Protein AF-K0TAX6-F1 (afdb_monomer_lite)

InterPro domains:
  IPR016087 Chalcone isomerase [PF16036] (467-626)
  IPR016088 Chalcone isomerase, 3-layer sandwich [G3DSA:3.50.70.10] (166-351)
  IPR016088 Chalcone isomerase, 3-layer sandwich [G3DSA:3.50.70.10] (445-617)
  IPR036298 Chalcone isomerase superfamily [SSF54626] (460-633)

Structure (mmCIF, N/CA/C/O backbone):
data_AF-K0TAX6-F1
#
_entry.id   AF-K0TAX6-F1
#
loop_
_atom_site.group_PDB
_atom_site.id
_atom_site.type_symbol
_atom_site.label_atom_id
_atom_site.label_alt_id
_atom_site.label_comp_id
_atom_site.label_asym_id
_atom_site.label_entity_id
_atom_site.label_seq_id
_atom_site.pdbx_PDB_ins_code
_atom_site.Cartn_x
_atom_site.Cartn_y
_atom_site.Cartn_z
_atom_site.occupancy
_atom_site.B_iso_or_equiv
_atom_site.auth_seq_id
_atom_site.auth_comp_id
_atom_site.auth_asym_id
_atom_site.auth_atom_id
_atom_site.pdbx_PDB_model_num
ATOM 1 N N . MET A 1 1 ? -3.161 -6.690 14.471 1.00 91.19 1 MET A N 1
ATOM 2 C CA . MET A 1 1 ? -1.845 -6.055 14.266 1.00 91.19 1 MET A CA 1
ATOM 3 C C . MET A 1 1 ? -1.848 -5.426 12.885 1.00 91.19 1 MET A C 1
ATOM 5 O O . MET A 1 1 ? -2.337 -6.061 11.959 1.00 91.19 1 MET A O 1
ATOM 9 N N . TYR A 1 2 ? -1.339 -4.208 12.761 1.00 90.88 2 TYR A N 1
ATOM 10 C CA . TYR A 1 2 ? -1.082 -3.542 11.488 1.00 90.88 2 TYR A CA 1
ATOM 11 C C . TYR A 1 2 ? 0.402 -3.194 11.433 1.00 90.88 2 TYR A C 1
ATOM 13 O O . TYR A 1 2 ? 0.975 -2.773 12.434 1.00 90.88 2 TYR A O 1
ATOM 21 N N . CYS A 1 3 ? 1.029 -3.369 10.283 1.00 89.50 3 CYS A N 1
ATOM 22 C CA . CYS A 1 3 ? 2.433 -3.045 10.069 1.00 89.50 3 CYS A CA 1
ATOM 23 C C . CYS A 1 3 ? 2.639 -2.613 8.619 1.00 89.50 3 CYS A C 1
ATOM 25 O O . CYS A 1 3 ? 1.741 -2.751 7.782 1.00 89.50 3 CYS A O 1
ATOM 27 N N . SER A 1 4 ? 3.811 -2.050 8.332 1.00 85.00 4 SER A N 1
ATOM 28 C CA . SER A 1 4 ? 4.171 -1.711 6.959 1.00 85.00 4 SER A CA 1
ATOM 29 C C . SER A 1 4 ? 4.243 -2.972 6.078 1.00 85.00 4 SER A C 1
ATOM 31 O O . SER A 1 4 ? 4.587 -4.050 6.575 1.00 85.00 4 SER A O 1
ATOM 33 N N . PRO A 1 5 ? 3.981 -2.866 4.762 1.00 81.44 5 PRO A N 1
ATOM 34 C CA . PRO A 1 5 ? 4.081 -4.007 3.853 1.00 81.44 5 PRO A CA 1
ATOM 35 C C . PRO A 1 5 ? 5.455 -4.696 3.855 1.00 81.44 5 PRO A C 1
ATOM 37 O O . PRO A 1 5 ? 5.541 -5.897 3.615 1.00 81.44 5 PRO A O 1
ATOM 40 N N . SER A 1 6 ? 6.528 -3.976 4.197 1.00 76.06 6 SER A N 1
ATOM 41 C CA . SER A 1 6 ? 7.880 -4.542 4.288 1.00 76.06 6 SER A CA 1
ATOM 42 C C . SER A 1 6 ? 8.025 -5.587 5.402 1.00 76.06 6 SER A C 1
ATOM 44 O O . SER A 1 6 ? 8.765 -6.559 5.241 1.00 76.06 6 SER A O 1
ATOM 46 N N . VAL A 1 7 ? 7.267 -5.445 6.497 1.00 79.94 7 VAL A N 1
ATOM 47 C CA . VAL A 1 7 ? 7.179 -6.459 7.562 1.00 79.94 7 VAL A CA 1
ATOM 48 C C . VAL A 1 7 ? 6.534 -7.734 7.043 1.00 79.94 7 VAL A C 1
ATOM 50 O O . VAL A 1 7 ? 6.965 -8.832 7.390 1.00 79.94 7 VAL A O 1
ATOM 53 N N . LEU A 1 8 ? 5.523 -7.585 6.189 1.00 79.19 8 LEU A N 1
ATOM 54 C CA . LEU A 1 8 ? 4.702 -8.684 5.688 1.00 79.19 8 LEU A CA 1
ATOM 55 C C . LEU A 1 8 ? 5.506 -9.611 4.776 1.00 79.19 8 LEU A C 1
ATOM 57 O O . LEU A 1 8 ? 5.437 -10.824 4.933 1.00 79.19 8 LEU A O 1
ATOM 61 N N . ILE A 1 9 ? 6.343 -9.045 3.902 1.00 77.62 9 ILE A N 1
ATOM 62 C CA . ILE A 1 9 ? 7.197 -9.813 2.977 1.00 77.62 9 ILE A CA 1
ATOM 63 C C . ILE A 1 9 ? 8.200 -10.697 3.733 1.00 77.62 9 ILE A C 1
ATOM 65 O O . ILE A 1 9 ? 8.580 -11.764 3.262 1.00 77.62 9 ILE A O 1
ATOM 69 N N . ARG A 1 10 ? 8.624 -10.279 4.929 1.00 80.25 10 ARG A N 1
ATOM 70 C CA . ARG A 1 10 ? 9.625 -10.996 5.736 1.00 80.25 10 ARG A CA 1
ATOM 71 C C . ARG A 1 10 ? 9.010 -11.941 6.771 1.00 80.25 10 ARG A C 1
ATOM 73 O O . ARG A 1 10 ? 9.738 -12.662 7.456 1.00 80.25 10 ARG A O 1
ATOM 80 N N . ALA A 1 11 ? 7.684 -11.983 6.884 1.00 83.56 11 ALA A N 1
ATOM 81 C CA . ALA A 1 11 ? 6.952 -12.765 7.878 1.00 83.56 11 ALA A CA 1
ATOM 82 C C . ALA A 1 11 ? 6.793 -14.255 7.500 1.00 83.56 11 ALA A C 1
ATOM 84 O O . ALA A 1 11 ? 5.720 -14.832 7.655 1.00 83.56 11 ALA A O 1
ATOM 85 N N . SER A 1 12 ? 7.857 -14.901 7.012 1.00 84.69 12 SER A N 1
ATOM 86 C CA . SER A 1 12 ? 7.847 -16.325 6.641 1.00 84.69 12 SER A CA 1
ATOM 87 C C . SER A 1 12 ? 7.853 -17.285 7.838 1.00 84.69 12 SER A C 1
ATOM 89 O O . SER A 1 12 ? 7.527 -18.461 7.693 1.00 84.69 12 SER A O 1
ATOM 91 N N . SER A 1 13 ? 8.204 -16.801 9.031 1.00 90.81 13 SER A N 1
ATOM 92 C CA . SER A 1 13 ? 8.231 -17.575 10.273 1.00 90.81 13 SER A CA 1
ATOM 93 C C . SER A 1 13 ? 7.865 -16.696 11.476 1.00 90.81 13 SER A C 1
ATOM 95 O O . SER A 1 13 ? 7.988 -15.472 11.388 1.00 90.81 13 SER A O 1
ATOM 97 N N . PRO A 1 14 ? 7.485 -17.280 12.629 1.00 91.25 14 PRO A N 1
ATOM 98 C CA . PRO A 1 14 ? 7.285 -16.526 13.870 1.00 91.25 14 PRO A CA 1
ATOM 99 C C . PRO A 1 14 ? 8.487 -15.649 14.246 1.00 91.25 14 PRO A C 1
ATOM 101 O O . PRO A 1 14 ? 8.329 -14.476 14.568 1.00 91.25 14 PRO A O 1
ATOM 104 N N . VAL A 1 15 ? 9.704 -16.194 14.131 1.00 88.81 15 VAL A N 1
ATOM 105 C CA . VAL A 1 15 ? 10.945 -15.491 14.492 1.00 88.81 15 VAL A CA 1
ATOM 106 C C . VAL A 1 15 ? 11.214 -14.316 13.551 1.00 88.81 15 VAL A C 1
ATOM 108 O O . VAL A 1 15 ? 11.546 -13.221 14.009 1.00 88.81 15 VAL A O 1
ATOM 111 N N . SER A 1 16 ? 11.051 -14.509 12.238 1.00 87.69 16 SER A N 1
ATOM 112 C CA . SER A 1 16 ? 11.274 -13.440 11.258 1.00 87.69 16 SER A CA 1
ATOM 113 C C . SER A 1 16 ? 10.189 -12.362 11.318 1.00 87.69 16 SER A C 1
ATOM 115 O O . SER A 1 16 ? 10.505 -11.177 11.192 1.00 87.69 16 SER A O 1
ATOM 117 N N . LEU A 1 17 ? 8.936 -12.744 11.591 1.00 91.12 17 LEU A N 1
ATOM 118 C CA . LEU A 1 17 ? 7.846 -11.809 11.865 1.00 91.12 17 LEU A CA 1
ATOM 119 C C . LEU A 1 17 ? 8.169 -10.953 13.093 1.00 91.12 17 LEU A C 1
ATOM 121 O O . LEU A 1 17 ? 8.114 -9.729 12.996 1.00 91.12 17 LEU A O 1
ATOM 125 N N . ALA A 1 18 ? 8.566 -11.570 14.210 1.00 91.38 18 ALA A N 1
ATOM 126 C CA . ALA A 1 18 ? 8.924 -10.857 15.433 1.00 91.38 18 ALA A CA 1
ATOM 127 C C . ALA A 1 18 ? 10.085 -9.884 15.205 1.00 91.38 18 ALA A C 1
ATOM 129 O O . ALA A 1 18 ? 9.974 -8.700 15.519 1.00 91.38 18 ALA A O 1
ATOM 130 N N . SER A 1 19 ? 11.166 -10.363 14.581 1.00 88.75 19 SER A N 1
ATOM 131 C CA . SER A 1 19 ? 12.355 -9.564 14.269 1.00 88.75 19 SER A CA 1
ATOM 132 C C . SER A 1 19 ? 12.053 -8.387 13.338 1.00 88.75 19 SER A C 1
ATOM 134 O O . SER A 1 19 ? 12.579 -7.291 13.534 1.00 88.75 19 SER A O 1
ATOM 136 N N . THR A 1 20 ? 11.170 -8.572 12.356 1.00 86.75 20 THR A N 1
ATOM 137 C CA . THR A 1 20 ? 10.842 -7.493 11.420 1.00 86.75 20 THR A CA 1
ATOM 138 C C . THR A 1 20 ? 9.845 -6.509 12.027 1.00 86.75 20 THR A C 1
ATOM 140 O O . THR A 1 20 ? 10.019 -5.303 11.883 1.00 86.75 20 THR A O 1
ATOM 143 N N . ALA A 1 21 ? 8.851 -6.991 12.778 1.00 91.25 21 ALA A N 1
ATOM 144 C CA . ALA A 1 21 ? 7.864 -6.151 13.454 1.00 91.25 21 ALA A CA 1
ATOM 145 C C . ALA A 1 21 ? 8.485 -5.222 14.511 1.00 91.25 21 ALA A C 1
ATOM 147 O O . ALA A 1 21 ? 7.959 -4.128 14.727 1.00 91.25 21 ALA A O 1
ATOM 148 N N . ARG A 1 22 ? 9.593 -5.641 15.144 1.00 91.50 22 ARG A N 1
ATOM 149 C CA . ARG A 1 22 ? 10.377 -4.823 16.091 1.00 91.50 22 ARG A CA 1
ATOM 150 C C . ARG A 1 22 ? 11.431 -3.935 15.424 1.00 91.50 22 ARG A C 1
ATOM 152 O O . ARG A 1 22 ? 11.990 -3.067 16.081 1.00 91.50 22 ARG A O 1
ATOM 159 N N . SER A 1 23 ? 11.755 -4.167 14.150 1.00 83.94 23 SER A N 1
ATOM 160 C CA . SER A 1 23 ? 12.718 -3.340 13.421 1.00 83.94 23 SER A CA 1
ATOM 161 C C . SER A 1 23 ? 12.013 -2.070 12.960 1.00 83.94 23 SER A C 1
ATOM 163 O O . SER A 1 23 ? 11.334 -2.066 11.933 1.00 83.94 23 SER A O 1
ATOM 165 N N . PHE A 1 24 ? 12.135 -1.004 13.751 1.00 86.75 24 PHE A N 1
ATOM 166 C CA . PHE A 1 24 ? 11.592 0.302 13.400 1.00 86.75 24 PHE A CA 1
ATOM 167 C C . PHE A 1 24 ? 12.607 1.082 12.561 1.00 86.75 24 PHE A C 1
ATOM 169 O O . PHE A 1 24 ? 13.532 1.694 13.089 1.00 86.75 24 PHE A O 1
ATOM 176 N N . ASN A 1 25 ? 12.458 1.038 11.242 1.00 78.19 25 ASN A N 1
ATOM 177 C CA . ASN A 1 25 ? 13.320 1.753 10.297 1.00 78.19 25 ASN A CA 1
ATOM 178 C C . ASN A 1 25 ? 12.472 2.623 9.356 1.00 78.19 25 ASN A C 1
ATOM 180 O O . ASN A 1 25 ? 11.253 2.693 9.495 1.00 78.19 25 ASN A O 1
ATOM 184 N N . THR A 1 26 ? 13.093 3.304 8.395 1.00 61.97 26 THR A N 1
ATOM 185 C CA . THR A 1 26 ? 12.380 4.170 7.437 1.00 61.97 26 THR A CA 1
ATOM 186 C C . THR A 1 26 ? 11.316 3.425 6.622 1.00 61.97 26 THR A C 1
ATOM 188 O O . THR A 1 26 ? 10.298 4.013 6.267 1.00 61.97 26 THR A O 1
ATOM 191 N N . VAL A 1 27 ? 11.514 2.128 6.371 1.00 59.28 27 VAL A N 1
ATOM 192 C CA . VAL A 1 27 ? 10.610 1.261 5.596 1.00 59.28 27 VAL A CA 1
ATOM 193 C C . VAL A 1 27 ? 9.550 0.595 6.484 1.00 59.28 27 VAL A C 1
ATOM 195 O O . VAL A 1 27 ? 8.471 0.234 6.013 1.00 59.28 27 VAL A O 1
ATOM 198 N N . ASN A 1 28 ? 9.831 0.456 7.780 1.00 69.50 28 ASN A N 1
ATOM 199 C CA . ASN A 1 28 ? 8.892 0.003 8.795 1.00 69.50 28 ASN A CA 1
ATOM 200 C C . ASN A 1 28 ? 8.841 0.989 9.967 1.00 69.50 28 ASN A C 1
ATOM 202 O O . ASN A 1 28 ? 9.357 0.696 11.044 1.00 69.50 28 ASN A O 1
ATOM 206 N N . PRO A 1 29 ? 8.228 2.168 9.787 1.00 82.00 29 PRO A N 1
ATOM 207 C CA . PRO A 1 29 ? 8.286 3.205 10.810 1.00 82.00 29 PRO A CA 1
ATOM 208 C C . PRO A 1 29 ? 7.464 2.845 12.050 1.00 82.00 29 PRO A C 1
ATOM 210 O O . PRO A 1 29 ? 7.678 3.429 13.113 1.00 82.00 29 PRO A O 1
ATOM 213 N N . LYS A 1 30 ? 6.489 1.930 11.915 1.00 93.56 30 LYS A N 1
ATOM 214 C CA . LYS A 1 30 ? 5.498 1.675 12.957 1.00 93.56 30 LYS A CA 1
ATOM 215 C C . LYS A 1 30 ? 4.866 0.285 12.879 1.00 93.56 30 LYS A C 1
ATOM 217 O O . LYS A 1 30 ? 4.454 -0.155 11.806 1.00 93.56 30 LYS A O 1
ATOM 222 N N . THR A 1 31 ? 4.666 -0.324 14.044 1.00 95.00 31 THR A N 1
ATOM 223 C CA . THR A 1 31 ? 3.821 -1.508 14.245 1.00 95.00 31 THR A CA 1
ATOM 224 C C . THR A 1 31 ? 2.679 -1.154 15.195 1.00 95.00 31 THR A C 1
ATOM 226 O O . THR A 1 31 ? 2.917 -0.712 16.316 1.00 95.00 31 THR A O 1
ATOM 229 N N . THR A 1 32 ? 1.435 -1.353 14.765 1.00 96.75 32 THR A N 1
ATOM 230 C CA . THR A 1 32 ? 0.231 -1.038 15.542 1.00 96.75 32 THR A CA 1
ATOM 231 C C . THR A 1 32 ? -0.458 -2.295 16.063 1.00 96.75 32 THR A C 1
ATOM 233 O O . THR A 1 32 ? -0.811 -3.202 15.302 1.00 96.75 32 THR A O 1
ATOM 236 N N . PHE A 1 33 ? -0.765 -2.309 17.354 1.00 97.25 33 PHE A N 1
ATOM 237 C CA . PHE A 1 33 ? -1.663 -3.277 17.976 1.00 97.25 33 PHE A CA 1
ATOM 238 C C . PHE A 1 33 ? -2.975 -2.595 18.341 1.00 97.25 33 PHE A C 1
ATOM 240 O O . PHE A 1 33 ? -2.972 -1.478 18.840 1.00 97.25 33 PHE A O 1
ATOM 247 N N . ILE A 1 34 ? -4.094 -3.270 18.085 1.00 96.38 34 ILE A N 1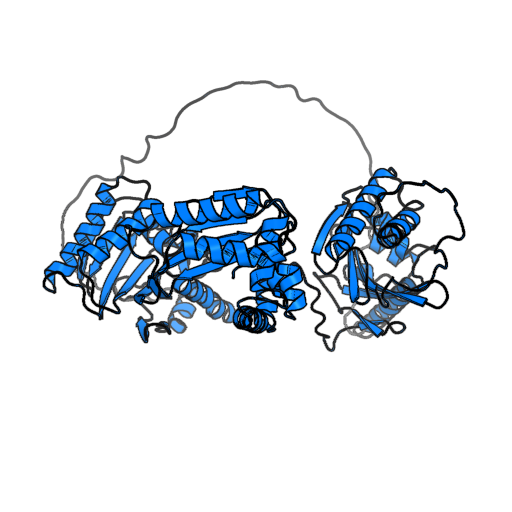
ATOM 248 C CA . ILE A 1 34 ? -5.414 -2.833 18.543 1.00 96.38 34 ILE A CA 1
ATOM 249 C C . ILE A 1 34 ? -5.958 -3.945 19.425 1.00 96.38 34 ILE A C 1
ATOM 251 O O . ILE A 1 34 ? -6.067 -5.087 18.977 1.00 96.38 34 ILE A O 1
ATOM 255 N N . LEU A 1 35 ? -6.249 -3.601 20.672 1.00 96.19 35 LEU A N 1
ATOM 256 C CA . LEU A 1 35 ? -6.854 -4.472 21.665 1.00 96.19 35 LEU A CA 1
ATOM 257 C C . LEU A 1 35 ? -8.295 -4.013 21.858 1.00 96.19 35 LEU A C 1
ATOM 259 O O . LEU A 1 35 ? -8.533 -2.889 22.295 1.00 96.19 35 LEU A O 1
ATOM 263 N N . GLU A 1 36 ? -9.245 -4.886 21.543 1.00 94.44 36 GLU A N 1
ATOM 264 C CA . GLU A 1 36 ? -10.662 -4.654 21.809 1.00 94.44 36 GLU A CA 1
ATOM 265 C C . GLU A 1 36 ? -11.074 -5.447 23.050 1.00 94.44 36 GLU A C 1
ATOM 267 O O . GLU A 1 36 ? -10.906 -6.667 23.124 1.00 94.44 36 GLU A O 1
ATOM 272 N N . MET A 1 37 ? -11.592 -4.741 24.049 1.00 93.81 37 MET A N 1
ATOM 273 C CA . MET A 1 37 ? -11.979 -5.334 25.320 1.00 93.81 37 MET A CA 1
ATOM 274 C C . MET A 1 37 ? -13.301 -6.090 25.170 1.00 93.81 37 MET A C 1
ATOM 276 O O . MET A 1 37 ? -14.369 -5.493 25.053 1.00 93.81 37 MET A O 1
ATOM 280 N N . VAL A 1 38 ? -13.239 -7.420 25.215 1.00 91.81 38 VAL A N 1
ATOM 281 C CA . VAL A 1 38 ? -14.419 -8.307 25.137 1.00 91.81 38 VAL A CA 1
ATOM 282 C C . VAL A 1 38 ? -15.006 -8.672 26.507 1.00 91.81 38 VAL A C 1
ATOM 284 O O . VAL A 1 38 ? -16.071 -9.279 26.582 1.00 91.81 38 VAL A O 1
ATOM 287 N N . TYR A 1 39 ? -14.337 -8.265 27.588 1.00 90.38 39 TYR A N 1
ATOM 288 C CA . TYR A 1 39 ? -14.809 -8.364 28.968 1.00 90.38 39 TYR A CA 1
ATOM 289 C C . TYR A 1 39 ? -14.587 -7.033 29.687 1.00 90.38 39 TYR A C 1
ATOM 291 O O . TYR A 1 39 ? -13.683 -6.273 29.340 1.00 90.38 39 TYR A O 1
ATOM 299 N N . SER A 1 40 ? -15.408 -6.759 30.700 1.00 89.56 40 SER A N 1
ATOM 300 C CA . SER A 1 40 ? -15.247 -5.574 31.542 1.00 89.56 40 SER A CA 1
ATOM 301 C C . SER A 1 40 ? -14.148 -5.811 32.582 1.00 89.56 40 SER A C 1
ATOM 303 O O . SER A 1 40 ? -14.221 -6.768 33.348 1.00 89.56 40 SER A O 1
ATOM 305 N N . ALA A 1 41 ? -13.169 -4.915 32.635 1.00 92.31 41 ALA A N 1
ATOM 306 C CA . ALA A 1 41 ? -12.112 -4.836 33.647 1.00 92.31 41 ALA A CA 1
ATOM 307 C C . ALA A 1 41 ? -11.909 -3.376 34.083 1.00 92.31 41 ALA A C 1
ATOM 309 O O . ALA A 1 41 ? -12.315 -2.455 33.366 1.00 92.31 41 ALA A O 1
ATOM 310 N N . THR A 1 42 ? -11.301 -3.128 35.245 1.00 93.81 42 THR A N 1
ATOM 311 C CA . THR A 1 42 ? -10.993 -1.743 35.628 1.00 93.81 42 THR A CA 1
ATOM 312 C C . THR A 1 42 ? -9.831 -1.203 34.792 1.00 93.81 42 THR A C 1
ATOM 314 O O . THR A 1 42 ? -8.992 -1.963 34.305 1.00 93.81 42 THR A O 1
ATOM 317 N N . ALA A 1 43 ? -9.757 0.120 34.629 1.00 94.25 43 ALA A N 1
ATOM 318 C CA . ALA A 1 43 ? -8.639 0.756 33.933 1.00 94.25 43 ALA A CA 1
ATOM 319 C C . ALA A 1 43 ? -7.284 0.397 34.576 1.00 94.25 43 ALA A C 1
ATOM 321 O O . ALA A 1 43 ? -6.296 0.195 33.874 1.00 94.25 43 ALA A O 1
ATOM 322 N N . HIS A 1 44 ? -7.272 0.261 35.907 1.00 95.56 44 HIS A N 1
ATOM 323 C CA . HIS A 1 44 ? -6.099 -0.128 36.681 1.00 95.56 44 HIS A CA 1
ATOM 324 C C . HIS A 1 44 ? -5.671 -1.572 36.390 1.00 95.56 44 HIS A C 1
ATOM 326 O O . HIS A 1 44 ? -4.489 -1.815 36.168 1.00 95.56 44 HIS A O 1
ATOM 332 N N . ASP A 1 45 ? -6.612 -2.520 36.330 1.00 95.81 45 ASP A N 1
ATOM 333 C CA . ASP A 1 45 ? -6.292 -3.925 36.036 1.00 95.81 45 ASP A CA 1
ATOM 334 C C . ASP A 1 45 ? -5.702 -4.088 34.630 1.00 95.81 45 ASP A C 1
ATOM 336 O O . ASP A 1 45 ? -4.729 -4.816 34.442 1.00 95.81 45 ASP A O 1
ATOM 340 N N . ILE A 1 46 ? -6.262 -3.374 33.645 1.00 95.88 46 ILE A N 1
ATOM 341 C CA . ILE A 1 46 ? -5.776 -3.397 32.258 1.00 95.88 46 ILE A CA 1
ATOM 342 C C . ILE A 1 46 ? -4.356 -2.824 32.185 1.00 95.88 46 ILE A C 1
ATOM 344 O O . ILE A 1 46 ? -3.465 -3.449 31.608 1.00 95.88 46 ILE A O 1
ATOM 348 N N . ALA A 1 47 ? -4.140 -1.649 32.784 1.00 96.94 47 ALA A N 1
ATOM 349 C CA . ALA A 1 47 ? -2.842 -0.988 32.817 1.00 96.94 47 ALA A CA 1
ATOM 350 C C . ALA A 1 47 ? -1.770 -1.854 33.499 1.00 96.94 47 ALA A C 1
ATOM 352 O O . ALA A 1 47 ? -0.712 -2.087 32.913 1.00 96.94 47 ALA A O 1
ATOM 353 N N . ALA A 1 48 ? -2.076 -2.393 34.683 1.00 97.44 48 ALA A N 1
ATOM 354 C CA . ALA A 1 48 ? -1.162 -3.235 35.450 1.00 97.44 48 ALA A CA 1
ATOM 355 C C . ALA A 1 48 ? -0.814 -4.538 34.713 1.00 97.44 48 ALA A C 1
ATOM 357 O O . ALA A 1 48 ? 0.349 -4.935 34.675 1.00 97.44 48 ALA A O 1
ATOM 358 N N . ALA A 1 49 ? -1.790 -5.192 34.070 1.00 97.25 49 ALA A N 1
ATOM 359 C CA . ALA A 1 49 ? -1.542 -6.416 33.306 1.00 97.25 49 ALA A CA 1
ATOM 360 C C . ALA A 1 49 ? -0.597 -6.183 32.112 1.00 97.25 49 ALA A C 1
ATOM 362 O O . ALA A 1 49 ? 0.288 -7.002 31.840 1.00 97.25 49 ALA A O 1
ATOM 363 N N . ILE A 1 50 ? -0.758 -5.055 31.410 1.00 97.25 50 ILE A N 1
ATOM 364 C CA . ILE A 1 50 ? 0.122 -4.670 30.299 1.00 97.25 50 ILE A CA 1
ATOM 365 C C . ILE A 1 50 ? 1.529 -4.342 30.816 1.00 97.25 50 ILE A C 1
ATOM 367 O O . ILE A 1 50 ? 2.514 -4.822 30.251 1.00 97.25 50 ILE A O 1
ATOM 371 N N . ALA A 1 51 ? 1.639 -3.579 31.905 1.00 97.50 51 ALA A N 1
ATOM 372 C CA . ALA A 1 51 ? 2.923 -3.210 32.495 1.00 97.50 51 ALA A CA 1
ATOM 373 C C . ALA A 1 51 ? 3.702 -4.420 33.039 1.00 97.50 51 ALA A C 1
ATOM 375 O O . ALA A 1 51 ? 4.899 -4.549 32.775 1.00 97.50 51 ALA A O 1
ATOM 376 N N . GLU A 1 52 ? 3.038 -5.361 33.716 1.00 97.62 52 GLU A N 1
ATOM 377 C CA . GLU A 1 52 ? 3.678 -6.600 34.179 1.00 97.62 52 GLU A CA 1
ATOM 378 C C . GLU A 1 52 ? 4.112 -7.498 33.006 1.00 97.62 52 GLU A C 1
ATOM 380 O O . GLU A 1 52 ? 5.171 -8.122 33.074 1.00 97.62 52 GLU A O 1
ATOM 385 N N . SER A 1 53 ? 3.380 -7.497 31.884 1.00 97.75 53 SER A N 1
ATOM 386 C CA . SER A 1 53 ? 3.786 -8.218 30.661 1.00 97.75 53 SER A CA 1
ATOM 387 C C . SER A 1 53 ? 5.015 -7.601 29.973 1.00 97.75 53 SER A C 1
ATOM 389 O O . SER A 1 53 ? 5.792 -8.319 29.331 1.00 97.75 53 SER A O 1
ATOM 391 N N . LEU A 1 54 ? 5.203 -6.282 30.111 1.00 96.69 54 LEU A N 1
ATOM 392 C CA . LEU A 1 54 ? 6.361 -5.536 29.601 1.00 96.69 54 LEU A CA 1
ATOM 393 C C . LEU A 1 54 ? 7.610 -5.702 30.460 1.00 96.69 54 LEU A C 1
ATOM 395 O O . LEU A 1 54 ? 8.716 -5.726 29.929 1.00 96.69 54 LEU A O 1
ATOM 399 N N . LYS A 1 55 ? 7.448 -5.812 31.777 1.00 97.06 55 LYS A N 1
ATOM 400 C CA . LYS A 1 55 ? 8.537 -5.853 32.760 1.00 97.06 55 LYS A CA 1
ATOM 401 C C . LYS A 1 55 ? 9.681 -6.831 32.438 1.00 97.06 55 LYS A C 1
ATOM 403 O O . LYS A 1 55 ? 10.825 -6.411 32.575 1.00 97.06 55 LYS A O 1
ATOM 408 N N . PRO A 1 56 ? 9.452 -8.081 31.976 1.00 97.19 56 PRO A N 1
ATOM 409 C CA . PRO A 1 56 ? 10.554 -8.976 31.603 1.00 97.19 56 PRO A CA 1
ATOM 410 C C . PRO A 1 56 ? 11.225 -8.636 30.258 1.00 97.19 56 PRO A C 1
ATOM 412 O O . PRO A 1 56 ? 12.268 -9.205 29.947 1.00 97.19 56 PRO A O 1
ATOM 415 N N . ARG A 1 57 ? 10.630 -7.752 29.446 1.00 96.62 57 ARG A N 1
ATOM 416 C CA . ARG A 1 57 ? 11.069 -7.406 28.078 1.00 96.62 57 ARG A CA 1
ATOM 417 C C . ARG A 1 57 ? 11.670 -6.005 27.975 1.00 96.62 57 ARG A C 1
ATOM 419 O O . ARG A 1 57 ? 12.423 -5.724 27.048 1.00 96.62 57 ARG A O 1
ATOM 426 N N . HIS A 1 58 ? 11.323 -5.123 28.905 1.00 96.19 58 HIS A N 1
ATOM 427 C CA . HIS A 1 58 ? 11.754 -3.735 28.927 1.00 96.19 58 HIS A CA 1
ATOM 428 C C . HIS A 1 58 ? 13.051 -3.572 29.733 1.00 96.19 58 HIS A C 1
ATOM 430 O O . HIS A 1 58 ? 13.101 -3.946 30.902 1.00 96.19 58 HIS A O 1
ATOM 436 N N . GLN A 1 59 ? 14.090 -3.005 29.112 1.00 93.75 59 GLN A N 1
ATOM 437 C CA . GLN A 1 59 ? 15.392 -2.750 29.752 1.00 93.75 59 GLN A CA 1
ATOM 438 C C . GLN A 1 59 ? 15.512 -1.328 30.336 1.00 93.75 59 GLN A C 1
ATOM 440 O O . GLN A 1 59 ? 16.478 -1.034 31.042 1.00 93.75 59 GLN A O 1
ATOM 445 N N . GLY A 1 60 ? 14.514 -0.474 30.090 1.00 92.81 60 GLY A N 1
ATOM 446 C CA . GLY A 1 60 ? 14.481 0.911 30.541 1.00 92.81 60 GLY A CA 1
ATOM 447 C C . GLY A 1 60 ? 14.048 1.078 31.998 1.00 92.81 60 GLY A C 1
ATOM 448 O O . GLY A 1 60 ? 13.932 0.129 32.779 1.00 92.81 60 GLY A O 1
ATOM 449 N N . SER A 1 61 ? 13.828 2.330 32.408 1.00 95.44 61 SER A N 1
ATOM 450 C CA . SER A 1 61 ? 13.505 2.641 33.800 1.00 95.44 61 SER A CA 1
ATOM 451 C C . SER A 1 61 ? 12.074 2.236 34.164 1.00 95.44 61 SER A C 1
ATOM 453 O O . SER A 1 61 ? 11.121 2.449 33.418 1.00 95.44 61 SER A O 1
ATOM 455 N N . SER A 1 62 ? 11.879 1.759 35.396 1.00 95.56 62 SER A N 1
ATOM 456 C CA . SER A 1 62 ? 10.542 1.440 35.923 1.00 95.56 62 SER A CA 1
ATOM 457 C C . SER A 1 62 ? 9.581 2.639 35.941 1.00 95.56 62 SER A C 1
ATOM 459 O O . SER A 1 62 ? 8.366 2.453 35.988 1.00 95.56 62 SER A O 1
ATOM 461 N N . SER A 1 63 ? 10.096 3.872 35.870 1.00 96.31 63 SER A N 1
ATOM 462 C CA . SER A 1 63 ? 9.276 5.076 35.715 1.00 96.31 63 SER A CA 1
ATOM 463 C C . SER A 1 63 ? 8.542 5.125 34.372 1.00 96.31 63 SER A C 1
ATOM 465 O O . SER A 1 63 ? 7.414 5.604 34.347 1.00 96.31 63 SER A O 1
ATOM 467 N N . GLN A 1 64 ? 9.125 4.591 33.290 1.00 96.38 64 GLN A N 1
ATOM 468 C CA . GLN A 1 64 ? 8.475 4.528 31.972 1.00 96.38 64 GLN A CA 1
ATOM 469 C C . GLN A 1 64 ? 7.266 3.582 31.990 1.00 96.38 64 GLN A C 1
ATOM 471 O O . GLN A 1 64 ? 6.239 3.879 31.386 1.00 96.38 64 GLN A O 1
ATOM 476 N N . LEU A 1 65 ? 7.342 2.478 32.744 1.00 97.31 65 LEU A N 1
ATOM 477 C CA . LEU A 1 65 ? 6.203 1.573 32.934 1.00 97.31 65 LEU A CA 1
ATOM 478 C C . LEU A 1 65 ? 5.073 2.240 33.733 1.00 97.31 65 LEU A C 1
ATOM 480 O O . LEU A 1 65 ? 3.915 2.134 33.347 1.00 97.31 65 LEU A O 1
ATOM 484 N N . LYS A 1 66 ? 5.399 2.998 34.789 1.00 97.62 66 LYS A N 1
ATOM 485 C CA . LYS A 1 66 ? 4.399 3.766 35.561 1.00 97.62 66 LYS A CA 1
ATOM 486 C C . LYS A 1 66 ? 3.749 4.884 34.746 1.00 97.62 66 LYS A C 1
ATOM 488 O O . LYS A 1 66 ? 2.566 5.179 34.918 1.00 97.62 66 LYS A O 1
ATOM 493 N N . GLU A 1 67 ? 4.525 5.522 33.873 1.00 97.56 67 GLU A N 1
ATOM 494 C CA . GLU A 1 67 ? 4.008 6.503 32.922 1.00 97.56 67 GLU A CA 1
ATOM 495 C C . GLU A 1 67 ? 3.011 5.838 31.966 1.00 97.56 67 GLU A C 1
ATOM 497 O O . GLU A 1 67 ? 1.892 6.328 31.827 1.00 97.56 67 GLU A O 1
ATOM 502 N N . LEU A 1 68 ? 3.352 4.671 31.406 1.00 97.19 68 LEU A N 1
ATOM 503 C CA . LEU A 1 68 ? 2.445 3.887 30.561 1.00 97.19 68 LEU A CA 1
ATOM 504 C C . LEU A 1 68 ? 1.158 3.493 31.278 1.00 97.19 68 LEU A C 1
ATOM 506 O O . LEU A 1 68 ? 0.076 3.670 30.715 1.00 97.19 68 LEU A O 1
ATOM 510 N N . GLU A 1 69 ? 1.258 3.003 32.512 1.00 97.81 69 GLU A N 1
ATOM 511 C CA . GLU A 1 69 ? 0.086 2.682 33.326 1.00 97.81 69 GLU A CA 1
ATOM 512 C C . GLU A 1 69 ? -0.824 3.902 33.481 1.00 97.81 69 GLU A C 1
ATOM 514 O O . GLU A 1 69 ? -2.026 3.822 33.226 1.00 97.81 69 GLU A O 1
ATOM 519 N N . SER A 1 70 ? -0.241 5.051 33.831 1.00 97.25 70 SER A N 1
ATOM 520 C CA . SER A 1 70 ? -0.975 6.304 34.022 1.00 97.25 70 SER A CA 1
ATOM 521 C C . SER A 1 70 ? -1.663 6.766 32.735 1.00 97.25 70 SER A C 1
ATOM 523 O O . SER A 1 70 ? -2.816 7.195 32.778 1.00 97.25 70 SER A O 1
ATOM 525 N N . LEU A 1 71 ? -0.998 6.641 31.580 1.00 96.25 71 LEU A N 1
ATOM 526 C CA . LEU A 1 71 ? -1.578 6.984 30.277 1.00 96.25 71 LEU A CA 1
ATOM 527 C C . LEU A 1 71 ? -2.777 6.099 29.925 1.00 96.25 71 LEU A C 1
ATOM 529 O O . LEU A 1 71 ? -3.803 6.613 29.478 1.00 96.25 71 LEU A O 1
ATOM 533 N N . ILE A 1 72 ? -2.675 4.788 30.157 1.00 96.12 72 ILE A N 1
ATOM 534 C CA . ILE A 1 72 ? -3.777 3.847 29.914 1.00 96.12 72 ILE A CA 1
ATOM 535 C C . ILE A 1 72 ? -4.947 4.148 30.859 1.00 96.12 72 ILE A C 1
ATOM 537 O O . ILE A 1 72 ? -6.090 4.237 30.406 1.00 96.12 72 ILE A O 1
ATOM 541 N N . ILE A 1 73 ? -4.669 4.349 32.153 1.00 95.69 73 ILE A N 1
ATOM 542 C CA . ILE A 1 73 ? -5.688 4.646 33.169 1.00 95.69 73 ILE A CA 1
ATOM 543 C C . ILE A 1 73 ? -6.450 5.921 32.808 1.00 95.69 73 ILE A C 1
ATOM 545 O O . ILE A 1 73 ? -7.681 5.906 32.756 1.00 95.69 73 ILE A O 1
ATOM 549 N N . ASN A 1 74 ? -5.728 7.005 32.518 1.00 94.88 74 ASN A N 1
ATOM 550 C CA . ASN A 1 74 ? -6.333 8.285 32.162 1.00 94.88 74 ASN A CA 1
ATOM 551 C C . ASN A 1 74 ? -7.123 8.173 30.851 1.00 94.88 74 ASN A C 1
ATOM 553 O O . ASN A 1 74 ? -8.291 8.542 30.817 1.00 94.88 74 ASN A O 1
ATOM 557 N N . GLY A 1 75 ? -6.553 7.554 29.810 1.00 94.38 75 GLY A N 1
ATOM 558 C CA . GLY A 1 75 ? -7.234 7.385 28.523 1.00 94.38 75 GLY A CA 1
ATOM 559 C C . GLY A 1 75 ? -8.543 6.589 28.615 1.00 94.38 75 GLY A C 1
ATOM 560 O O . GLY A 1 75 ? -9.528 6.920 27.951 1.00 94.38 75 GLY A O 1
ATOM 561 N N . ILE A 1 76 ? -8.602 5.556 29.460 1.00 93.06 76 ILE A N 1
ATOM 562 C CA . ILE A 1 76 ? -9.838 4.796 29.701 1.00 93.06 76 ILE A CA 1
ATOM 563 C C . ILE A 1 76 ? -10.850 5.619 30.507 1.00 93.06 76 ILE A C 1
ATOM 565 O O . ILE A 1 76 ? -12.031 5.655 30.144 1.00 93.06 76 ILE A O 1
ATOM 569 N N . ASN A 1 77 ? -10.405 6.278 31.579 1.00 92.31 77 ASN A N 1
ATOM 570 C CA . ASN A 1 77 ? -11.274 7.072 32.451 1.00 92.31 77 ASN A CA 1
ATOM 571 C C . ASN A 1 77 ? -11.876 8.286 31.731 1.00 92.31 77 ASN A C 1
ATOM 573 O O . ASN A 1 77 ? -13.028 8.632 31.991 1.00 92.31 77 ASN A O 1
ATOM 577 N N . ASP A 1 78 ? -11.126 8.891 30.809 1.00 90.31 78 ASP A N 1
ATOM 578 C CA . ASP A 1 78 ? -11.571 10.041 30.020 1.00 90.31 78 ASP A CA 1
ATOM 579 C C . ASP A 1 78 ? -12.529 9.637 28.888 1.00 90.31 78 ASP A C 1
ATOM 581 O O . ASP A 1 78 ? -13.406 10.413 28.506 1.00 90.31 78 ASP A O 1
ATOM 585 N N . SER A 1 79 ? -12.382 8.425 28.338 1.00 83.31 79 SER A N 1
ATOM 586 C CA . SER A 1 79 ? -13.143 7.983 27.158 1.00 83.31 79 SER A CA 1
ATOM 587 C C . SER A 1 79 ? -14.413 7.190 27.469 1.00 83.31 79 SER A C 1
ATOM 589 O O . SER A 1 79 ? -15.312 7.130 26.628 1.00 83.31 79 SER A O 1
ATOM 591 N N . THR A 1 80 ? -14.516 6.566 28.643 1.00 73.12 80 THR A N 1
ATOM 592 C CA . THR A 1 80 ? -15.671 5.734 29.008 1.00 73.12 80 THR A CA 1
ATOM 593 C C . THR A 1 80 ? -16.533 6.425 30.058 1.00 73.12 80 THR A C 1
ATOM 595 O O . THR A 1 80 ? -16.040 7.053 30.991 1.00 73.12 80 THR A O 1
ATOM 598 N N . SER A 1 81 ? -17.859 6.309 29.942 1.00 63.16 81 SER A N 1
ATOM 599 C CA . SER A 1 81 ? -18.784 6.794 30.969 1.00 63.16 81 SER A CA 1
ATOM 600 C C . SER A 1 81 ? -18.687 5.909 32.225 1.00 63.16 81 SER A C 1
ATOM 602 O O . SER A 1 81 ? -19.489 4.999 32.411 1.00 63.16 81 SER A O 1
ATOM 604 N N . LYS A 1 82 ? -17.658 6.151 33.045 1.00 58.91 82 LYS A N 1
ATOM 605 C CA . LYS A 1 82 ? -17.373 5.703 34.425 1.00 58.91 82 LYS A CA 1
ATOM 606 C C . LYS A 1 82 ? -17.516 4.224 34.837 1.00 58.91 82 LYS A C 1
ATOM 608 O O . LYS A 1 82 ? -17.051 3.923 35.930 1.00 58.91 82 LYS A O 1
ATOM 613 N N . PHE A 1 83 ? -18.090 3.296 34.060 1.00 56.28 83 PHE A N 1
ATOM 614 C CA . PHE A 1 83 ? -18.428 1.967 34.614 1.00 56.28 83 PHE A CA 1
ATOM 615 C C . PHE A 1 83 ? -18.207 0.733 33.732 1.00 56.28 83 PHE A C 1
ATOM 617 O O . PHE A 1 83 ? -18.313 -0.374 34.256 1.00 56.28 83 PHE A O 1
ATOM 624 N N . SER A 1 84 ? -17.875 0.848 32.443 1.00 70.94 84 SER A N 1
ATOM 625 C CA . SER A 1 84 ? -17.539 -0.355 31.671 1.00 70.94 84 SER A CA 1
ATOM 626 C C . SER A 1 84 ? -16.506 -0.097 30.587 1.00 70.94 84 SER A C 1
ATOM 628 O O . SER A 1 84 ? -16.679 0.776 29.741 1.00 70.94 84 SER A O 1
ATOM 630 N N . THR A 1 85 ? -15.447 -0.901 30.616 1.00 84.56 85 THR A N 1
ATOM 631 C CA . THR A 1 85 ? -14.445 -1.001 29.550 1.00 84.56 85 THR A CA 1
ATOM 632 C C . THR A 1 85 ? -14.863 -1.984 28.464 1.00 84.56 85 THR A C 1
ATOM 634 O O . THR A 1 85 ? -14.131 -2.155 27.499 1.00 84.56 85 THR A O 1
ATOM 637 N N . LEU A 1 86 ? -16.032 -2.625 28.580 1.00 89.19 86 LEU A N 1
ATOM 638 C CA . LEU A 1 86 ? -16.536 -3.524 27.548 1.00 89.19 86 LEU A CA 1
ATOM 639 C C . LEU A 1 86 ? -16.721 -2.761 26.228 1.00 89.19 86 LEU A C 1
ATOM 641 O O . LEU A 1 86 ? -17.447 -1.769 26.168 1.00 89.19 86 LEU A O 1
ATOM 645 N N . GLY A 1 87 ? -16.062 -3.236 25.173 1.00 87.12 87 GLY A N 1
ATOM 646 C CA . GLY A 1 87 ? -16.024 -2.588 23.863 1.00 87.12 87 GLY A CA 1
ATOM 647 C C . GLY A 1 87 ? -15.041 -1.418 23.757 1.00 87.12 87 GLY A C 1
ATOM 648 O O . GLY A 1 87 ? -14.990 -0.779 22.709 1.00 87.12 87 GLY A O 1
ATOM 649 N N . ALA A 1 88 ? -14.258 -1.124 24.802 1.00 91.56 88 ALA A N 1
ATOM 650 C CA . ALA A 1 88 ? -13.166 -0.165 24.695 1.00 91.56 88 ALA A CA 1
ATOM 651 C C . ALA A 1 88 ? -12.082 -0.700 23.747 1.00 91.56 88 ALA A C 1
ATOM 653 O O . ALA A 1 88 ? -11.722 -1.878 23.797 1.00 91.56 88 ALA A O 1
ATOM 654 N N . SER A 1 89 ? -11.547 0.180 22.904 1.00 95.00 89 SER A N 1
ATOM 655 C CA . SER A 1 89 ? -10.462 -0.124 21.972 1.00 95.00 89 SER A CA 1
ATOM 656 C C . SER A 1 89 ? -9.203 0.622 22.389 1.00 95.00 89 SER A C 1
ATOM 658 O O . SER A 1 89 ? -9.186 1.854 22.365 1.00 95.00 89 SER A O 1
ATOM 660 N N . LEU A 1 90 ? -8.142 -0.108 22.726 1.00 97.06 90 LEU A N 1
ATOM 661 C CA . LEU A 1 90 ? -6.822 0.445 23.005 1.00 97.06 90 LEU A CA 1
ATOM 662 C C . LEU A 1 90 ? -5.921 0.209 21.794 1.00 97.06 90 LEU A C 1
ATOM 664 O O . LEU A 1 90 ? -5.688 -0.933 21.399 1.00 97.06 90 LEU A O 1
ATOM 668 N N . GLN A 1 91 ? -5.407 1.282 21.208 1.00 97.38 91 GLN A N 1
ATOM 669 C CA . GLN A 1 91 ? -4.454 1.216 20.110 1.00 97.38 91 GLN A CA 1
ATOM 670 C C . GLN A 1 91 ? -3.059 1.607 20.604 1.00 97.38 91 GLN A C 1
ATOM 672 O O . GLN A 1 91 ? -2.881 2.662 21.210 1.00 97.38 91 GLN A O 1
ATOM 677 N N . PHE A 1 92 ? -2.081 0.759 20.291 1.00 97.88 92 PHE A N 1
ATOM 678 C CA . PHE A 1 92 ? -0.673 0.897 20.639 1.00 97.88 92 PHE A CA 1
ATOM 679 C C . PHE A 1 92 ? 0.161 0.991 19.371 1.00 97.88 92 PHE A C 1
ATOM 681 O O . PHE A 1 92 ? 0.258 0.031 18.608 1.00 97.88 92 PHE A O 1
ATOM 688 N N . ASP A 1 93 ? 0.770 2.143 19.162 1.00 96.88 93 ASP A N 1
ATOM 689 C CA . ASP A 1 93 ? 1.607 2.466 18.021 1.00 96.88 93 ASP A CA 1
ATOM 690 C C . ASP A 1 93 ? 3.078 2.414 18.446 1.00 96.88 93 ASP A C 1
ATOM 692 O O . ASP A 1 93 ? 3.577 3.320 19.113 1.00 96.88 93 ASP A O 1
ATOM 696 N N . CYS A 1 94 ? 3.764 1.335 18.074 1.00 96.81 94 CYS A N 1
ATOM 697 C CA . CYS A 1 94 ? 5.165 1.085 18.408 1.00 96.81 94 CYS A CA 1
ATOM 698 C C . CYS A 1 94 ? 6.064 1.606 17.282 1.00 96.81 94 CYS A C 1
ATOM 700 O O . CYS A 1 94 ? 5.814 1.288 16.121 1.00 96.81 94 CYS A O 1
ATOM 702 N N . SER A 1 95 ? 7.099 2.379 17.605 1.00 95.31 95 SER A N 1
ATOM 703 C CA . SER A 1 95 ? 8.050 2.967 16.649 1.00 95.31 95 SER A CA 1
ATOM 704 C C . SER A 1 95 ? 9.441 3.123 17.273 1.00 95.31 95 SER A C 1
ATOM 706 O O . SER A 1 95 ? 9.599 2.936 18.480 1.00 95.31 95 SER A O 1
ATOM 708 N N . SER A 1 96 ? 10.437 3.547 16.485 1.00 91.25 96 SER A N 1
ATOM 709 C CA . SER A 1 96 ? 11.783 3.873 16.991 1.00 91.25 96 SER A CA 1
ATOM 710 C C . SER A 1 96 ? 11.771 5.043 17.977 1.00 91.25 96 SER A C 1
ATOM 712 O O . SER A 1 96 ? 12.642 5.152 18.831 1.00 91.25 96 SER A O 1
ATOM 714 N N . TRP A 1 97 ? 10.752 5.902 17.908 1.00 93.06 97 TRP A N 1
ATOM 715 C CA . TRP A 1 97 ? 10.566 7.018 18.836 1.00 93.06 97 TRP A CA 1
ATOM 716 C C . TRP A 1 97 ? 9.919 6.595 20.158 1.00 93.06 97 TRP A C 1
ATOM 718 O O . TRP A 1 97 ? 9.965 7.350 21.126 1.00 93.06 97 TRP A O 1
ATOM 728 N N . GLY A 1 98 ? 9.320 5.404 20.203 1.00 95.44 98 GLY A N 1
ATOM 729 C CA . GLY A 1 98 ? 8.704 4.812 21.383 1.00 95.44 98 GLY A CA 1
ATOM 730 C C . GLY A 1 98 ? 7.282 4.326 21.155 1.00 95.44 98 GLY A C 1
ATOM 731 O O . GLY A 1 98 ? 6.960 3.811 20.082 1.00 95.44 98 GLY A O 1
ATOM 732 N N . LEU A 1 99 ? 6.444 4.441 22.186 1.00 97.19 99 LEU A N 1
ATOM 733 C CA . LEU A 1 99 ? 5.106 3.848 22.227 1.00 97.19 99 LEU A CA 1
ATOM 734 C C . LEU A 1 99 ? 4.048 4.930 22.398 1.00 97.19 99 LEU A C 1
ATOM 736 O O . LEU A 1 99 ? 4.046 5.642 23.403 1.00 97.19 99 LEU A O 1
ATOM 740 N N . ALA A 1 100 ? 3.134 5.030 21.438 1.00 97.38 100 ALA A N 1
ATOM 741 C CA . ALA A 1 100 ? 1.970 5.895 21.545 1.00 97.38 100 ALA A CA 1
ATOM 742 C C . ALA A 1 100 ? 0.700 5.084 21.815 1.00 97.38 100 ALA A C 1
ATOM 744 O O . ALA A 1 100 ? 0.471 4.050 21.193 1.00 97.38 100 ALA A O 1
ATOM 745 N N . VAL A 1 101 ? -0.119 5.555 22.753 1.00 97.38 101 VAL A N 1
ATOM 746 C CA . VAL A 1 101 ? -1.345 4.889 23.202 1.00 97.38 101 VAL A CA 1
ATOM 747 C C . VAL A 1 101 ? -2.538 5.791 22.924 1.00 97.38 101 VAL A C 1
ATOM 749 O O . VAL A 1 101 ? -2.519 6.971 23.263 1.00 97.38 101 VAL A O 1
ATOM 752 N N . SER A 1 102 ? -3.588 5.237 22.326 1.00 95.81 102 SER A N 1
ATOM 753 C CA . SER A 1 102 ? -4.884 5.903 22.155 1.00 95.81 102 SER A CA 1
ATOM 754 C C . SER A 1 102 ? -6.014 4.991 22.620 1.00 95.81 102 SER A C 1
ATOM 756 O O . SER A 1 102 ? -5.924 3.767 22.505 1.00 95.81 102 SER A O 1
ATOM 758 N N . VAL A 1 103 ? -7.082 5.584 23.156 1.00 95.19 103 VAL A N 1
ATOM 759 C CA . VAL A 1 103 ? -8.245 4.851 23.671 1.00 95.19 103 VAL A CA 1
ATOM 760 C C . VAL A 1 103 ? -9.498 5.380 22.985 1.00 95.19 103 VAL A C 1
ATOM 762 O O . VAL A 1 103 ? -9.764 6.578 23.009 1.00 95.19 103 VAL A O 1
ATOM 765 N N . ASN A 1 104 ? -10.271 4.499 22.347 1.00 91.75 104 ASN A N 1
ATOM 766 C CA . ASN A 1 104 ? -11.502 4.849 21.625 1.00 91.75 104 ASN A CA 1
ATOM 767 C C . ASN A 1 104 ? -11.311 5.980 20.595 1.00 91.75 104 ASN A C 1
ATOM 769 O O . ASN A 1 104 ? -12.144 6.877 20.479 1.00 91.75 104 ASN A O 1
ATOM 773 N N . SER A 1 105 ? -10.197 5.933 19.856 1.00 88.44 105 SER A N 1
ATOM 774 C CA . SER A 1 105 ? -9.814 6.946 18.860 1.00 88.44 105 SER A CA 1
ATOM 775 C C . SER A 1 105 ? -9.523 8.342 19.433 1.00 88.44 105 SER A C 1
ATOM 777 O O . SER A 1 105 ? -9.535 9.319 18.684 1.00 88.44 105 SER A O 1
ATOM 779 N N . SER A 1 106 ? -9.233 8.455 20.736 1.00 90.69 106 SER A N 1
ATOM 780 C CA . SER A 1 106 ? -8.660 9.678 21.303 1.00 90.69 106 SER A CA 1
ATOM 781 C C . SER A 1 106 ? -7.294 9.999 20.671 1.00 90.69 106 SER A C 1
ATOM 783 O O . SER A 1 106 ? -6.617 9.090 20.176 1.00 90.69 106 SER A O 1
ATOM 785 N N . PRO A 1 107 ? -6.858 11.275 20.672 1.00 90.12 107 PRO A N 1
ATOM 786 C CA . PRO A 1 107 ? -5.511 11.626 20.240 1.00 90.12 107 PRO A CA 1
ATOM 787 C C . PRO A 1 107 ? -4.462 10.801 21.003 1.00 90.12 107 PRO A C 1
ATOM 789 O O . PRO A 1 107 ? -4.562 10.688 22.229 1.00 90.12 107 PRO A O 1
ATOM 792 N N . PRO A 1 108 ? -3.476 10.207 20.310 1.00 90.00 108 PRO A N 1
ATOM 793 C CA . PRO A 1 108 ? -2.507 9.337 20.952 1.00 90.00 108 PRO A CA 1
ATOM 794 C C . PRO A 1 108 ? -1.575 10.129 21.873 1.00 90.00 108 PRO A C 1
ATOM 796 O O . PRO A 1 108 ? -1.107 11.211 21.518 1.00 90.00 108 PRO A O 1
ATOM 799 N N . VAL A 1 109 ? -1.260 9.555 23.033 1.00 94.12 109 VAL A N 1
ATOM 800 C CA . VAL A 1 109 ? -0.252 10.078 23.964 1.00 94.12 109 VAL A CA 1
ATOM 801 C C . VAL A 1 109 ? 0.963 9.158 23.940 1.00 94.12 109 VAL A C 1
ATOM 803 O O . VAL A 1 109 ? 0.817 7.938 23.984 1.00 94.12 109 VAL A O 1
ATOM 806 N N . SER A 1 110 ? 2.162 9.728 23.818 1.00 93.94 110 SER A N 1
ATOM 807 C CA . SER A 1 110 ? 3.388 8.977 23.527 1.00 93.94 110 SER A CA 1
ATOM 808 C C . SER A 1 110 ? 4.407 8.995 24.658 1.00 93.94 110 SER A C 1
ATOM 810 O O . SER A 1 110 ? 4.741 10.068 25.158 1.00 93.94 110 SER A O 1
ATOM 812 N N . ILE A 1 111 ? 5.002 7.836 24.928 1.00 95.94 111 ILE A N 1
ATOM 813 C CA . ILE A 1 111 ? 6.211 7.680 25.739 1.00 95.94 111 ILE A CA 1
ATOM 814 C C . ILE A 1 111 ? 7.402 7.607 24.796 1.00 95.94 111 ILE A C 1
ATOM 816 O O . ILE A 1 111 ? 7.470 6.727 23.934 1.00 95.94 111 ILE A O 1
ATOM 820 N N . LYS A 1 112 ? 8.351 8.529 24.968 1.00 95.00 112 LYS A N 1
ATOM 821 C CA . LYS A 1 112 ? 9.560 8.594 24.144 1.00 95.00 112 LYS A CA 1
ATOM 822 C C . LYS A 1 112 ? 10.626 7.645 24.689 1.00 95.00 112 LYS A C 1
ATOM 824 O O . LYS A 1 112 ? 11.386 8.015 25.579 1.00 95.00 112 LYS A O 1
ATOM 829 N N . SER A 1 113 ? 10.646 6.413 24.190 1.00 92.44 113 SER A N 1
ATOM 830 C CA . SER A 1 113 ? 11.611 5.378 24.582 1.00 92.44 113 SER A CA 1
ATOM 831 C C . SER A 1 113 ? 11.687 4.298 23.505 1.00 92.44 113 SER A C 1
ATOM 833 O O . SER A 1 113 ? 10.749 3.524 23.352 1.00 92.44 113 SER A O 1
ATOM 835 N N . GLU A 1 114 ? 12.784 4.226 22.752 1.00 84.94 114 GLU A N 1
ATOM 836 C CA . GLU A 1 114 ? 12.963 3.233 21.674 1.00 84.94 114 GLU A CA 1
ATOM 837 C C . GLU A 1 114 ? 12.756 1.787 22.172 1.00 84.94 114 GLU A C 1
ATOM 839 O O . GLU A 1 114 ? 12.131 0.949 21.512 1.00 84.94 114 GLU A O 1
ATOM 844 N N . GLU A 1 115 ? 13.205 1.513 23.397 1.00 93.94 115 GLU A N 1
ATOM 845 C CA . GLU A 1 115 ? 13.116 0.194 24.016 1.00 93.94 115 GLU A CA 1
ATOM 846 C C . GLU A 1 115 ? 11.678 -0.218 24.342 1.00 93.94 115 GLU A C 1
ATOM 848 O O . GLU A 1 115 ? 11.344 -1.397 24.223 1.00 93.94 115 GLU A O 1
ATOM 853 N N . ILE A 1 116 ? 10.806 0.719 24.742 1.00 96.25 116 ILE A N 1
ATOM 854 C CA . ILE A 1 116 ? 9.435 0.372 25.151 1.00 96.25 116 ILE A CA 1
ATOM 855 C C . ILE A 1 116 ? 8.576 -0.047 23.952 1.00 96.25 116 ILE A C 1
ATOM 857 O O . ILE A 1 116 ? 7.754 -0.951 24.078 1.00 96.25 116 ILE A O 1
ATOM 861 N N . GLY A 1 117 ? 8.809 0.546 22.773 1.00 95.75 117 GLY A N 1
ATOM 862 C CA . GLY A 1 117 ? 8.138 0.147 21.535 1.00 95.75 117 GLY A CA 1
ATOM 863 C C . GLY A 1 117 ? 8.504 -1.282 21.132 1.00 95.75 117 GLY A C 1
ATOM 864 O O . GLY A 1 117 ? 7.623 -2.089 20.836 1.00 95.75 117 GLY A O 1
ATOM 865 N N . SER A 1 118 ? 9.796 -1.622 21.184 1.00 95.12 118 SER A N 1
ATOM 866 C CA . SER A 1 118 ? 10.279 -2.970 20.850 1.00 95.12 118 SER A CA 1
ATOM 867 C C . SER A 1 118 ? 9.810 -4.005 21.875 1.00 95.12 118 SER A C 1
ATOM 869 O O . SER A 1 118 ? 9.309 -5.062 21.498 1.00 95.12 118 SER A O 1
ATOM 871 N N . ALA A 1 119 ? 9.894 -3.675 23.169 1.00 97.38 119 ALA A N 1
ATOM 872 C CA . ALA A 1 119 ? 9.420 -4.539 24.248 1.00 97.38 119 ALA A CA 1
ATOM 873 C C . ALA A 1 119 ? 7.913 -4.820 24.143 1.00 97.38 119 ALA A C 1
ATOM 875 O O . ALA A 1 119 ? 7.479 -5.936 24.426 1.00 97.38 119 ALA A O 1
ATOM 876 N N . PHE A 1 120 ? 7.114 -3.837 23.706 1.00 97.75 120 PHE A N 1
ATOM 877 C CA . PHE A 1 120 ? 5.680 -4.027 23.495 1.00 97.75 120 PHE A CA 1
ATOM 878 C C . PHE A 1 120 ? 5.382 -4.966 22.322 1.00 97.75 120 PHE A C 1
ATOM 880 O O . PHE A 1 120 ? 4.510 -5.826 22.439 1.00 97.75 120 PHE A O 1
ATOM 887 N N . VAL A 1 121 ? 6.122 -4.850 21.210 1.00 96.81 121 VAL A N 1
ATOM 888 C CA . VAL A 1 121 ? 6.027 -5.812 20.096 1.00 96.81 121 VAL A CA 1
ATOM 889 C C . VAL A 1 121 ? 6.317 -7.231 20.591 1.00 96.81 121 VAL A C 1
ATOM 891 O O . VAL A 1 121 ? 5.564 -8.152 20.269 1.00 96.81 121 VAL A O 1
ATOM 894 N N . ASP A 1 122 ? 7.352 -7.399 21.417 1.00 96.88 122 ASP A N 1
ATOM 895 C CA . ASP A 1 122 ? 7.771 -8.705 21.932 1.00 96.88 122 ASP A CA 1
ATOM 896 C C . ASP A 1 122 ? 6.676 -9.381 22.789 1.00 96.88 122 ASP A C 1
ATOM 898 O O . ASP A 1 122 ? 6.532 -10.599 22.706 1.00 96.88 122 ASP A O 1
ATOM 902 N N . ILE A 1 123 ? 5.809 -8.638 23.502 1.00 97.69 123 ILE A N 1
ATOM 903 C CA . ILE A 1 123 ? 4.647 -9.214 24.230 1.00 97.69 123 ILE A CA 1
ATOM 904 C C . ILE A 1 123 ? 3.781 -10.093 23.312 1.00 97.69 123 ILE A C 1
ATOM 906 O O . ILE A 1 123 ? 3.260 -11.132 23.728 1.00 97.69 123 ILE A O 1
ATOM 910 N N . TYR A 1 124 ? 3.613 -9.681 22.056 1.00 96.88 124 TYR A N 1
ATOM 911 C CA . TYR A 1 124 ? 2.693 -10.301 21.102 1.00 96.88 124 TYR A CA 1
ATOM 912 C C . TYR A 1 124 ? 3.376 -11.126 20.013 1.00 96.88 124 TYR A C 1
ATOM 914 O O . TYR A 1 124 ? 2.670 -11.760 19.234 1.00 96.88 124 TYR A O 1
ATOM 922 N N . MET A 1 125 ? 4.706 -11.091 19.924 1.00 95.31 125 MET A N 1
ATOM 923 C CA . MET A 1 125 ? 5.435 -11.681 18.798 1.00 95.31 125 MET A CA 1
ATOM 924 C C . MET A 1 125 ? 6.583 -12.605 19.207 1.00 95.31 125 MET A C 1
ATOM 926 O O . MET A 1 125 ? 7.000 -13.417 18.384 1.00 95.31 125 MET A O 1
ATOM 930 N N . ASP A 1 126 ? 7.110 -12.512 20.432 1.00 94.50 126 ASP A N 1
ATOM 931 C CA . ASP A 1 126 ? 8.222 -13.367 20.855 1.00 94.50 126 ASP A CA 1
ATOM 932 C C . ASP A 1 126 ? 7.787 -14.812 21.172 1.00 94.50 126 ASP A C 1
ATOM 934 O O . ASP A 1 126 ? 6.611 -15.177 21.118 1.00 94.50 126 ASP A O 1
ATOM 938 N N . SER A 1 127 ? 8.753 -15.670 21.511 1.00 94.31 127 SER A N 1
ATOM 939 C CA . SER A 1 127 ? 8.487 -17.074 21.852 1.00 94.31 127 SER A CA 1
ATOM 940 C C . SER A 1 127 ? 7.668 -17.263 23.135 1.00 94.31 127 SER A C 1
ATOM 942 O O . SER A 1 127 ? 7.130 -18.343 23.355 1.00 94.31 127 SER A O 1
ATOM 944 N N . ASN A 1 128 ? 7.582 -16.233 23.980 1.00 94.81 128 ASN A N 1
ATOM 945 C CA . ASN A 1 128 ? 6.830 -16.204 25.235 1.00 94.81 128 ASN A CA 1
ATOM 946 C C . ASN A 1 128 ? 5.575 -15.324 25.102 1.00 94.81 128 ASN A C 1
ATOM 948 O O . ASN A 1 128 ? 5.128 -14.716 26.084 1.00 94.81 128 ASN A O 1
ATOM 952 N N . THR A 1 129 ? 5.048 -15.190 23.882 1.00 95.75 129 THR A N 1
ATOM 953 C CA . THR A 1 129 ? 3.950 -14.278 23.590 1.00 95.75 129 THR A CA 1
ATOM 954 C C . THR A 1 129 ? 2.683 -14.621 24.377 1.00 95.75 129 THR A C 1
ATOM 956 O O . THR A 1 129 ? 2.321 -15.785 24.547 1.00 95.75 129 THR A O 1
ATOM 959 N N . VAL A 1 130 ? 1.949 -13.588 24.795 1.00 96.31 130 VAL A N 1
ATOM 960 C CA . VAL A 1 130 ? 0.632 -13.736 25.437 1.00 96.31 130 VAL A CA 1
ATOM 961 C C . VAL A 1 130 ? -0.472 -14.156 24.455 1.00 96.31 130 VAL A C 1
ATOM 963 O O . VAL A 1 130 ? -1.582 -14.469 24.881 1.00 96.31 130 VAL A O 1
ATOM 966 N N . SER A 1 131 ? -0.202 -14.160 23.141 1.00 95.50 131 SER A N 1
ATOM 967 C CA . SER A 1 131 ? -1.162 -14.579 22.114 1.00 95.50 131 SER A CA 1
ATOM 968 C C . SER A 1 131 ? -0.497 -15.371 20.975 1.00 95.50 131 SER A C 1
ATOM 970 O O . SER A 1 131 ? -0.338 -14.855 19.866 1.00 95.50 131 SER A O 1
ATOM 972 N N . PRO A 1 132 ? -0.159 -16.657 21.192 1.00 95.44 132 PRO A N 1
ATOM 973 C CA . PRO A 1 132 ? 0.425 -17.506 20.147 1.00 95.44 132 PRO A CA 1
ATOM 974 C C . PRO A 1 132 ? -0.443 -17.584 18.883 1.00 95.44 132 PRO A C 1
ATOM 976 O O . PRO A 1 132 ? 0.059 -17.536 17.763 1.00 95.44 132 PRO A O 1
ATOM 979 N N . THR A 1 133 ? -1.768 -17.593 19.052 1.00 96.19 133 THR A N 1
ATOM 980 C CA . THR A 1 133 ? -2.731 -17.613 17.943 1.00 96.19 133 THR A CA 1
ATOM 981 C C . THR A 1 133 ? -2.672 -16.359 17.071 1.00 96.19 133 THR A C 1
ATOM 983 O O . THR A 1 133 ? -2.962 -16.436 15.879 1.00 96.19 133 THR A O 1
ATOM 986 N N . LEU A 1 134 ? -2.300 -15.196 17.628 1.00 94.31 134 LEU A N 1
ATOM 987 C CA . LEU A 1 134 ? -2.078 -13.985 16.834 1.00 94.31 134 LEU A CA 1
ATOM 988 C C . LEU A 1 134 ? -0.857 -14.159 15.929 1.00 94.31 134 LEU A C 1
ATOM 990 O O . LEU A 1 134 ? -0.939 -13.832 14.748 1.00 94.31 134 LEU A O 1
ATOM 994 N N . VAL A 1 135 ? 0.242 -14.702 16.460 1.00 94.56 135 VAL A N 1
ATOM 995 C CA . VAL A 1 135 ? 1.466 -14.968 15.690 1.00 94.56 135 VAL A CA 1
ATOM 996 C C . VAL A 1 135 ? 1.183 -15.955 14.564 1.00 94.56 135 VAL A C 1
ATOM 998 O O . VAL A 1 135 ? 1.479 -15.660 13.407 1.00 94.56 135 VAL A O 1
ATOM 1001 N N . GLU A 1 136 ? 0.535 -17.079 14.869 1.00 93.75 136 GLU A N 1
ATOM 1002 C CA . GLU A 1 136 ? 0.129 -18.070 13.867 1.00 93.75 136 GLU A CA 1
ATOM 1003 C C . GLU A 1 136 ? -0.789 -17.465 12.804 1.00 93.75 136 GLU A C 1
ATOM 1005 O O . GLU A 1 136 ? -0.585 -17.687 11.610 1.00 93.75 136 GLU A O 1
ATOM 1010 N N . SER A 1 137 ? -1.776 -16.662 13.216 1.00 94.00 137 SER A N 1
ATOM 1011 C CA . SER A 1 137 ? -2.681 -15.984 12.290 1.00 94.00 137 SER A CA 1
ATOM 1012 C C . SER A 1 137 ? -1.935 -14.994 11.399 1.00 94.00 137 SER A C 1
ATOM 1014 O O . SER A 1 137 ? -2.214 -14.942 10.203 1.00 94.00 137 SER A O 1
ATOM 1016 N N . CYS A 1 138 ? -1.000 -14.213 11.945 1.00 91.69 138 CYS A N 1
ATOM 1017 C CA . CYS A 1 138 ? -0.180 -13.284 11.173 1.00 91.69 138 CYS A CA 1
ATOM 1018 C C . CYS A 1 138 ? 0.693 -14.038 10.169 1.00 91.69 138 CYS A C 1
ATOM 1020 O O . CYS A 1 138 ? 0.625 -13.734 8.983 1.00 91.69 138 CYS A O 1
ATOM 1022 N N . VAL A 1 139 ? 1.442 -15.055 10.607 1.00 91.44 139 VAL A N 1
ATOM 1023 C CA . VAL A 1 139 ? 2.269 -15.873 9.709 1.00 91.44 139 VAL A CA 1
ATOM 1024 C C . VAL A 1 139 ? 1.394 -16.488 8.622 1.00 91.44 139 VAL A C 1
ATOM 1026 O O . VAL A 1 139 ? 1.645 -16.249 7.454 1.00 91.44 139 VAL A O 1
ATOM 1029 N N . LYS A 1 140 ? 0.295 -17.165 8.967 1.00 90.88 140 LYS A N 1
ATOM 1030 C CA . LYS A 1 140 ? -0.614 -17.777 7.984 1.00 90.88 140 LYS A CA 1
ATOM 1031 C C . LYS A 1 140 ? -1.206 -16.773 6.990 1.00 90.88 140 LYS A C 1
ATOM 1033 O O . LYS A 1 140 ? -1.408 -17.113 5.828 1.00 90.88 140 LYS A O 1
ATOM 1038 N N . THR A 1 141 ? -1.536 -15.566 7.448 1.00 87.88 141 THR A N 1
ATOM 1039 C CA . THR A 1 141 ? -2.128 -14.525 6.594 1.00 87.88 141 THR A CA 1
ATOM 1040 C C . THR A 1 141 ? -1.097 -13.945 5.633 1.00 87.88 141 THR A C 1
ATOM 1042 O O . THR A 1 141 ? -1.436 -13.659 4.488 1.00 87.88 141 THR A O 1
ATOM 1045 N N . TRP A 1 142 ? 0.146 -13.776 6.085 1.00 84.94 142 TRP A N 1
ATOM 1046 C CA . TRP A 1 142 ? 1.149 -12.977 5.382 1.00 84.94 142 TRP A CA 1
ATOM 1047 C C . TRP A 1 142 ? 2.252 -13.789 4.701 1.00 84.94 142 TRP A C 1
ATOM 1049 O O . TRP A 1 142 ? 2.864 -13.282 3.769 1.00 84.94 142 TRP A O 1
ATOM 1059 N N . SER A 1 143 ? 2.465 -15.048 5.086 1.00 84.25 143 SER A N 1
ATOM 1060 C CA . SER A 1 143 ? 3.448 -15.934 4.449 1.00 84.25 143 SER A CA 1
ATOM 1061 C C . SER A 1 143 ? 2.949 -16.575 3.150 1.00 84.25 143 SER A C 1
ATOM 1063 O O . SER A 1 143 ? 3.721 -17.231 2.457 1.00 84.25 143 SER A O 1
ATOM 1065 N N . GLY A 1 144 ? 1.668 -16.407 2.807 1.00 83.69 144 GLY A N 1
ATOM 1066 C CA . GLY A 1 144 ? 1.107 -16.925 1.562 1.00 83.69 144 GLY A CA 1
ATOM 1067 C C . GLY A 1 144 ? 1.542 -16.109 0.344 1.00 83.69 144 GLY A C 1
ATOM 1068 O O . GLY A 1 144 ? 1.562 -14.881 0.390 1.00 83.69 144 GLY A O 1
ATOM 1069 N N . GLU A 1 145 ? 1.786 -16.783 -0.781 1.00 83.25 145 GLU A N 1
ATOM 1070 C CA . GLU A 1 145 ? 2.250 -16.182 -2.047 1.00 83.25 145 GLU A CA 1
ATOM 1071 C C . GLU A 1 145 ? 1.436 -14.952 -2.473 1.00 83.25 145 GLU A C 1
ATOM 1073 O O . GLU A 1 145 ? 1.992 -13.922 -2.842 1.00 83.25 145 GLU A O 1
ATOM 1078 N N . LYS A 1 146 ? 0.103 -15.007 -2.351 1.00 85.12 146 LYS A N 1
ATOM 1079 C CA . LYS A 1 146 ? -0.779 -13.878 -2.700 1.00 85.12 146 LYS A CA 1
ATOM 1080 C C . LYS A 1 146 ? -0.545 -12.645 -1.827 1.00 85.12 146 LYS A C 1
ATOM 1082 O O . LYS A 1 146 ? -0.653 -11.522 -2.312 1.00 85.12 146 LYS A O 1
ATOM 1087 N N . ALA A 1 147 ? -0.283 -12.854 -0.540 1.00 81.00 147 ALA A N 1
ATOM 1088 C CA . ALA A 1 147 ? -0.049 -11.775 0.408 1.00 81.00 147 ALA A CA 1
ATOM 1089 C C . ALA A 1 147 ? 1.331 -11.147 0.187 1.00 81.00 147 ALA A C 1
ATOM 1091 O O . ALA A 1 147 ? 1.443 -9.922 0.184 1.00 81.00 147 ALA A O 1
ATOM 1092 N N . VAL A 1 148 ? 2.340 -11.979 -0.095 1.00 78.69 148 VAL A N 1
ATOM 1093 C CA . VAL A 1 148 ? 3.677 -11.537 -0.509 1.00 78.69 148 VAL A CA 1
ATOM 1094 C C . VAL A 1 148 ? 3.595 -10.726 -1.804 1.00 78.69 148 VAL A C 1
ATOM 1096 O O . VAL A 1 148 ? 4.064 -9.593 -1.834 1.00 78.69 148 VAL A O 1
ATOM 1099 N N . ALA A 1 149 ? 2.910 -11.232 -2.833 1.00 77.69 149 ALA A N 1
ATOM 1100 C CA . ALA A 1 149 ? 2.733 -10.530 -4.104 1.00 77.69 149 ALA A CA 1
ATOM 1101 C C . ALA A 1 149 ? 2.017 -9.177 -3.937 1.00 77.69 149 ALA A C 1
ATOM 1103 O O . ALA A 1 149 ? 2.435 -8.172 -4.515 1.00 77.69 149 ALA A O 1
ATOM 1104 N N . LEU A 1 150 ? 0.964 -9.121 -3.111 1.00 81.19 150 LEU A N 1
ATOM 1105 C CA . LEU A 1 150 ? 0.263 -7.873 -2.802 1.00 81.19 150 LEU A CA 1
ATOM 1106 C C . LEU A 1 150 ? 1.166 -6.881 -2.060 1.00 81.19 150 LEU A C 1
ATOM 1108 O O . LEU A 1 150 ? 1.180 -5.701 -2.403 1.00 81.19 150 LEU A O 1
ATOM 1112 N N . ALA A 1 151 ? 1.916 -7.340 -1.057 1.00 78.31 151 ALA A N 1
ATOM 1113 C CA . ALA A 1 151 ? 2.830 -6.489 -0.305 1.00 78.31 151 ALA A CA 1
ATOM 1114 C C . ALA A 1 151 ? 3.949 -5.935 -1.203 1.00 78.31 151 ALA A C 1
ATOM 1116 O O . ALA A 1 151 ? 4.224 -4.737 -1.149 1.00 78.31 151 ALA A O 1
ATOM 1117 N N . SER A 1 152 ? 4.516 -6.765 -2.084 1.00 72.81 152 SER A N 1
ATOM 1118 C CA . SER A 1 152 ? 5.492 -6.346 -3.098 1.00 72.81 152 SER A CA 1
ATOM 1119 C C . SER A 1 152 ? 4.906 -5.315 -4.066 1.00 72.81 152 SER A C 1
ATOM 1121 O O . SER A 1 152 ? 5.544 -4.307 -4.357 1.00 72.81 152 SER A O 1
ATOM 1123 N N . SER A 1 153 ? 3.659 -5.509 -4.510 1.00 77.00 153 SER A N 1
ATOM 1124 C CA . SER A 1 153 ? 2.955 -4.540 -5.358 1.00 77.00 153 SER A CA 1
ATOM 1125 C C . SER A 1 153 ? 2.712 -3.202 -4.644 1.00 77.00 153 SER A C 1
ATOM 1127 O O . SER A 1 153 ? 2.902 -2.150 -5.254 1.00 77.00 153 SER A O 1
ATOM 1129 N N . LEU A 1 154 ? 2.333 -3.223 -3.360 1.00 73.00 154 LEU A N 1
ATOM 1130 C CA . LEU A 1 154 ? 2.068 -2.019 -2.559 1.00 73.00 154 LEU A CA 1
ATOM 1131 C C . LEU A 1 154 ? 3.327 -1.205 -2.245 1.00 73.00 154 LEU A C 1
ATOM 1133 O O . LEU A 1 154 ? 3.230 0.009 -2.084 1.00 73.00 154 LEU A O 1
ATOM 1137 N N . LEU A 1 155 ? 4.498 -1.841 -2.177 1.00 73.81 155 LEU A N 1
ATOM 1138 C CA . LEU A 1 155 ? 5.778 -1.142 -2.014 1.00 73.81 155 LEU A CA 1
ATOM 1139 C C . LEU A 1 155 ? 6.264 -0.457 -3.299 1.00 73.81 155 LEU A C 1
ATOM 1141 O O . LEU A 1 155 ? 7.368 0.076 -3.298 1.00 73.81 155 LEU A O 1
ATOM 1145 N N . GLY A 1 156 ? 5.456 -0.450 -4.368 1.00 51.06 156 GLY A N 1
ATOM 1146 C CA . GLY A 1 156 ? 5.702 0.332 -5.576 1.00 51.06 156 GLY A CA 1
ATOM 1147 C C . GLY A 1 156 ? 7.038 -0.011 -6.220 1.00 51.06 156 GLY A C 1
ATOM 1148 O O . GLY A 1 156 ? 7.997 0.733 -6.070 1.00 51.06 156 GLY A O 1
ATOM 1149 N N . GLN A 1 157 ? 7.107 -1.148 -6.919 1.00 45.44 157 GLN A N 1
ATOM 1150 C CA . GLN A 1 157 ? 8.303 -1.563 -7.669 1.00 45.44 157 GLN A CA 1
ATOM 1151 C C . GLN A 1 157 ? 9.614 -1.489 -6.872 1.00 45.44 157 GLN A C 1
ATOM 1153 O O . GLN A 1 157 ? 10.686 -1.228 -7.412 1.00 45.44 157 GLN A O 1
ATOM 1158 N N . THR A 1 158 ? 9.565 -1.830 -5.589 1.00 45.03 158 THR A N 1
ATOM 1159 C CA . THR A 1 158 ? 10.717 -2.527 -5.037 1.00 45.03 158 THR A CA 1
ATOM 1160 C C . THR A 1 158 ? 10.606 -3.931 -5.620 1.00 45.03 158 THR A C 1
ATOM 1162 O O . THR A 1 158 ? 9.832 -4.735 -5.102 1.00 45.03 158 THR A O 1
ATOM 1165 N N . GLU A 1 159 ? 11.250 -4.201 -6.764 1.00 49.53 159 GLU A N 1
ATOM 1166 C CA . GLU A 1 159 ? 11.486 -5.577 -7.218 1.00 49.53 159 GLU A CA 1
ATOM 1167 C C . GLU A 1 159 ? 12.263 -6.261 -6.085 1.00 49.53 159 GLU A C 1
ATOM 1169 O O . GLU A 1 159 ? 13.493 -6.312 -6.064 1.00 49.53 159 GLU A O 1
ATOM 1174 N N . VAL A 1 160 ? 11.537 -6.772 -5.086 1.00 47.28 160 VAL A N 1
ATOM 1175 C CA . VAL A 1 160 ? 11.990 -7.932 -4.344 1.00 47.28 160 VAL A CA 1
ATOM 1176 C C . VAL A 1 160 ? 12.238 -8.922 -5.455 1.00 47.28 160 VAL A C 1
ATOM 1178 O O . VAL A 1 160 ? 11.305 -9.279 -6.175 1.00 47.28 160 VAL A O 1
ATOM 1181 N N . ILE A 1 161 ? 13.512 -9.215 -5.697 1.00 52.84 161 ILE A N 1
ATOM 1182 C CA . ILE A 1 161 ? 13.921 -10.204 -6.678 1.00 52.84 161 ILE A CA 1
ATOM 1183 C C . ILE A 1 161 ? 13.272 -11.488 -6.189 1.00 52.84 161 ILE A C 1
ATOM 1185 O O . ILE A 1 161 ? 13.786 -12.136 -5.284 1.00 52.84 161 ILE A O 1
ATOM 1189 N N . ASP A 1 162 ? 12.078 -11.761 -6.706 1.00 47.62 162 ASP A N 1
ATOM 1190 C CA . ASP A 1 162 ? 11.357 -12.976 -6.413 1.00 47.62 162 ASP A CA 1
ATOM 1191 C C . ASP A 1 162 ? 12.249 -14.091 -6.940 1.00 47.62 162 ASP A C 1
ATOM 1193 O O . ASP A 1 162 ? 12.561 -14.123 -8.137 1.00 47.62 162 ASP A O 1
ATOM 1197 N N . GLU A 1 163 ? 12.771 -14.895 -6.014 1.00 57.25 163 GLU A N 1
ATOM 1198 C CA . GLU A 1 163 ? 13.624 -16.047 -6.302 1.00 57.25 163 GLU A CA 1
ATOM 1199 C C . GLU A 1 163 ? 12.788 -17.261 -6.723 1.00 57.25 163 GLU A C 1
ATOM 1201 O O . GLU A 1 163 ? 13.296 -18.383 -6.733 1.00 57.25 163 GLU A O 1
ATOM 1206 N N . THR A 1 164 ? 11.512 -17.071 -7.079 1.00 55.66 164 THR A N 1
ATOM 1207 C CA . THR A 1 164 ? 10.781 -18.064 -7.862 1.00 55.66 164 THR A CA 1
ATOM 1208 C C . THR A 1 164 ? 11.552 -18.296 -9.154 1.00 55.66 164 THR A C 1
ATOM 1210 O O . THR A 1 164 ? 11.554 -17.440 -10.040 1.00 55.66 164 THR A O 1
ATOM 1213 N N . LEU A 1 165 ? 12.248 -19.431 -9.206 1.00 64.81 165 LEU A N 1
ATOM 1214 C CA . LEU A 1 165 ? 12.997 -19.865 -10.373 1.00 64.81 165 LEU A CA 1
ATOM 1215 C C . LEU A 1 165 ? 12.026 -19.975 -11.548 1.00 64.81 165 LEU A C 1
ATOM 1217 O O . LEU A 1 165 ? 11.082 -20.766 -11.500 1.00 64.81 165 LEU A O 1
ATOM 1221 N N . ASP A 1 166 ? 12.252 -19.166 -12.573 1.00 75.56 166 ASP A N 1
ATOM 1222 C CA . ASP A 1 166 ? 11.602 -19.331 -13.868 1.00 75.56 166 ASP A CA 1
ATOM 1223 C C . ASP A 1 166 ? 12.399 -20.387 -14.654 1.00 75.56 166 ASP A C 1
ATOM 1225 O O . ASP A 1 166 ? 13.626 -20.454 -14.545 1.00 75.56 166 ASP A O 1
ATOM 1229 N N . GLU A 1 167 ? 11.736 -21.221 -15.460 1.00 75.38 167 GLU A N 1
ATOM 1230 C CA . GLU A 1 167 ? 12.427 -22.164 -16.357 1.00 75.38 167 GLU A CA 1
ATOM 1231 C C . GLU A 1 167 ? 13.396 -21.452 -17.321 1.00 75.38 167 GLU A C 1
ATOM 1233 O O . GLU A 1 167 ? 14.315 -22.071 -17.857 1.00 75.38 167 GLU A O 1
ATOM 1238 N N . SER A 1 168 ? 13.215 -20.145 -17.529 1.00 85.44 168 SER A N 1
ATOM 1239 C CA . SER A 1 168 ? 14.078 -19.291 -18.345 1.00 85.44 168 SER A CA 1
ATOM 1240 C C . SER A 1 168 ? 15.271 -18.663 -17.610 1.00 85.44 168 SER A C 1
ATOM 1242 O O . SER A 1 168 ? 16.055 -17.944 -18.244 1.00 85.44 168 SER A O 1
ATOM 1244 N N . ASP A 1 169 ? 15.443 -18.921 -16.309 1.00 90.69 169 ASP A N 1
ATOM 1245 C CA . ASP A 1 169 ? 16.574 -18.398 -15.544 1.00 90.69 169 ASP A CA 1
ATOM 1246 C C . ASP A 1 169 ? 17.913 -18.977 -16.025 1.00 90.69 169 ASP A C 1
ATOM 1248 O O . ASP A 1 169 ? 18.062 -20.154 -16.360 1.00 90.69 169 ASP A O 1
ATOM 1252 N N . VAL A 1 170 ? 18.932 -18.122 -16.030 1.00 94.06 170 VAL A N 1
ATOM 1253 C CA . VAL A 1 170 ? 20.289 -18.459 -16.448 1.00 94.06 170 VAL A CA 1
ATOM 1254 C C . VAL A 1 170 ? 21.140 -18.724 -15.215 1.00 94.06 170 VAL A C 1
ATOM 1256 O O . VAL A 1 170 ? 21.328 -17.853 -14.365 1.00 94.06 170 VAL A O 1
ATOM 1259 N N . PHE A 1 171 ? 21.687 -19.930 -15.128 1.00 94.69 171 PHE A N 1
ATOM 1260 C CA . PHE A 1 171 ? 22.558 -20.337 -14.033 1.00 94.69 171 PHE A CA 1
ATOM 1261 C C . PHE A 1 171 ? 24.012 -19.983 -14.342 1.00 94.69 171 PHE A C 1
ATOM 1263 O O . PHE A 1 171 ? 24.502 -20.253 -15.435 1.00 94.69 171 PHE A O 1
ATOM 1270 N N . GLU A 1 172 ? 24.720 -19.405 -13.372 1.00 95.75 172 GLU A N 1
ATOM 1271 C CA . GLU A 1 172 ? 26.175 -19.284 -13.462 1.00 95.75 172 GLU A CA 1
ATOM 1272 C C . GLU A 1 172 ? 26.818 -20.634 -13.125 1.00 95.75 172 GLU A C 1
ATOM 1274 O O . GLU A 1 172 ? 26.698 -21.129 -11.999 1.00 95.75 172 GLU A O 1
ATOM 1279 N N . ASP A 1 173 ? 27.518 -21.210 -14.102 1.00 91.62 173 ASP A N 1
ATOM 1280 C CA . ASP A 1 173 ? 28.011 -22.592 -14.083 1.00 91.62 173 ASP A CA 1
ATOM 1281 C C . ASP A 1 173 ? 28.836 -22.948 -12.838 1.00 91.62 173 ASP A C 1
ATOM 1283 O O . ASP A 1 173 ? 28.764 -24.066 -12.321 1.00 91.62 173 ASP A O 1
ATOM 1287 N N . SER A 1 174 ? 29.642 -22.014 -12.321 1.00 90.56 174 SER A N 1
ATOM 1288 C CA . SER A 1 174 ? 30.501 -22.302 -11.174 1.00 90.56 174 SER A CA 1
ATOM 1289 C C . SER A 1 174 ? 29.727 -22.344 -9.862 1.00 90.56 174 SER A C 1
ATOM 1291 O O . SER A 1 174 ? 30.038 -23.168 -9.003 1.00 90.56 174 SER A O 1
ATOM 1293 N N . THR A 1 175 ? 28.811 -21.416 -9.619 1.00 91.31 175 THR A N 1
ATOM 1294 C CA . THR A 1 175 ? 28.138 -21.242 -8.324 1.00 91.31 175 THR A CA 1
ATOM 1295 C C . THR A 1 175 ? 26.773 -21.912 -8.266 1.00 91.31 175 THR A C 1
ATOM 1297 O O . THR A 1 175 ? 26.300 -22.169 -7.160 1.00 91.31 175 THR A O 1
ATOM 1300 N N . GLY A 1 176 ? 26.162 -22.205 -9.418 1.00 92.12 176 GLY A N 1
ATOM 1301 C CA . GLY A 1 176 ? 24.773 -22.657 -9.513 1.00 92.12 176 GLY A CA 1
ATOM 1302 C C . GLY A 1 176 ? 23.769 -21.568 -9.126 1.00 92.12 176 GLY A C 1
ATOM 1303 O O . GLY A 1 176 ? 22.624 -21.872 -8.810 1.00 92.12 176 GLY A O 1
ATOM 1304 N N . ILE A 1 177 ? 24.199 -20.305 -9.085 1.00 92.88 177 ILE A N 1
ATOM 1305 C CA . ILE A 1 177 ? 23.324 -19.175 -8.786 1.00 92.88 177 ILE A CA 1
ATOM 1306 C C . ILE A 1 177 ? 22.515 -18.837 -10.036 1.00 92.88 177 ILE A C 1
ATOM 1308 O O . ILE A 1 177 ? 23.090 -18.600 -11.096 1.00 92.88 177 ILE A O 1
ATOM 1312 N N . ALA A 1 178 ? 21.194 -18.765 -9.881 1.00 93.12 178 ALA A N 1
ATOM 1313 C CA . ALA A 1 178 ? 20.274 -18.347 -10.930 1.00 93.12 178 ALA A CA 1
ATOM 1314 C C . ALA A 1 178 ? 20.188 -16.817 -11.046 1.00 93.12 178 ALA A C 1
ATOM 1316 O O . ALA A 1 178 ? 20.077 -16.093 -10.042 1.00 93.12 178 ALA A O 1
ATOM 1317 N N . PHE A 1 179 ? 20.189 -16.336 -12.284 1.00 95.12 179 PHE A N 1
ATOM 1318 C CA . PHE A 1 179 ? 19.968 -14.952 -12.678 1.00 95.12 179 PHE A CA 1
ATOM 1319 C C . PHE A 1 179 ? 18.838 -14.885 -13.703 1.00 95.12 179 PHE A C 1
ATOM 1321 O O . PHE A 1 179 ? 18.757 -15.726 -14.594 1.00 95.12 179 PHE A O 1
ATOM 1328 N N . LYS A 1 180 ? 17.985 -13.863 -13.595 1.00 94.25 180 LYS A N 1
ATOM 1329 C CA . LYS A 1 180 ? 16.876 -13.673 -14.532 1.00 94.25 180 LYS A CA 1
ATOM 1330 C C . LYS A 1 180 ? 17.411 -13.375 -15.931 1.00 94.25 180 LYS A C 1
ATOM 1332 O O . LYS A 1 180 ? 18.447 -12.732 -16.079 1.00 94.25 180 LYS A O 1
ATOM 1337 N N . LYS A 1 181 ? 16.685 -13.789 -16.971 1.00 94.62 181 LYS A N 1
ATOM 1338 C CA . LYS A 1 181 ? 17.047 -13.473 -18.366 1.00 94.62 181 LYS A CA 1
ATOM 1339 C C . LYS A 1 181 ? 16.953 -11.972 -18.679 1.00 94.62 181 LYS A C 1
ATOM 1341 O O . LYS A 1 181 ? 17.681 -11.467 -19.531 1.00 94.62 181 LYS A O 1
ATOM 1346 N N . SER A 1 182 ? 16.080 -11.257 -17.976 1.00 92.06 182 SER A N 1
ATOM 1347 C CA . SER A 1 182 ? 15.899 -9.808 -18.074 1.00 92.06 182 SER A CA 1
ATOM 1348 C C . SER A 1 182 ? 15.343 -9.249 -16.767 1.00 92.06 182 SER A C 1
ATOM 1350 O O . SER A 1 182 ? 14.621 -9.955 -16.061 1.00 92.06 182 SER A O 1
ATOM 1352 N N . PHE A 1 183 ? 15.613 -7.981 -16.462 1.00 86.50 183 PHE A N 1
ATOM 1353 C CA . PHE A 1 183 ? 14.894 -7.244 -15.416 1.00 86.50 183 PHE A CA 1
ATOM 1354 C C . PHE A 1 183 ? 14.824 -5.755 -15.759 1.00 86.50 183 PHE A C 1
ATOM 1356 O O . PHE A 1 183 ? 15.752 -5.217 -16.359 1.00 86.50 183 PHE A O 1
ATOM 1363 N N . SER A 1 184 ? 13.734 -5.080 -15.375 1.00 84.25 184 SER A N 1
ATOM 1364 C CA . SER A 1 184 ? 13.548 -3.631 -15.590 1.00 84.25 184 SER A CA 1
ATOM 1365 C C . SER A 1 184 ? 13.838 -3.153 -17.032 1.00 84.25 184 SER A C 1
ATOM 1367 O O . SER A 1 184 ? 14.405 -2.085 -17.238 1.00 84.25 184 SER A O 1
ATOM 1369 N N . GLY A 1 185 ? 13.487 -3.959 -18.044 1.00 86.50 185 GLY A N 1
ATOM 1370 C CA . GLY A 1 185 ? 13.742 -3.648 -19.461 1.00 86.50 185 GLY A CA 1
ATOM 1371 C C . GLY A 1 185 ? 15.193 -3.839 -19.931 1.00 86.50 185 GLY A C 1
ATOM 1372 O O . GLY A 1 185 ? 15.479 -3.615 -21.105 1.00 86.50 185 GLY A O 1
ATOM 1373 N N . LEU A 1 186 ? 16.098 -4.275 -19.050 1.00 92.06 186 LEU A N 1
ATOM 1374 C CA . LEU A 1 186 ? 17.468 -4.661 -19.385 1.00 92.06 186 LEU A CA 1
ATOM 1375 C C . LEU A 1 186 ? 17.555 -6.170 -19.624 1.00 92.06 186 LEU A C 1
ATOM 1377 O O . LEU A 1 186 ? 16.903 -6.966 -18.943 1.00 92.06 186 LEU A O 1
ATOM 1381 N N . GLU A 1 187 ? 18.410 -6.572 -20.557 1.00 95.00 187 GLU A N 1
ATOM 1382 C CA . GLU A 1 187 ? 18.669 -7.976 -20.863 1.00 95.00 187 GLU A CA 1
ATOM 1383 C C . GLU A 1 187 ? 19.940 -8.463 -20.178 1.00 95.00 187 GLU A C 1
ATOM 1385 O O . GLU A 1 187 ? 20.915 -7.720 -20.055 1.00 95.00 187 GLU A O 1
ATOM 1390 N N . LEU A 1 188 ? 19.955 -9.736 -19.781 1.00 96.56 188 LEU A N 1
ATOM 1391 C CA . LEU A 1 188 ? 21.152 -10.391 -19.274 1.00 96.56 188 LEU A CA 1
ATOM 1392 C C . LEU A 1 188 ? 22.198 -10.511 -20.390 1.00 96.56 188 LEU A C 1
ATOM 1394 O O . LEU A 1 188 ? 22.025 -11.260 -21.357 1.00 96.56 188 LEU A O 1
ATOM 1398 N N . ILE A 1 189 ? 23.304 -9.792 -20.224 1.00 97.19 189 ILE A N 1
ATOM 1399 C CA . ILE A 1 189 ? 24.431 -9.786 -21.160 1.00 97.19 189 ILE A CA 1
ATOM 1400 C C . ILE A 1 189 ? 25.373 -10.948 -20.862 1.00 97.19 189 ILE A C 1
ATOM 1402 O O . ILE A 1 189 ? 25.795 -11.640 -21.782 1.00 97.19 189 ILE A O 1
ATOM 1406 N N . GLY A 1 190 ? 25.655 -11.202 -19.582 1.00 97.38 190 GLY A N 1
ATOM 1407 C CA . GLY A 1 190 ? 26.517 -12.298 -19.153 1.00 97.38 190 GLY A CA 1
ATOM 1408 C C . GLY A 1 190 ? 26.568 -12.476 -17.642 1.00 97.38 190 GLY A C 1
ATOM 1409 O O . GLY A 1 190 ? 26.062 -11.657 -16.870 1.00 97.38 190 GLY A O 1
ATOM 1410 N N . THR A 1 191 ? 27.176 -13.582 -17.234 1.00 98.00 191 THR A N 1
ATOM 1411 C CA . THR A 1 191 ? 27.307 -14.044 -15.852 1.00 98.00 191 THR A CA 1
ATOM 1412 C C . THR A 1 191 ? 28.756 -14.404 -15.533 1.00 98.00 191 THR A C 1
ATOM 1414 O O . THR A 1 191 ? 29.545 -14.744 -16.407 1.00 98.00 191 THR A O 1
ATOM 1417 N N . GLY A 1 192 ? 29.143 -14.331 -14.265 1.00 97.44 192 GLY A N 1
ATOM 1418 C CA . GLY A 1 192 ? 30.482 -14.698 -13.831 1.00 97.44 192 GLY A CA 1
ATOM 1419 C C . GLY A 1 192 ? 30.567 -14.951 -12.335 1.00 97.44 192 GLY A C 1
ATOM 1420 O O . GLY A 1 192 ? 29.611 -14.764 -11.588 1.00 97.44 192 GLY A O 1
ATOM 1421 N N . VAL A 1 193 ? 31.746 -15.356 -11.871 1.00 96.50 193 VAL A N 1
ATOM 1422 C CA . VAL A 1 193 ? 32.008 -15.621 -10.457 1.00 96.50 193 VAL A CA 1
ATOM 1423 C C . VAL A 1 193 ? 33.259 -14.886 -9.996 1.00 96.50 193 VAL A C 1
ATOM 1425 O O . VAL A 1 193 ? 34.331 -14.973 -10.603 1.00 96.50 193 VAL A O 1
ATOM 1428 N N . ARG A 1 194 ? 33.170 -14.193 -8.858 1.00 94.12 194 ARG A N 1
ATOM 1429 C CA . ARG A 1 194 ? 34.365 -13.710 -8.158 1.00 94.12 194 ARG A CA 1
ATOM 1430 C C . ARG A 1 194 ? 34.897 -14.823 -7.271 1.00 94.12 194 ARG A C 1
ATOM 1432 O O . ARG A 1 194 ? 34.240 -15.262 -6.324 1.00 94.12 194 ARG A O 1
ATOM 1439 N N . LYS A 1 195 ? 36.131 -15.240 -7.543 1.00 91.56 195 LYS A N 1
ATOM 1440 C CA . LYS A 1 195 ? 36.883 -16.165 -6.692 1.00 91.56 195 LYS A CA 1
ATOM 1441 C C . LYS A 1 195 ? 37.943 -15.394 -5.911 1.00 91.56 195 LYS A C 1
ATOM 1443 O O . LYS A 1 195 ? 38.579 -14.487 -6.445 1.00 91.56 195 LYS A O 1
ATOM 1448 N N . ARG A 1 196 ? 38.150 -15.768 -4.650 1.00 85.12 196 ARG A N 1
ATOM 1449 C CA . ARG A 1 196 ? 39.324 -15.366 -3.865 1.00 85.12 196 ARG A CA 1
ATOM 1450 C C . ARG A 1 196 ? 39.991 -16.641 -3.370 1.00 85.12 196 ARG A C 1
ATOM 1452 O O . ARG A 1 196 ? 39.400 -17.379 -2.584 1.00 85.12 196 ARG A O 1
ATOM 1459 N N . ALA A 1 197 ? 41.200 -16.911 -3.861 1.00 88.69 197 ALA A N 1
ATOM 1460 C CA . ALA A 1 197 ? 41.815 -18.234 -3.759 1.00 88.69 197 ALA A CA 1
ATOM 1461 C C . ALA A 1 197 ? 40.855 -19.322 -4.291 1.00 88.69 197 ALA A C 1
ATOM 1463 O O . ALA A 1 197 ? 40.349 -19.196 -5.404 1.00 88.69 197 ALA A O 1
ATOM 1464 N N . LEU A 1 198 ? 40.573 -20.363 -3.505 1.00 85.44 198 LEU A N 1
ATOM 1465 C CA . LEU A 1 198 ? 39.679 -21.463 -3.890 1.00 85.44 198 LEU A CA 1
ATOM 1466 C C . LEU A 1 198 ? 38.201 -21.221 -3.522 1.00 85.44 198 LEU A C 1
ATOM 1468 O O . LEU A 1 198 ? 37.362 -22.084 -3.766 1.00 85.44 198 LEU A O 1
ATOM 1472 N N . ILE A 1 199 ? 37.862 -20.063 -2.942 1.00 86.19 199 ILE A N 1
ATOM 1473 C CA . ILE A 1 199 ? 36.511 -19.773 -2.444 1.00 86.19 199 ILE A CA 1
ATOM 1474 C C . ILE A 1 199 ? 35.736 -18.944 -3.472 1.00 86.19 199 ILE A C 1
ATOM 1476 O O . ILE A 1 199 ? 36.189 -17.880 -3.904 1.00 86.19 199 ILE A O 1
ATOM 1480 N N . LYS A 1 200 ? 34.537 -19.420 -3.833 1.00 90.19 200 LYS A N 1
ATOM 1481 C CA . LYS A 1 200 ? 33.550 -18.684 -4.638 1.00 90.19 200 LYS A CA 1
ATOM 1482 C C . LYS A 1 200 ? 32.846 -17.676 -3.729 1.00 90.19 200 LYS A C 1
ATOM 1484 O O . LYS A 1 200 ? 32.092 -18.078 -2.843 1.00 90.19 200 LYS A O 1
ATOM 1489 N N . VAL A 1 201 ? 33.126 -16.388 -3.908 1.00 89.81 201 VAL A N 1
ATOM 1490 C CA . VAL A 1 201 ? 32.618 -15.331 -3.021 1.00 89.81 201 VAL A CA 1
ATOM 1491 C C . VAL A 1 201 ? 31.176 -14.987 -3.397 1.00 89.81 201 VAL A C 1
ATOM 1493 O O . VAL A 1 201 ? 30.267 -15.129 -2.581 1.00 89.81 201 VAL A O 1
ATOM 1496 N N . TYR A 1 202 ? 30.958 -14.608 -4.654 1.00 95.19 202 TYR A N 1
ATOM 1497 C CA . TYR A 1 202 ? 29.645 -14.283 -5.206 1.00 95.19 202 TYR A CA 1
ATOM 1498 C C . TYR A 1 202 ? 29.587 -14.624 -6.698 1.00 95.19 202 TYR A C 1
ATOM 1500 O O . TYR A 1 202 ? 30.614 -14.600 -7.385 1.00 95.19 202 TYR A O 1
ATOM 1508 N N . GLY A 1 203 ? 28.383 -14.926 -7.179 1.00 96.62 203 GLY A N 1
ATOM 1509 C CA . GLY A 1 203 ? 28.047 -14.848 -8.599 1.00 96.62 203 GLY A CA 1
ATOM 1510 C C . GLY A 1 203 ? 27.701 -13.403 -8.957 1.00 96.62 203 GLY A C 1
ATOM 1511 O O . GLY A 1 203 ? 27.192 -12.666 -8.112 1.00 96.62 203 GLY A O 1
ATOM 1512 N N . ILE A 1 204 ? 27.982 -12.992 -10.186 1.00 97.62 204 ILE A N 1
ATOM 1513 C CA . ILE A 1 204 ? 27.652 -11.674 -10.725 1.00 97.62 204 ILE A CA 1
ATOM 1514 C C . ILE A 1 204 ? 26.985 -11.825 -12.089 1.00 97.62 204 ILE A C 1
ATOM 1516 O O . ILE A 1 204 ? 27.373 -12.685 -12.873 1.00 97.62 204 ILE A O 1
ATOM 1520 N N . ALA A 1 205 ? 26.014 -10.969 -12.375 1.00 97.75 205 ALA A N 1
ATOM 1521 C CA . ALA A 1 205 ? 25.384 -10.836 -13.677 1.00 97.75 205 ALA A CA 1
ATOM 1522 C C . ALA A 1 205 ? 25.393 -9.373 -14.127 1.00 97.75 205 ALA A C 1
ATOM 1524 O O . ALA A 1 205 ? 25.200 -8.471 -13.307 1.00 97.75 205 ALA A O 1
ATOM 1525 N N . MET A 1 206 ? 25.613 -9.156 -15.422 1.00 97.62 206 MET A N 1
ATOM 1526 C CA . MET A 1 206 ? 25.547 -7.849 -16.072 1.00 97.62 206 MET A CA 1
ATOM 1527 C C . MET A 1 206 ? 24.276 -7.763 -16.911 1.00 97.62 206 MET A C 1
ATOM 1529 O O . MET A 1 206 ? 24.015 -8.639 -17.736 1.00 97.62 206 MET A O 1
ATOM 1533 N N . TYR A 1 207 ? 23.529 -6.681 -16.729 1.00 96.88 207 TYR A N 1
ATOM 1534 C CA . TYR A 1 207 ? 22.322 -6.375 -17.478 1.00 96.88 207 TYR A CA 1
ATOM 1535 C C . TYR A 1 207 ? 22.474 -5.016 -18.144 1.00 96.88 207 TYR A C 1
ATOM 1537 O O . TYR A 1 207 ? 22.945 -4.066 -17.519 1.00 96.88 207 TYR A O 1
ATOM 1545 N N . ALA A 1 208 ? 22.101 -4.923 -19.412 1.00 96.06 208 ALA A N 1
ATOM 1546 C CA . ALA A 1 208 ? 22.201 -3.686 -20.176 1.00 96.06 208 ALA A CA 1
ATOM 1547 C C . ALA A 1 208 ? 21.154 -3.658 -21.295 1.00 96.06 208 ALA A C 1
ATOM 1549 O O . ALA A 1 208 ? 20.394 -4.613 -21.479 1.00 96.06 208 ALA A O 1
ATOM 1550 N N . SER A 1 209 ? 21.101 -2.553 -22.040 1.00 93.12 209 SER A N 1
ATOM 1551 C CA . SER A 1 209 ? 20.225 -2.464 -23.205 1.00 93.12 209 SER A CA 1
ATOM 1552 C C . SER A 1 209 ? 20.661 -3.448 -24.306 1.00 93.12 209 SER A C 1
ATOM 1554 O O . SER A 1 209 ? 21.847 -3.795 -24.396 1.00 93.12 209 SER A O 1
ATOM 1556 N N . PRO A 1 210 ? 19.743 -3.868 -25.197 1.00 89.25 210 PRO A N 1
ATOM 1557 C CA . PRO A 1 210 ? 20.062 -4.782 -26.296 1.00 89.25 210 PRO A CA 1
ATOM 1558 C C . PRO A 1 210 ? 21.210 -4.313 -27.205 1.00 89.25 210 PRO A C 1
ATOM 1560 O O . PRO A 1 210 ? 21.884 -5.137 -27.814 1.00 89.25 210 PRO A O 1
ATOM 1563 N N . LEU A 1 211 ? 21.476 -3.003 -27.281 1.00 88.31 211 LEU A N 1
ATOM 1564 C CA . LEU A 1 211 ? 22.598 -2.452 -28.050 1.00 88.31 211 LEU A CA 1
ATOM 1565 C C . LEU A 1 211 ? 23.958 -2.869 -27.476 1.00 88.31 211 LEU A C 1
ATOM 1567 O O . LEU A 1 211 ? 24.870 -3.199 -28.230 1.00 88.31 211 LEU A O 1
ATOM 1571 N N . VAL A 1 212 ? 24.090 -2.912 -26.148 1.00 92.25 212 VAL A N 1
ATOM 1572 C CA . VAL A 1 212 ? 25.323 -3.362 -25.483 1.00 92.25 212 VAL A CA 1
ATOM 1573 C C . VAL A 1 212 ? 25.566 -4.853 -25.754 1.00 92.25 212 VAL A C 1
ATOM 1575 O O . VAL A 1 212 ? 26.711 -5.271 -25.918 1.00 92.25 212 VAL A O 1
ATOM 1578 N N . ALA A 1 213 ? 24.496 -5.644 -25.900 1.00 89.25 213 ALA A N 1
ATOM 1579 C CA . ALA A 1 213 ? 24.568 -7.073 -26.216 1.00 89.25 213 ALA A CA 1
ATOM 1580 C C . ALA A 1 213 ? 25.104 -7.386 -27.626 1.00 89.25 213 ALA A C 1
ATOM 1582 O O . ALA A 1 213 ? 25.410 -8.539 -27.922 1.00 89.25 213 ALA A O 1
ATOM 1583 N N . GLN A 1 214 ? 25.206 -6.390 -28.511 1.00 91.31 214 GLN A N 1
ATOM 1584 C CA . GLN A 1 214 ? 25.754 -6.563 -29.862 1.00 91.31 214 GLN A CA 1
ATOM 1585 C C . GLN A 1 214 ? 27.282 -6.421 -29.900 1.00 91.31 214 GLN A C 1
ATOM 1587 O O . GLN A 1 214 ? 27.909 -6.652 -30.934 1.00 91.31 214 GLN A O 1
ATOM 1592 N N . ALA A 1 215 ? 27.909 -6.038 -28.786 1.00 92.94 215 ALA A N 1
ATOM 1593 C CA . ALA A 1 215 ? 29.346 -5.856 -28.731 1.00 92.94 215 ALA A CA 1
ATOM 1594 C C . ALA A 1 215 ? 30.087 -7.203 -28.708 1.00 92.94 215 ALA A C 1
ATOM 1596 O O . ALA A 1 215 ? 30.078 -7.928 -27.714 1.00 92.94 215 ALA A O 1
ATOM 1597 N N . THR A 1 216 ? 30.779 -7.514 -29.804 1.00 94.94 216 THR A N 1
ATOM 1598 C CA . THR A 1 216 ? 31.498 -8.786 -30.017 1.00 94.94 216 THR A CA 1
ATOM 1599 C C . THR A 1 216 ? 32.967 -8.759 -29.596 1.00 94.94 216 THR A C 1
ATOM 1601 O O . THR A 1 216 ? 33.664 -9.764 -29.700 1.00 94.94 216 THR A O 1
ATOM 1604 N N . THR A 1 217 ? 33.468 -7.616 -29.121 1.00 96.00 217 THR A N 1
ATOM 1605 C CA . THR A 1 217 ? 34.847 -7.479 -28.632 1.00 96.00 217 THR A CA 1
ATOM 1606 C C . THR A 1 217 ? 34.865 -6.866 -27.241 1.00 96.00 217 THR A C 1
ATOM 1608 O O . THR A 1 217 ? 34.007 -6.049 -26.909 1.00 96.00 217 THR A O 1
ATOM 1611 N N . ARG A 1 218 ? 35.882 -7.210 -26.439 1.00 96.06 218 ARG A N 1
ATOM 1612 C CA . ARG A 1 218 ? 36.057 -6.679 -25.076 1.00 96.06 218 ARG A CA 1
ATOM 1613 C C . ARG A 1 218 ? 36.014 -5.154 -25.030 1.00 96.06 218 ARG A C 1
ATOM 1615 O O . ARG A 1 218 ? 35.345 -4.586 -24.176 1.00 96.06 218 ARG A O 1
ATOM 1622 N N . ARG A 1 219 ? 36.707 -4.503 -25.969 1.00 95.69 219 ARG A N 1
ATOM 1623 C CA . ARG A 1 219 ? 36.745 -3.040 -26.067 1.00 95.69 219 ARG A CA 1
ATOM 1624 C C . ARG A 1 219 ? 35.374 -2.464 -26.416 1.00 95.69 219 ARG A C 1
ATOM 1626 O O . ARG A 1 219 ? 34.922 -1.564 -25.726 1.00 95.69 219 ARG A O 1
ATOM 1633 N N . ALA A 1 220 ? 34.696 -3.015 -27.425 1.00 95.31 220 ALA A N 1
ATOM 1634 C CA . ALA A 1 220 ? 33.366 -2.543 -27.806 1.00 95.31 220 ALA A CA 1
ATOM 1635 C C . ALA A 1 220 ? 32.343 -2.713 -26.672 1.00 95.31 220 ALA A C 1
ATOM 1637 O O . ALA A 1 220 ? 31.528 -1.824 -26.457 1.00 95.31 220 ALA A O 1
ATOM 1638 N N . LEU A 1 221 ? 32.405 -3.823 -25.928 1.00 96.06 221 LEU A N 1
ATOM 1639 C CA . LEU A 1 221 ? 31.487 -4.087 -24.819 1.00 96.06 221 LEU A CA 1
ATOM 1640 C C . LEU A 1 221 ? 31.712 -3.097 -23.679 1.00 96.06 221 LEU A C 1
ATOM 1642 O O . LEU A 1 221 ? 30.762 -2.519 -23.158 1.00 96.06 221 LEU A O 1
ATOM 1646 N N . HIS A 1 222 ? 32.977 -2.886 -23.324 1.00 95.62 222 HIS A N 1
ATOM 1647 C CA . HIS A 1 222 ? 33.383 -1.912 -22.324 1.00 95.62 222 HIS A CA 1
ATOM 1648 C C . HIS A 1 222 ? 32.948 -0.487 -22.704 1.00 95.62 222 HIS A C 1
ATOM 1650 O O . HIS A 1 222 ? 32.300 0.187 -21.907 1.00 95.62 222 HIS A O 1
ATOM 1656 N N . ASP A 1 223 ? 33.231 -0.049 -23.933 1.00 95.00 223 ASP A N 1
ATOM 1657 C CA . ASP A 1 223 ? 32.898 1.301 -24.399 1.00 95.00 223 ASP A CA 1
ATOM 1658 C C . ASP A 1 223 ? 31.372 1.508 -24.478 1.00 95.00 223 ASP A C 1
ATOM 1660 O O . ASP A 1 223 ? 30.862 2.544 -24.047 1.00 95.00 223 ASP A O 1
ATOM 1664 N N . ALA A 1 224 ? 30.620 0.500 -24.939 1.00 93.75 224 ALA A N 1
ATOM 1665 C CA . ALA A 1 224 ? 29.159 0.545 -24.978 1.00 93.75 224 ALA A CA 1
ATOM 1666 C C . ALA A 1 224 ? 28.548 0.630 -23.569 1.00 93.75 224 ALA A C 1
ATOM 1668 O O . ALA A 1 224 ? 27.699 1.489 -23.323 1.00 93.75 224 ALA A O 1
ATOM 1669 N N . ALA A 1 225 ? 29.020 -0.197 -22.630 1.00 94.81 225 ALA A N 1
ATOM 1670 C CA . ALA A 1 225 ? 28.536 -0.224 -21.248 1.00 94.81 225 ALA A CA 1
ATOM 1671 C C . ALA A 1 225 ? 28.823 1.073 -20.467 1.00 94.81 225 ALA A C 1
ATOM 1673 O O . ALA A 1 225 ? 28.101 1.376 -19.516 1.00 94.81 225 ALA A O 1
ATOM 1674 N N . ARG A 1 226 ? 29.857 1.830 -20.868 1.00 94.69 226 ARG A N 1
ATOM 1675 C CA . ARG A 1 226 ? 30.235 3.137 -20.297 1.00 94.69 226 ARG A CA 1
ATOM 1676 C C . ARG A 1 226 ? 29.515 4.330 -20.923 1.00 94.69 226 ARG A C 1
ATOM 1678 O O . ARG A 1 226 ? 29.575 5.419 -20.362 1.00 94.69 226 ARG A O 1
ATOM 1685 N N . SER A 1 227 ? 28.911 4.161 -22.098 1.00 91.62 227 SER A N 1
ATOM 1686 C CA . SER A 1 227 ? 28.470 5.296 -22.916 1.00 91.62 227 SER A CA 1
ATOM 1687 C C . SER A 1 227 ? 27.319 6.108 -22.310 1.00 91.62 227 SER A C 1
ATOM 1689 O O . SER A 1 227 ? 27.238 7.301 -22.590 1.00 91.62 227 SER A O 1
ATOM 1691 N N . PHE A 1 228 ? 26.460 5.483 -21.489 1.00 89.12 228 PHE A N 1
ATOM 1692 C CA . PHE A 1 228 ? 25.312 6.096 -20.797 1.00 89.12 228 PHE A CA 1
ATOM 1693 C C . PHE A 1 228 ? 24.555 7.146 -21.630 1.00 89.12 228 PHE A C 1
ATOM 1695 O O . PHE A 1 228 ? 24.281 8.253 -21.163 1.00 89.12 228 PHE A O 1
ATOM 1702 N N . ASN A 1 229 ? 24.273 6.821 -22.891 1.00 83.75 229 ASN A N 1
ATOM 1703 C CA . ASN A 1 229 ? 23.527 7.691 -23.797 1.00 83.75 229 ASN A CA 1
ATOM 1704 C C . ASN A 1 229 ? 22.017 7.422 -23.693 1.00 83.75 229 ASN A C 1
ATOM 1706 O O . ASN A 1 229 ? 21.595 6.466 -23.047 1.00 83.75 229 ASN A O 1
ATOM 1710 N N . ASP A 1 230 ? 21.201 8.225 -24.378 1.00 72.38 230 ASP A N 1
ATOM 1711 C CA . ASP A 1 230 ? 19.733 8.101 -24.346 1.00 72.38 230 ASP A CA 1
ATOM 1712 C C . ASP A 1 230 ? 19.215 6.708 -24.771 1.00 72.38 230 ASP A C 1
ATOM 1714 O O . ASP A 1 230 ? 18.109 6.317 -24.409 1.00 72.38 230 ASP A O 1
ATOM 1718 N N . LEU A 1 231 ? 20.014 5.936 -25.520 1.00 58.38 231 LEU A N 1
ATOM 1719 C CA . LEU A 1 231 ? 19.677 4.587 -25.998 1.00 58.38 231 LEU A CA 1
ATOM 1720 C C . LEU A 1 231 ? 20.170 3.464 -25.064 1.00 58.38 231 LEU A C 1
ATOM 1722 O O . LEU A 1 231 ? 19.737 2.313 -25.169 1.00 58.38 231 LEU A O 1
ATOM 1726 N N . ALA A 1 232 ? 21.095 3.774 -24.162 1.00 68.19 232 ALA A N 1
ATOM 1727 C CA . ALA A 1 232 ? 21.655 2.871 -23.168 1.00 68.19 232 ALA A CA 1
ATOM 1728 C C . ALA A 1 232 ? 21.852 3.647 -21.858 1.00 68.19 232 ALA A C 1
ATOM 1730 O O . ALA A 1 232 ? 22.990 3.832 -21.421 1.00 68.19 232 ALA A O 1
ATOM 1731 N N . PRO A 1 233 ? 20.761 4.126 -21.230 1.00 78.31 233 PRO A N 1
ATOM 1732 C CA . PRO A 1 233 ? 20.859 5.068 -20.116 1.00 78.31 233 PRO A CA 1
ATOM 1733 C C . PRO A 1 233 ? 21.512 4.444 -18.877 1.00 78.31 233 PRO A C 1
ATOM 1735 O O . PRO A 1 233 ? 21.958 5.160 -17.980 1.00 78.31 233 PRO A O 1
ATOM 1738 N N . GLN A 1 234 ? 21.568 3.109 -18.821 1.00 90.12 234 GLN A N 1
ATOM 1739 C CA . GLN A 1 234 ? 21.951 2.375 -17.631 1.00 90.12 234 GLN A CA 1
ATOM 1740 C C . GLN A 1 234 ? 22.592 1.018 -17.952 1.00 90.12 234 GLN A C 1
ATOM 1742 O O . GLN A 1 234 ? 22.146 0.290 -18.842 1.00 90.12 234 GLN A O 1
ATOM 1747 N N . THR A 1 235 ? 23.599 0.666 -17.155 1.00 95.50 235 THR A N 1
ATOM 1748 C CA . THR A 1 235 ? 24.165 -0.685 -17.046 1.00 95.50 235 THR A CA 1
ATOM 1749 C C . THR A 1 235 ? 24.014 -1.131 -15.599 1.00 95.50 235 THR A C 1
ATOM 1751 O O . THR A 1 235 ? 24.410 -0.400 -14.693 1.00 95.50 235 THR A O 1
ATOM 1754 N N . SER A 1 236 ? 23.485 -2.327 -15.360 1.00 96.56 236 SER A N 1
ATOM 1755 C CA . SER A 1 236 ? 23.278 -2.837 -14.006 1.00 96.56 236 SER A CA 1
ATOM 1756 C C . SER A 1 236 ? 24.087 -4.094 -13.718 1.00 96.56 236 SER A C 1
ATOM 1758 O O . SER A 1 236 ? 24.135 -5.027 -14.520 1.00 96.56 236 SER A O 1
ATOM 1760 N N . PHE A 1 237 ? 24.670 -4.152 -12.524 1.00 97.44 237 PHE A N 1
ATOM 1761 C CA . PHE A 1 237 ? 25.378 -5.322 -12.011 1.00 97.44 237 PHE A CA 1
ATOM 1762 C C . PHE A 1 237 ? 24.637 -5.900 -10.811 1.00 97.44 237 PHE A C 1
ATOM 1764 O O . PHE A 1 237 ? 24.388 -5.196 -9.833 1.00 97.44 237 PHE A O 1
ATOM 1771 N N . VAL A 1 238 ? 24.316 -7.194 -10.861 1.00 96.69 238 VAL A N 1
ATOM 1772 C CA . VAL A 1 238 ? 23.657 -7.920 -9.768 1.00 96.69 238 VAL A CA 1
ATOM 1773 C C . VAL A 1 238 ? 24.610 -8.965 -9.213 1.00 96.69 238 VAL A C 1
ATOM 1775 O O . VAL A 1 238 ? 25.008 -9.883 -9.924 1.00 96.69 238 VAL A O 1
ATOM 1778 N N . LEU A 1 239 ? 24.964 -8.845 -7.938 1.00 96.69 239 LEU A N 1
ATOM 1779 C CA . LEU A 1 239 ? 25.840 -9.767 -7.228 1.00 96.69 239 LEU A CA 1
ATOM 1780 C C . LEU A 1 239 ? 25.027 -10.571 -6.220 1.00 96.69 239 LEU A C 1
ATOM 1782 O O . LEU A 1 239 ? 24.317 -9.990 -5.406 1.00 96.69 239 LEU A O 1
ATOM 1786 N N . LYS A 1 240 ? 25.190 -11.893 -6.217 1.00 95.00 240 LYS A N 1
ATOM 1787 C CA . LYS A 1 240 ? 24.551 -12.808 -5.262 1.00 95.00 240 LYS A CA 1
ATOM 1788 C C . LYS A 1 240 ? 25.617 -13.596 -4.504 1.00 95.00 240 LYS A C 1
ATOM 1790 O O . LYS A 1 240 ? 26.452 -14.272 -5.109 1.00 95.00 240 LYS A O 1
ATOM 1795 N N . PHE A 1 241 ? 25.612 -13.516 -3.176 1.00 91.81 241 PHE A N 1
ATOM 1796 C CA . PHE A 1 241 ? 26.636 -14.157 -2.346 1.00 91.81 241 PHE A CA 1
ATOM 1797 C C . PHE A 1 241 ? 26.417 -15.672 -2.254 1.00 91.81 241 PHE A C 1
ATOM 1799 O O . PHE A 1 241 ? 25.359 -16.142 -1.837 1.00 91.81 241 PHE A O 1
ATOM 1806 N N . ALA A 1 242 ? 27.442 -16.446 -2.625 1.00 83.88 242 ALA A N 1
ATOM 1807 C CA . ALA A 1 242 ? 27.377 -17.910 -2.675 1.00 83.88 242 ALA A CA 1
ATOM 1808 C C . ALA A 1 242 ? 27.608 -18.566 -1.300 1.00 83.88 242 ALA A C 1
ATOM 1810 O O . ALA A 1 242 ? 27.149 -19.682 -1.050 1.00 83.88 242 ALA A O 1
ATOM 1811 N N . HIS A 1 243 ? 28.309 -17.867 -0.405 1.00 77.81 243 HIS A N 1
ATOM 1812 C CA . HIS A 1 243 ? 28.654 -18.322 0.939 1.00 77.81 243 HIS A CA 1
ATOM 1813 C C . HIS A 1 243 ? 28.424 -17.198 1.950 1.00 77.81 243 HIS A C 1
ATOM 1815 O O . HIS A 1 243 ? 28.539 -16.021 1.612 1.00 77.81 243 HIS A O 1
ATOM 1821 N N . SER A 1 244 ? 28.130 -17.566 3.199 1.00 59.22 244 SER A N 1
ATOM 1822 C CA . SER A 1 244 ? 28.099 -16.594 4.291 1.00 59.22 244 SER A CA 1
ATOM 1823 C C . SER A 1 244 ? 29.508 -16.080 4.565 1.00 59.22 244 SER A C 1
ATOM 1825 O O . SER A 1 244 ? 30.433 -16.873 4.763 1.00 59.22 244 SER A O 1
ATOM 1827 N N . ILE A 1 245 ? 29.684 -14.761 4.592 1.00 57.53 245 ILE A N 1
ATOM 1828 C CA . ILE A 1 245 ? 30.950 -14.143 4.982 1.00 57.53 245 ILE A CA 1
ATOM 1829 C C . ILE A 1 245 ? 30.924 -13.998 6.508 1.00 57.53 245 ILE A C 1
ATOM 1831 O O . ILE A 1 245 ? 30.629 -12.934 7.038 1.00 57.53 245 ILE A O 1
ATOM 1835 N N . GLY A 1 246 ? 31.178 -15.090 7.240 1.00 45.94 246 GLY A N 1
ATOM 1836 C CA . GLY A 1 246 ? 31.250 -15.034 8.704 1.00 45.94 246 GLY A CA 1
ATOM 1837 C C . GLY A 1 246 ? 31.502 -16.366 9.423 1.00 45.94 246 GLY A C 1
ATOM 1838 O O . GLY A 1 246 ? 30.741 -17.314 9.263 1.00 45.94 246 GLY A O 1
ATOM 1839 N N . SER A 1 247 ? 32.530 -16.361 10.287 1.00 37.03 247 SER A N 1
ATOM 1840 C CA . SER A 1 247 ? 32.855 -17.280 11.410 1.00 37.03 247 SER A CA 1
ATOM 1841 C C . SER A 1 247 ? 34.028 -18.270 11.285 1.00 37.03 247 SER A C 1
ATOM 1843 O O . SER A 1 247 ? 34.364 -18.909 12.277 1.00 37.03 247 SER A O 1
ATOM 1845 N N . GLY A 1 248 ? 34.746 -18.339 10.160 1.00 38.12 248 GLY A N 1
ATOM 1846 C CA . GLY A 1 248 ? 36.008 -19.096 10.102 1.00 38.12 248 GLY A CA 1
ATOM 1847 C C . GLY A 1 248 ? 37.156 -18.364 10.810 1.00 38.12 248 GLY A C 1
ATOM 1848 O O . GLY A 1 248 ? 37.445 -17.217 10.473 1.00 38.12 248 GLY A O 1
ATOM 1849 N N . GLU A 1 249 ? 37.792 -19.020 11.784 1.00 40.38 249 GLU A N 1
ATOM 1850 C CA . GLU A 1 249 ? 38.899 -18.525 12.616 1.00 40.38 249 GLU A CA 1
ATOM 1851 C C . GLU A 1 249 ? 39.926 -17.649 11.872 1.00 40.38 249 GLU A C 1
ATOM 1853 O O . GLU A 1 249 ? 40.543 -18.070 10.897 1.00 40.38 249 GLU A O 1
ATOM 1858 N N . ASN A 1 250 ? 40.115 -16.426 12.383 1.00 40.25 250 ASN A N 1
ATOM 1859 C CA . ASN A 1 250 ? 41.318 -15.578 12.352 1.00 40.25 250 ASN A CA 1
ATOM 1860 C C . ASN A 1 250 ? 42.426 -15.896 11.318 1.00 40.25 250 ASN A C 1
ATOM 1862 O O . ASN A 1 250 ? 43.602 -15.974 11.672 1.00 40.25 250 ASN A O 1
ATOM 1866 N N . LYS A 1 251 ? 42.110 -15.943 10.021 1.00 37.22 251 LYS A N 1
ATOM 1867 C CA . LYS A 1 251 ? 43.087 -15.574 8.988 1.00 37.22 251 LYS A CA 1
ATOM 1868 C C . LYS A 1 251 ? 42.698 -14.218 8.404 1.00 37.22 251 LYS A C 1
ATOM 1870 O O . LYS A 1 251 ? 41.638 -14.104 7.785 1.00 37.22 251 LYS A O 1
ATOM 1875 N N . PRO A 1 252 ? 43.496 -13.163 8.651 1.00 39.53 252 PRO A N 1
ATOM 1876 C CA . PRO A 1 252 ? 43.151 -11.819 8.228 1.00 39.53 252 PRO A CA 1
ATOM 1877 C C . PRO A 1 252 ? 43.045 -11.754 6.704 1.00 39.53 252 PRO A C 1
ATOM 1879 O O . PRO A 1 252 ? 43.909 -12.231 5.976 1.00 39.53 252 PRO A O 1
ATOM 1882 N N . TRP A 1 253 ? 42.000 -11.080 6.225 1.00 44.31 253 TRP A N 1
ATOM 1883 C CA . TRP A 1 253 ? 41.806 -10.710 4.819 1.00 44.31 253 TRP A CA 1
ATOM 1884 C C . TRP A 1 253 ? 42.817 -9.642 4.340 1.00 44.31 253 TRP A C 1
ATOM 1886 O O . TRP A 1 253 ? 42.701 -9.161 3.214 1.00 44.31 253 TRP A O 1
ATOM 1896 N N . SER A 1 254 ? 43.813 -9.312 5.171 1.00 39.91 254 SER A N 1
ATOM 1897 C CA . SER A 1 254 ? 44.886 -8.347 4.951 1.00 39.91 254 SER A CA 1
ATOM 1898 C C . SER A 1 254 ? 46.203 -9.084 4.711 1.00 39.91 254 SER A C 1
ATOM 1900 O O . SER A 1 254 ? 46.842 -9.603 5.625 1.00 39.91 254 SER A O 1
ATOM 1902 N N . THR A 1 255 ? 46.632 -9.129 3.459 1.00 33.78 255 THR A N 1
ATOM 1903 C CA . THR A 1 255 ? 48.062 -9.202 3.156 1.00 33.78 255 THR A CA 1
ATOM 1904 C C . THR A 1 255 ? 48.292 -8.238 2.012 1.00 33.78 255 THR A C 1
ATOM 1906 O O . THR A 1 255 ? 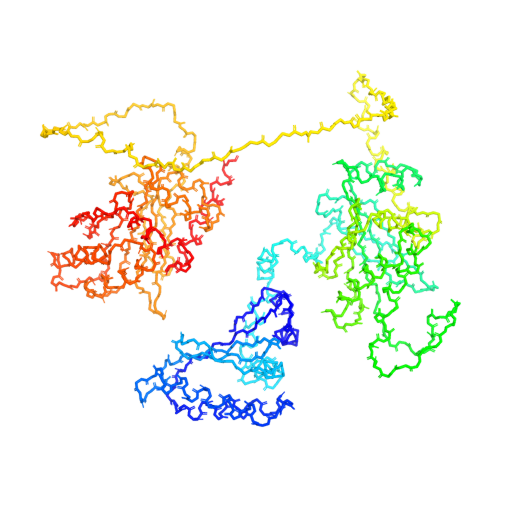48.198 -8.611 0.847 1.00 33.78 255 THR A O 1
ATOM 1909 N N . THR A 1 256 ? 48.432 -6.970 2.403 1.00 33.69 256 THR A N 1
ATOM 1910 C CA . THR A 1 256 ? 49.175 -5.854 1.787 1.00 33.69 256 THR A CA 1
ATOM 1911 C C . THR A 1 256 ? 48.438 -4.560 2.140 1.00 33.69 256 THR A C 1
ATOM 1913 O O . THR A 1 256 ? 47.480 -4.205 1.469 1.00 33.69 256 THR A O 1
ATOM 1916 N N . LEU A 1 257 ? 48.898 -3.922 3.225 1.00 26.72 257 LEU A N 1
ATOM 1917 C CA . LEU A 1 257 ? 48.642 -2.563 3.743 1.00 26.72 257 LEU A CA 1
ATOM 1918 C C . LEU A 1 257 ? 48.214 -2.585 5.214 1.00 26.72 257 LEU A C 1
ATOM 1920 O O . LEU A 1 257 ? 47.084 -2.888 5.591 1.00 26.72 257 LEU A O 1
ATOM 1924 N N . SER A 1 258 ? 49.203 -2.295 6.052 1.00 26.72 258 SER A N 1
ATOM 1925 C CA . SER A 1 258 ? 49.112 -2.063 7.486 1.00 26.72 258 SER A CA 1
ATOM 1926 C C . SER A 1 258 ? 48.830 -0.588 7.767 1.00 26.72 258 SER A C 1
ATOM 1928 O O . SER A 1 258 ? 49.603 0.244 7.309 1.00 26.72 258 SER A O 1
ATOM 1930 N N . TYR A 1 259 ? 47.825 -0.282 8.590 1.00 25.86 259 TYR A N 1
ATOM 1931 C CA . TYR A 1 259 ? 47.917 0.729 9.655 1.00 25.86 259 TYR A CA 1
ATOM 1932 C C . TYR A 1 259 ? 46.810 0.461 10.689 1.00 25.86 259 TYR A C 1
ATOM 1934 O O . TYR A 1 259 ? 45.628 0.404 10.357 1.00 25.86 259 TYR A O 1
ATOM 1942 N N . PHE A 1 260 ? 47.208 0.216 11.938 1.00 30.97 260 PHE A N 1
ATOM 1943 C CA . PHE A 1 260 ? 46.302 0.015 13.070 1.00 30.97 260 PHE A CA 1
ATOM 1944 C C . PHE A 1 260 ? 45.777 1.368 13.568 1.00 30.97 260 PHE A C 1
ATOM 1946 O O . PHE A 1 260 ? 46.564 2.289 13.770 1.00 30.97 260 PHE A O 1
ATOM 1953 N N . SER A 1 261 ? 44.478 1.448 13.859 1.00 29.41 261 SER A N 1
ATOM 1954 C CA . SER A 1 261 ? 43.930 2.399 14.830 1.00 29.41 261 SER A CA 1
ATOM 1955 C C . SER A 1 261 ? 43.138 1.616 15.875 1.00 29.41 261 SER A C 1
ATOM 1957 O O . SER A 1 261 ? 42.305 0.769 15.543 1.00 29.41 261 SER A O 1
ATOM 1959 N N . SER A 1 262 ? 43.480 1.837 17.139 1.00 32.12 262 SER A N 1
ATOM 1960 C CA . SER A 1 262 ? 42.900 1.202 18.315 1.00 32.12 262 SER A CA 1
ATOM 1961 C C . SER A 1 262 ? 41.798 2.094 18.880 1.00 32.12 262 SER A C 1
ATOM 1963 O O . SER A 1 262 ? 42.090 2.979 19.679 1.00 32.12 262 SER A O 1
ATOM 1965 N N . ASP A 1 263 ? 40.546 1.854 18.494 1.00 33.28 263 ASP A N 1
ATOM 1966 C CA . ASP A 1 263 ? 39.398 2.412 19.210 1.00 33.28 263 ASP A CA 1
ATOM 1967 C C . ASP A 1 263 ? 38.271 1.376 19.367 1.00 33.28 263 ASP A C 1
ATOM 1969 O O . ASP A 1 263 ? 38.108 0.453 18.564 1.00 33.28 263 ASP A O 1
ATOM 1973 N N . SER A 1 264 ? 37.568 1.473 20.491 1.00 32.00 264 SER A N 1
ATOM 1974 C CA . SER A 1 264 ? 36.838 0.404 21.183 1.00 32.00 264 SER A CA 1
ATOM 1975 C C . SER A 1 264 ? 35.332 0.344 20.894 1.00 32.00 264 SER A C 1
ATOM 1977 O O . SER A 1 264 ? 34.618 -0.452 21.505 1.00 32.00 264 SER A O 1
ATOM 1979 N N . THR A 1 265 ? 34.832 1.086 19.909 1.00 37.19 265 THR A N 1
ATOM 1980 C CA . THR A 1 265 ? 33.431 1.035 19.461 1.00 37.19 265 THR A CA 1
ATOM 1981 C C . THR A 1 265 ? 33.266 -0.013 18.353 1.00 37.19 265 THR A C 1
ATOM 1983 O O . THR A 1 265 ? 33.351 0.256 17.156 1.00 37.19 265 THR A O 1
ATOM 1986 N N . ARG A 1 266 ? 33.099 -1.282 18.749 1.00 43.53 266 ARG A N 1
ATOM 1987 C CA . ARG A 1 266 ? 33.076 -2.429 17.821 1.00 43.53 266 ARG A CA 1
ATOM 1988 C C . ARG A 1 266 ? 31.821 -2.449 16.941 1.00 43.53 266 ARG A C 1
ATOM 1990 O O . ARG A 1 266 ? 30.843 -3.113 17.271 1.00 43.53 266 ARG A O 1
ATOM 1997 N N . GLN A 1 267 ? 31.895 -1.827 15.766 1.00 43.50 267 GLN A N 1
ATOM 1998 C CA . GLN A 1 267 ? 31.114 -2.294 14.620 1.00 43.50 267 GLN A CA 1
ATOM 1999 C C . GLN A 1 267 ? 31.563 -3.715 14.224 1.00 43.50 267 GLN A C 1
ATOM 2001 O O . GLN A 1 267 ? 32.745 -4.055 14.382 1.00 43.50 267 GLN A O 1
ATOM 2006 N N . PRO A 1 268 ? 30.660 -4.578 13.724 1.00 48.72 268 PRO A N 1
ATOM 2007 C CA . PRO A 1 268 ? 31.031 -5.910 13.266 1.00 48.72 268 PRO A CA 1
ATOM 2008 C C . PRO A 1 268 ? 32.105 -5.815 12.169 1.00 48.72 268 PRO A C 1
ATOM 2010 O O . PRO A 1 268 ? 31.872 -5.267 11.095 1.00 48.72 268 PRO A O 1
ATOM 2013 N N . LYS A 1 269 ? 33.294 -6.386 12.430 1.00 56.59 269 LYS A N 1
ATOM 2014 C CA . LYS A 1 269 ? 34.504 -6.335 11.569 1.00 56.59 269 LYS A CA 1
ATOM 2015 C C . LYS A 1 269 ? 34.296 -6.767 10.107 1.00 56.59 269 LYS A C 1
ATOM 2017 O O . LYS A 1 269 ? 35.172 -6.539 9.283 1.00 56.59 269 LYS A O 1
ATOM 2022 N N . ILE A 1 270 ? 33.179 -7.414 9.796 1.00 55.31 270 ILE A N 1
ATOM 2023 C CA . ILE A 1 270 ? 32.842 -7.936 8.468 1.00 55.31 270 ILE A CA 1
ATOM 2024 C C . ILE A 1 270 ? 32.209 -6.852 7.579 1.00 55.31 270 ILE A C 1
ATOM 2026 O O . ILE A 1 270 ? 32.475 -6.833 6.379 1.00 55.31 270 ILE A O 1
ATOM 2030 N N . LEU A 1 271 ? 31.452 -5.906 8.151 1.00 53.03 271 LEU A N 1
ATOM 2031 C CA . LEU A 1 271 ? 30.827 -4.803 7.409 1.00 53.03 271 LEU A CA 1
ATOM 2032 C C . LEU A 1 271 ? 31.872 -3.950 6.673 1.00 53.03 271 LEU A C 1
ATOM 2034 O O . LEU A 1 271 ? 31.714 -3.617 5.501 1.00 53.03 271 LEU A O 1
ATOM 2038 N N . VAL A 1 272 ? 32.980 -3.670 7.364 1.00 61.78 272 VAL A N 1
ATOM 2039 C CA . VAL A 1 272 ? 34.103 -2.855 6.878 1.00 61.78 272 VAL A CA 1
ATOM 2040 C C . VAL A 1 272 ? 34.799 -3.494 5.665 1.00 61.78 272 VAL A C 1
ATOM 2042 O O . VAL A 1 272 ? 35.450 -2.799 4.891 1.00 61.78 272 VAL A O 1
ATOM 2045 N N . GLN A 1 273 ? 34.657 -4.808 5.457 1.00 80.38 273 GLN A N 1
ATOM 2046 C CA . GLN A 1 273 ? 35.425 -5.528 4.439 1.00 80.38 273 GLN A CA 1
ATOM 2047 C C . GLN A 1 273 ? 34.808 -5.468 3.040 1.00 80.38 273 GLN A C 1
ATOM 2049 O O . GLN A 1 273 ? 35.556 -5.386 2.070 1.00 80.38 273 GLN A O 1
ATOM 2054 N N . ILE A 1 274 ? 33.477 -5.511 2.906 1.00 85.88 274 ILE A N 1
ATOM 2055 C CA . ILE A 1 274 ? 32.834 -5.543 1.579 1.00 85.88 274 ILE A CA 1
ATOM 2056 C C . ILE A 1 274 ? 32.832 -4.150 0.956 1.00 85.88 274 ILE A C 1
ATOM 2058 O O . ILE A 1 274 ? 33.333 -3.979 -0.152 1.00 85.88 274 ILE A O 1
ATOM 2062 N N . SER A 1 275 ? 32.317 -3.152 1.676 1.00 88.75 275 SER A N 1
ATOM 2063 C CA . SER A 1 275 ? 32.301 -1.768 1.195 1.00 88.75 275 SER A CA 1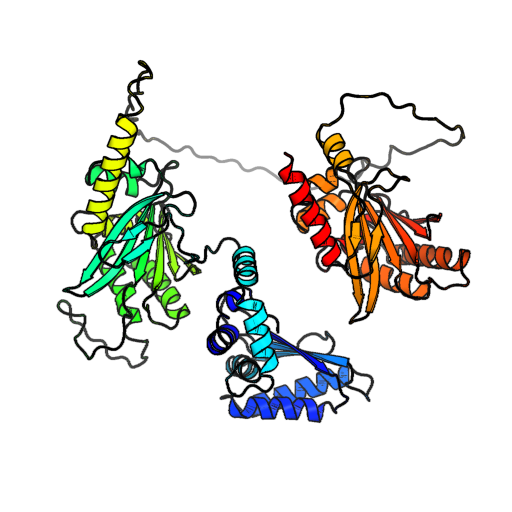
ATOM 2064 C C . SER A 1 275 ? 33.722 -1.227 1.001 1.00 88.75 275 SER A C 1
ATOM 2066 O O . SER A 1 275 ? 33.984 -0.556 0.007 1.00 88.75 275 SER A O 1
ATOM 2068 N N . GLY A 1 276 ? 34.662 -1.606 1.879 1.00 90.06 276 GLY A N 1
ATOM 2069 C CA . GLY A 1 276 ? 36.090 -1.324 1.717 1.00 90.06 276 GLY A CA 1
ATOM 2070 C C . GLY A 1 276 ? 36.679 -1.932 0.442 1.00 90.06 276 GLY A C 1
ATOM 2071 O O . GLY A 1 276 ? 37.298 -1.220 -0.336 1.00 90.06 276 GLY A O 1
ATOM 2072 N N . ALA A 1 277 ? 36.411 -3.211 0.153 1.00 90.25 277 ALA A N 1
ATOM 2073 C CA . ALA A 1 277 ? 36.919 -3.853 -1.063 1.00 90.25 277 ALA A CA 1
ATOM 2074 C C . ALA A 1 277 ? 36.389 -3.211 -2.361 1.00 90.25 277 ALA A C 1
ATOM 2076 O O . ALA A 1 277 ? 37.113 -3.153 -3.359 1.00 90.25 277 ALA A O 1
ATOM 2077 N N . PHE A 1 278 ? 35.141 -2.728 -2.359 1.00 92.38 278 PHE A N 1
ATOM 2078 C CA . PHE A 1 278 ? 34.598 -1.944 -3.472 1.00 92.38 278 PHE A CA 1
ATOM 2079 C C . PHE A 1 278 ? 35.298 -0.595 -3.607 1.00 92.38 278 PHE A C 1
ATOM 2081 O O . PHE A 1 278 ? 35.728 -0.254 -4.707 1.00 92.38 278 PHE A O 1
ATOM 2088 N N . ALA A 1 279 ? 35.463 0.130 -2.499 1.00 93.00 279 ALA A N 1
ATOM 2089 C CA . ALA A 1 279 ? 36.172 1.404 -2.480 1.00 93.00 279 ALA A CA 1
ATOM 2090 C C . ALA A 1 279 ? 37.609 1.265 -3.010 1.00 93.00 279 ALA A C 1
ATOM 2092 O O . ALA A 1 279 ? 38.012 2.015 -3.896 1.00 93.00 279 ALA A O 1
ATOM 2093 N N . ASP A 1 280 ? 38.340 0.242 -2.561 1.00 94.56 280 ASP A N 1
ATOM 2094 C CA . ASP A 1 280 ? 39.707 -0.044 -3.009 1.00 94.56 280 ASP A CA 1
ATOM 2095 C C . ASP A 1 280 ? 39.771 -0.374 -4.509 1.00 94.56 280 ASP A C 1
ATOM 2097 O O . ASP A 1 280 ? 40.730 -0.014 -5.191 1.00 94.56 280 ASP A O 1
ATOM 2101 N N . SER A 1 281 ? 38.742 -1.043 -5.041 1.00 95.31 281 SER A N 1
ATOM 2102 C CA . SER A 1 281 ? 38.659 -1.377 -6.469 1.00 95.31 281 SER A CA 1
ATOM 2103 C C . SER A 1 281 ? 38.296 -0.165 -7.333 1.00 95.31 281 SER A C 1
ATOM 2105 O O . SER A 1 281 ? 38.744 -0.083 -8.477 1.00 95.31 281 SER A O 1
ATOM 2107 N N . LEU A 1 282 ? 37.507 0.769 -6.796 1.00 96.00 282 LEU A N 1
ATOM 2108 C CA . LEU A 1 282 ? 37.072 1.992 -7.475 1.00 96.00 282 LEU A CA 1
ATOM 2109 C C . LEU A 1 282 ? 38.131 3.092 -7.465 1.00 96.00 282 LEU A C 1
ATOM 2111 O O . LEU A 1 282 ? 38.252 3.817 -8.445 1.00 96.00 282 LEU A O 1
ATOM 2115 N N . LYS A 1 283 ? 38.923 3.196 -6.394 1.00 96.50 283 LYS A N 1
ATOM 2116 C CA . LYS A 1 283 ? 39.928 4.251 -6.215 1.00 96.50 283 LYS A CA 1
ATOM 2117 C C . LYS A 1 283 ? 40.888 4.455 -7.397 1.00 96.50 283 LYS A C 1
ATOM 2119 O O . LYS A 1 283 ? 41.115 5.604 -7.750 1.00 96.50 283 LYS A O 1
ATOM 2124 N N . PRO A 1 284 ? 41.433 3.413 -8.054 1.00 97.06 284 PRO A N 1
ATOM 2125 C CA . PRO A 1 284 ? 42.289 3.616 -9.226 1.00 97.06 284 PRO A CA 1
ATOM 2126 C C . PRO A 1 284 ? 41.532 3.959 -10.525 1.00 97.06 284 PRO A C 1
ATOM 2128 O O . PRO A 1 284 ? 42.182 4.168 -11.544 1.00 97.06 284 PRO A O 1
ATOM 2131 N N . ARG A 1 285 ? 40.191 3.955 -10.522 1.00 97.38 285 ARG A N 1
ATOM 2132 C CA . ARG A 1 285 ? 39.327 4.097 -11.713 1.00 97.38 285 ARG A CA 1
ATOM 2133 C C . ARG A 1 285 ? 38.434 5.336 -11.687 1.00 97.38 285 ARG A C 1
ATOM 2135 O O . ARG A 1 285 ? 37.892 5.707 -12.720 1.00 97.38 285 ARG A O 1
ATOM 2142 N N . HIS A 1 286 ? 38.249 5.946 -10.519 1.00 97.56 286 HIS A N 1
ATOM 2143 C CA . HIS A 1 286 ? 37.470 7.170 -10.348 1.00 97.56 286 HIS A CA 1
ATOM 2144 C C . HIS A 1 286 ? 38.405 8.377 -10.298 1.00 97.56 286 HIS A C 1
ATOM 2146 O O . HIS A 1 286 ? 39.300 8.423 -9.460 1.00 97.56 286 HIS A O 1
ATOM 2152 N N . GLU A 1 287 ? 38.200 9.347 -11.188 1.00 97.25 287 GLU A N 1
ATOM 2153 C CA . GLU A 1 287 ? 39.019 10.570 -11.255 1.00 97.25 287 GLU A CA 1
ATOM 2154 C C . GLU A 1 287 ? 38.546 11.666 -10.280 1.00 97.25 287 GLU A C 1
ATOM 2156 O O . GLU A 1 287 ? 39.249 12.656 -10.071 1.00 97.25 287 GLU A O 1
ATOM 2161 N N . GLY A 1 288 ? 37.362 11.502 -9.677 1.00 96.31 288 GLY A N 1
ATOM 2162 C CA . GLY A 1 288 ? 36.819 12.427 -8.681 1.00 96.31 288 GLY A CA 1
ATOM 2163 C C . GLY A 1 288 ? 37.445 12.273 -7.285 1.00 96.31 288 GLY A C 1
ATOM 2164 O O . GLY A 1 288 ? 38.287 11.402 -7.052 1.00 96.31 288 GLY A O 1
ATOM 2165 N N . PRO A 1 289 ? 37.061 13.131 -6.324 1.00 97.69 289 PRO A N 1
ATOM 2166 C CA . PRO A 1 289 ? 37.610 13.099 -4.972 1.00 97.69 289 PRO A CA 1
ATOM 2167 C C . PRO A 1 289 ? 37.246 11.814 -4.208 1.00 97.69 289 PRO A C 1
ATOM 2169 O O . PRO A 1 289 ? 36.180 11.229 -4.390 1.00 97.69 289 PRO A O 1
ATOM 2172 N N . ASP A 1 290 ? 38.100 11.429 -3.250 1.00 97.06 290 ASP A N 1
ATOM 2173 C CA . ASP A 1 290 ? 37.890 10.265 -2.367 1.00 97.06 290 ASP A CA 1
ATOM 2174 C C . ASP A 1 290 ? 36.530 10.300 -1.628 1.00 97.06 290 ASP A C 1
ATOM 2176 O O . ASP A 1 290 ? 35.992 9.255 -1.257 1.00 97.06 290 ASP A O 1
ATOM 2180 N N . SER A 1 291 ? 35.943 11.488 -1.431 1.00 97.06 291 SER A N 1
ATOM 2181 C CA . SER A 1 291 ? 34.614 11.658 -0.831 1.00 97.06 291 SER A CA 1
ATOM 2182 C C . SER A 1 291 ? 33.491 10.990 -1.624 1.00 97.06 291 SER A C 1
ATOM 2184 O O . SER A 1 291 ? 32.528 10.525 -1.014 1.00 97.06 291 SER A O 1
ATOM 2186 N N . ASP A 1 292 ? 33.612 10.905 -2.949 1.00 97.88 292 ASP A N 1
ATOM 2187 C CA . ASP A 1 292 ? 32.601 10.288 -3.816 1.00 97.88 292 ASP A CA 1
ATOM 2188 C C . ASP A 1 292 ? 32.536 8.779 -3.549 1.00 97.88 292 ASP A C 1
ATOM 2190 O O . ASP A 1 292 ? 31.465 8.186 -3.377 1.00 97.88 292 ASP A O 1
ATOM 2194 N N . ILE A 1 293 ? 33.719 8.169 -3.424 1.00 97.56 293 ILE A N 1
ATOM 2195 C CA . ILE A 1 293 ? 33.894 6.752 -3.102 1.00 97.56 293 ILE A CA 1
ATOM 2196 C C . ILE A 1 293 ? 33.401 6.469 -1.680 1.00 97.56 293 ILE A C 1
ATOM 2198 O O . ILE A 1 293 ? 32.705 5.475 -1.459 1.00 97.56 293 ILE A O 1
ATOM 2202 N N . GLU A 1 294 ? 33.706 7.340 -0.713 1.00 96.88 294 GLU A N 1
ATOM 2203 C CA . GLU A 1 294 ? 33.184 7.205 0.653 1.00 96.88 294 GLU A CA 1
ATOM 2204 C C . GLU A 1 294 ? 31.651 7.344 0.701 1.00 96.88 294 GLU A C 1
ATOM 2206 O O . GLU A 1 294 ? 31.002 6.638 1.476 1.00 96.88 294 GLU A O 1
ATOM 2211 N N . GLY A 1 295 ? 31.053 8.164 -0.171 1.00 96.25 295 GLY A N 1
ATOM 2212 C CA . GLY A 1 295 ? 29.603 8.246 -0.355 1.00 96.25 295 GLY A CA 1
ATOM 2213 C C . GLY A 1 295 ? 28.991 6.907 -0.779 1.00 96.25 295 GLY A C 1
ATOM 2214 O O . GLY A 1 295 ? 28.070 6.410 -0.127 1.00 96.25 295 GLY A O 1
ATOM 2215 N N . LEU A 1 296 ? 29.546 6.265 -1.811 1.00 96.81 296 LEU A N 1
ATOM 2216 C CA . LEU A 1 296 ? 29.094 4.940 -2.253 1.00 96.81 296 LEU A CA 1
ATOM 2217 C C . LEU A 1 296 ? 29.320 3.861 -1.184 1.00 96.81 296 LEU A C 1
ATOM 2219 O O . LEU A 1 296 ? 28.439 3.045 -0.904 1.00 96.81 296 LEU A O 1
ATOM 2223 N N . LYS A 1 297 ? 30.493 3.868 -0.547 1.00 96.06 297 LYS A N 1
ATOM 2224 C CA . LYS A 1 297 ? 30.851 2.947 0.538 1.00 96.06 297 LYS A CA 1
ATOM 2225 C C . LYS A 1 297 ? 29.882 3.055 1.716 1.00 96.06 297 LYS A C 1
ATOM 2227 O O . LYS A 1 297 ? 29.521 2.025 2.291 1.00 96.06 297 LYS A O 1
ATOM 2232 N N . LYS A 1 298 ? 29.437 4.272 2.049 1.00 95.44 298 LYS A N 1
ATOM 2233 C CA . LYS A 1 298 ? 28.419 4.526 3.072 1.00 95.44 298 LYS A CA 1
ATOM 2234 C C . LYS A 1 298 ? 27.083 3.879 2.702 1.00 95.44 298 LYS A C 1
ATOM 2236 O O . LYS A 1 298 ? 26.569 3.131 3.526 1.00 95.44 298 LYS A O 1
ATOM 2241 N N . LEU A 1 299 ? 26.587 4.059 1.473 1.00 95.50 299 LEU A N 1
ATOM 2242 C CA . LEU A 1 299 ? 25.333 3.433 1.011 1.00 95.50 299 LEU A CA 1
ATOM 2243 C C . LEU A 1 299 ? 25.385 1.899 1.079 1.00 95.50 299 LEU A C 1
ATOM 2245 O O . LEU A 1 299 ? 24.447 1.252 1.543 1.00 95.50 299 LEU A O 1
ATOM 2249 N N . ILE A 1 300 ? 26.506 1.301 0.661 1.00 95.38 300 ILE A N 1
ATOM 2250 C CA . ILE A 1 300 ? 26.730 -0.150 0.769 1.00 95.38 300 ILE A CA 1
ATOM 2251 C C . ILE A 1 300 ? 26.714 -0.580 2.244 1.00 95.38 300 ILE A C 1
ATOM 2253 O O . ILE A 1 300 ? 26.075 -1.574 2.594 1.00 95.38 300 ILE A O 1
ATOM 2257 N N . GLY A 1 301 ? 27.404 0.162 3.116 1.00 92.12 301 GLY A N 1
ATOM 2258 C CA . GLY A 1 301 ? 27.447 -0.108 4.554 1.00 92.12 301 GLY A CA 1
ATOM 2259 C C . GLY A 1 301 ? 26.075 -0.002 5.223 1.00 92.12 301 GLY A C 1
ATOM 2260 O O . GLY A 1 301 ? 25.704 -0.877 6.001 1.00 92.12 301 GLY A O 1
ATOM 2261 N N . GLU A 1 302 ? 25.294 1.023 4.889 1.00 89.38 302 GLU A N 1
ATOM 2262 C CA . GLU A 1 302 ? 23.918 1.202 5.364 1.00 89.38 302 GLU A CA 1
ATOM 2263 C C . GLU A 1 302 ? 23.032 0.027 4.936 1.00 89.38 302 GLU A C 1
ATOM 2265 O O . GLU A 1 302 ? 22.386 -0.588 5.788 1.00 89.38 302 GLU A O 1
ATOM 2270 N N . GLY A 1 303 ? 23.103 -0.386 3.667 1.00 89.19 303 GLY A N 1
ATOM 2271 C CA . GLY A 1 303 ? 22.342 -1.534 3.174 1.00 89.19 303 GLY A CA 1
ATOM 2272 C C . GLY A 1 303 ? 22.678 -2.846 3.864 1.00 89.19 303 GLY A C 1
ATOM 2273 O O . GLY A 1 303 ? 21.776 -3.613 4.204 1.00 89.19 303 GLY A O 1
ATOM 2274 N N . VAL A 1 304 ? 23.957 -3.094 4.146 1.00 87.94 304 VAL A N 1
ATOM 2275 C CA . VAL A 1 304 ? 24.367 -4.290 4.894 1.00 87.94 304 VAL A CA 1
ATOM 2276 C C . VAL A 1 304 ? 23.946 -4.207 6.363 1.00 87.94 304 VAL A C 1
ATOM 2278 O O . VAL A 1 304 ? 23.502 -5.205 6.933 1.00 87.94 304 VAL A O 1
ATOM 2281 N N . ASN A 1 305 ? 24.018 -3.029 6.985 1.00 84.88 305 ASN A N 1
ATOM 2282 C CA . ASN A 1 305 ? 23.539 -2.829 8.354 1.00 84.88 305 ASN A CA 1
ATOM 2283 C C . ASN A 1 305 ? 22.042 -3.120 8.485 1.00 84.88 305 ASN A C 1
ATOM 2285 O O . ASN A 1 305 ? 21.635 -3.787 9.437 1.00 84.88 305 ASN A O 1
ATOM 2289 N N . MET A 1 306 ? 21.235 -2.722 7.499 1.00 79.19 306 MET A N 1
ATOM 2290 C CA . MET A 1 306 ? 19.794 -2.994 7.501 1.00 79.19 306 MET A CA 1
ATOM 2291 C C . MET A 1 306 ? 19.429 -4.482 7.407 1.00 79.19 306 MET A C 1
ATOM 2293 O O . MET A 1 306 ? 18.309 -4.851 7.762 1.00 79.19 306 MET A O 1
ATOM 2297 N N . ILE A 1 307 ? 20.342 -5.342 6.946 1.00 79.81 307 ILE A N 1
ATOM 2298 C CA . ILE A 1 307 ? 20.139 -6.800 6.888 1.00 79.81 307 ILE A CA 1
ATOM 2299 C C . ILE A 1 307 ? 20.863 -7.549 8.019 1.00 79.81 307 ILE A C 1
ATOM 2301 O O . ILE A 1 307 ? 21.035 -8.762 7.942 1.00 79.81 307 ILE A O 1
ATOM 2305 N N . GLY A 1 308 ? 21.272 -6.844 9.081 1.00 78.31 308 GLY A N 1
ATOM 2306 C CA . GLY A 1 308 ? 21.901 -7.441 10.265 1.00 78.31 308 GLY A CA 1
ATOM 2307 C C . GLY A 1 308 ? 23.427 -7.326 10.309 1.00 78.31 308 GLY A C 1
ATOM 2308 O O . GLY A 1 308 ? 24.071 -8.064 11.050 1.00 78.31 308 GLY A O 1
ATOM 2309 N N . GLY A 1 309 ? 24.021 -6.422 9.523 1.00 82.19 309 GLY A N 1
ATOM 2310 C CA . GLY A 1 309 ? 25.451 -6.089 9.584 1.00 82.19 309 GLY A CA 1
ATOM 2311 C C . GLY A 1 309 ? 26.379 -7.059 8.847 1.00 82.19 309 GLY A C 1
ATOM 2312 O O . GLY A 1 309 ? 27.598 -6.877 8.873 1.00 82.19 309 GLY A O 1
ATOM 2313 N N . HIS A 1 310 ? 25.829 -8.068 8.167 1.00 82.69 310 HIS A N 1
ATOM 2314 C CA . HIS A 1 310 ? 26.594 -9.095 7.461 1.00 82.69 310 HIS A CA 1
ATOM 2315 C C . HIS A 1 310 ? 25.926 -9.491 6.139 1.00 82.69 310 HIS A C 1
ATOM 2317 O O . HIS A 1 310 ? 24.725 -9.745 6.102 1.00 82.69 310 HIS A O 1
ATOM 2323 N N . ALA A 1 311 ? 26.717 -9.605 5.065 1.00 83.00 311 ALA A N 1
ATOM 2324 C CA . ALA A 1 311 ? 26.269 -10.264 3.840 1.00 83.00 311 ALA A CA 1
ATOM 2325 C C . ALA A 1 311 ? 26.401 -11.785 4.012 1.00 83.00 311 ALA A C 1
ATOM 2327 O O . ALA A 1 311 ? 27.502 -12.321 4.189 1.00 83.00 311 ALA A O 1
ATOM 2328 N N . ILE A 1 312 ? 25.266 -12.471 3.986 1.00 85.81 312 ILE A N 1
ATOM 2329 C CA . ILE A 1 312 ? 25.166 -13.923 4.118 1.00 85.81 312 ILE A CA 1
ATOM 2330 C C . ILE A 1 312 ? 24.930 -14.564 2.745 1.00 85.81 312 ILE A C 1
ATOM 2332 O O . ILE A 1 312 ? 24.754 -13.876 1.738 1.00 85.81 312 ILE A O 1
ATOM 2336 N N . LYS A 1 313 ? 24.926 -15.900 2.681 1.00 87.25 313 LYS A N 1
ATOM 2337 C CA . LYS A 1 313 ? 24.523 -16.606 1.458 1.00 87.25 313 LYS A CA 1
ATOM 2338 C C . LYS A 1 313 ? 23.118 -16.146 1.047 1.00 87.25 313 LYS A C 1
ATOM 2340 O O . LYS A 1 313 ? 22.223 -16.125 1.887 1.00 87.25 313 LYS A O 1
ATOM 2345 N N . GLY A 1 314 ? 22.949 -15.792 -0.224 1.00 86.31 314 GLY A N 1
ATOM 2346 C CA . GLY A 1 314 ? 21.696 -15.252 -0.760 1.00 86.31 314 GLY A CA 1
ATOM 2347 C C . GLY A 1 314 ? 21.549 -13.735 -0.622 1.00 86.31 314 GLY A C 1
ATOM 2348 O O . GLY A 1 314 ? 20.619 -13.176 -1.187 1.00 86.31 314 GLY A O 1
ATOM 2349 N N . THR A 1 315 ? 22.465 -13.031 0.057 1.00 91.00 315 THR A N 1
ATOM 2350 C CA . THR A 1 315 ? 22.471 -11.564 -0.006 1.00 91.00 315 THR A CA 1
ATOM 2351 C C . THR A 1 315 ? 22.692 -11.115 -1.449 1.00 91.00 315 THR A C 1
ATOM 2353 O O . THR A 1 315 ? 23.607 -11.603 -2.120 1.00 91.00 315 THR A O 1
ATOM 2356 N N . VAL A 1 316 ? 21.868 -10.174 -1.908 1.00 93.88 316 VAL A N 1
ATOM 2357 C CA . VAL A 1 316 ? 21.904 -9.626 -3.262 1.00 93.88 316 VAL A CA 1
ATOM 2358 C C . VAL A 1 316 ? 22.256 -8.148 -3.215 1.00 93.88 316 VAL A C 1
ATOM 2360 O O . VAL A 1 316 ? 21.592 -7.376 -2.527 1.00 93.88 316 VAL A O 1
ATOM 2363 N N . PHE A 1 317 ? 23.271 -7.749 -3.972 1.00 96.00 317 PHE A N 1
ATOM 2364 C CA . PHE A 1 317 ? 23.567 -6.347 -4.249 1.00 96.00 317 PHE A CA 1
ATOM 2365 C C . PHE A 1 317 ? 23.232 -6.062 -5.700 1.00 96.00 317 PHE A C 1
ATOM 2367 O O . PHE A 1 317 ? 23.610 -6.834 -6.579 1.00 96.00 317 PHE A O 1
ATOM 2374 N N . ARG A 1 318 ? 22.564 -4.945 -5.954 1.00 96.25 318 ARG A N 1
ATOM 2375 C CA . ARG A 1 318 ? 22.376 -4.407 -7.295 1.00 96.25 318 ARG A CA 1
ATOM 2376 C C . ARG A 1 318 ? 22.979 -3.011 -7.351 1.00 96.25 318 ARG A C 1
ATOM 2378 O O . ARG A 1 318 ? 22.711 -2.185 -6.478 1.00 96.25 318 ARG A O 1
ATOM 2385 N N . PHE A 1 319 ? 23.799 -2.795 -8.369 1.00 97.19 319 PHE A N 1
ATOM 2386 C CA . PHE A 1 319 ? 24.396 -1.513 -8.700 1.00 97.19 319 PHE A CA 1
ATOM 2387 C C . PHE A 1 319 ? 23.880 -1.084 -10.060 1.00 97.19 319 PHE A C 1
ATOM 2389 O O . PHE A 1 319 ? 24.137 -1.758 -11.055 1.00 97.19 319 PHE A O 1
ATOM 2396 N N . ASP A 1 320 ? 23.153 0.018 -10.081 1.00 96.62 320 ASP A N 1
ATOM 2397 C CA . ASP A 1 320 ? 22.585 0.611 -11.280 1.00 96.62 320 ASP A CA 1
ATOM 2398 C C . ASP A 1 320 ? 23.469 1.792 -11.686 1.00 96.62 320 ASP A C 1
ATOM 2400 O O . ASP A 1 320 ? 23.413 2.863 -11.076 1.00 96.62 320 ASP A O 1
ATOM 2404 N N . CYS A 1 321 ? 24.346 1.565 -12.663 1.00 96.75 321 CYS A N 1
ATOM 2405 C CA . CYS A 1 321 ? 25.298 2.556 -13.147 1.00 96.75 321 CYS A CA 1
ATOM 2406 C C . CYS A 1 321 ? 24.654 3.415 -14.234 1.00 96.75 321 CYS A C 1
ATOM 2408 O O . CYS A 1 321 ? 24.119 2.884 -15.207 1.00 96.75 321 CYS A O 1
ATOM 2410 N N . SER A 1 322 ? 24.772 4.731 -14.094 1.00 96.00 322 SER A N 1
ATOM 2411 C CA . SER A 1 322 ? 24.333 5.722 -15.077 1.00 96.00 322 SER A CA 1
ATOM 2412 C C . SER A 1 322 ? 25.366 6.846 -15.196 1.00 96.00 322 SER A C 1
ATOM 2414 O O . SER A 1 322 ? 26.359 6.878 -14.461 1.00 96.00 322 SER A O 1
ATOM 2416 N N . LYS A 1 323 ? 25.110 7.813 -16.083 1.00 94.38 323 LYS A N 1
ATOM 2417 C CA . LYS A 1 323 ? 25.914 9.041 -16.170 1.00 94.38 323 LYS A CA 1
ATOM 2418 C C . LYS A 1 323 ? 25.901 9.843 -14.863 1.00 94.38 323 LYS A C 1
ATOM 2420 O O . LYS A 1 323 ? 26.899 10.469 -14.521 1.00 94.38 323 LYS A O 1
ATOM 2425 N N . GLU A 1 324 ? 24.781 9.816 -14.143 1.00 93.75 324 GLU A N 1
ATOM 2426 C CA . GLU A 1 324 ? 24.570 10.602 -12.923 1.00 93.75 324 GLU A CA 1
ATOM 2427 C C . GLU A 1 324 ? 25.261 9.995 -11.697 1.00 93.75 324 GLU A C 1
ATOM 2429 O O . GLU A 1 324 ? 25.469 10.696 -10.710 1.00 93.75 324 GLU A O 1
ATOM 2434 N N . GLY A 1 325 ? 25.612 8.705 -11.737 1.00 95.88 325 GLY A N 1
ATOM 2435 C CA . GLY A 1 325 ? 26.260 8.010 -10.630 1.00 95.88 325 GLY A CA 1
ATOM 2436 C C . GLY A 1 325 ? 25.848 6.545 -10.512 1.00 95.88 325 GLY A C 1
ATOM 2437 O O . GLY A 1 325 ? 25.594 5.869 -11.512 1.00 95.88 325 GLY A O 1
ATOM 2438 N N . VAL A 1 326 ? 25.796 6.044 -9.274 1.00 97.50 326 VAL A N 1
ATOM 2439 C CA . VAL A 1 326 ? 25.465 4.641 -8.972 1.00 97.50 326 VAL A CA 1
ATOM 2440 C C . VAL A 1 326 ? 24.342 4.564 -7.944 1.00 97.50 326 VAL A C 1
ATOM 2442 O O . VAL A 1 326 ? 24.525 4.975 -6.795 1.00 97.50 326 VAL A O 1
ATOM 2445 N N . ALA A 1 327 ? 23.201 3.985 -8.323 1.00 96.12 327 ALA A N 1
ATOM 2446 C CA . ALA A 1 327 ? 22.164 3.615 -7.364 1.00 96.12 327 ALA A CA 1
ATOM 2447 C C . ALA A 1 327 ? 22.452 2.230 -6.771 1.00 96.12 327 ALA A C 1
ATOM 2449 O O . ALA A 1 327 ? 22.813 1.288 -7.480 1.00 96.12 327 ALA A O 1
ATOM 2450 N N . VAL A 1 328 ? 22.328 2.120 -5.448 1.00 96.44 328 VAL A N 1
ATOM 2451 C CA . VAL A 1 328 ? 22.660 0.908 -4.691 1.00 96.44 328 VAL A CA 1
ATOM 2452 C C . VAL A 1 328 ? 21.395 0.310 -4.111 1.00 96.44 328 VAL A C 1
ATOM 2454 O O . VAL A 1 328 ? 20.638 0.978 -3.409 1.00 96.44 328 VAL A O 1
ATOM 2457 N N . THR A 1 329 ? 21.207 -0.982 -4.344 1.00 93.88 329 THR A N 1
ATOM 2458 C CA . THR A 1 329 ? 20.109 -1.766 -3.784 1.00 93.88 329 THR A CA 1
ATOM 2459 C C . THR A 1 329 ? 20.669 -3.004 -3.088 1.00 93.88 329 THR A C 1
ATOM 2461 O O . THR A 1 329 ? 21.534 -3.689 -3.632 1.00 93.88 329 THR A O 1
ATOM 2464 N N . VAL A 1 330 ? 20.179 -3.310 -1.884 1.00 94.06 330 VAL A N 1
ATOM 2465 C CA . VAL A 1 330 ? 20.585 -4.482 -1.090 1.00 94.06 330 VAL A CA 1
ATOM 2466 C C . VAL A 1 330 ? 19.346 -5.284 -0.707 1.00 94.06 330 VAL A C 1
ATOM 2468 O O . VAL A 1 330 ? 18.444 -4.765 -0.054 1.00 94.06 330 VAL A O 1
ATOM 2471 N N . ASN A 1 331 ? 19.287 -6.551 -1.122 1.00 90.12 331 ASN A N 1
ATOM 2472 C CA . ASN A 1 331 ? 18.124 -7.437 -0.969 1.00 90.12 331 ASN A CA 1
ATOM 2473 C C . ASN A 1 331 ? 16.814 -6.785 -1.444 1.00 90.12 331 ASN A C 1
ATOM 2475 O O . ASN A 1 331 ? 15.803 -6.799 -0.742 1.00 90.12 331 ASN A O 1
ATOM 2479 N N . GLY A 1 332 ? 16.863 -6.150 -2.615 1.00 86.12 332 GLY A N 1
ATOM 2480 C CA . GLY A 1 332 ? 15.739 -5.414 -3.190 1.00 86.12 332 GLY A CA 1
ATOM 2481 C C . GLY A 1 332 ? 15.509 -4.029 -2.579 1.00 86.12 332 GLY A C 1
ATOM 2482 O O . GLY A 1 332 ? 14.871 -3.215 -3.220 1.00 86.12 332 GLY A O 1
ATOM 2483 N N . LEU A 1 333 ? 16.065 -3.694 -1.408 1.00 80.44 333 LEU A N 1
ATOM 2484 C CA . LEU A 1 333 ? 15.883 -2.370 -0.805 1.00 80.44 333 LEU A CA 1
ATOM 2485 C C . LEU A 1 333 ? 16.860 -1.337 -1.371 1.00 80.44 333 LEU A C 1
ATOM 2487 O O . LEU A 1 333 ? 18.076 -1.495 -1.224 1.00 80.44 333 LEU A O 1
ATOM 2491 N N . THR A 1 334 ? 16.338 -0.253 -1.940 1.00 90.25 334 THR A N 1
ATOM 2492 C CA . THR A 1 334 ? 17.136 0.896 -2.385 1.00 90.25 334 THR A CA 1
ATOM 2493 C C . THR A 1 334 ? 17.771 1.602 -1.188 1.00 90.25 334 THR A C 1
ATOM 2495 O O . THR A 1 334 ? 17.075 2.028 -0.270 1.00 90.25 334 THR A O 1
ATOM 2498 N N . GLN A 1 335 ? 19.096 1.729 -1.203 1.00 93.31 335 GLN A N 1
ATOM 2499 C CA . GLN A 1 335 ? 19.870 2.454 -0.187 1.00 93.31 335 GLN A CA 1
ATOM 2500 C C . GLN A 1 335 ? 19.993 3.938 -0.518 1.00 93.31 335 GLN A C 1
ATOM 2502 O O . GLN A 1 335 ? 20.100 4.774 0.370 1.00 93.31 335 GLN A O 1
ATOM 2507 N N . GLY A 1 336 ? 19.961 4.257 -1.809 1.00 92.19 336 GLY A N 1
ATOM 2508 C CA . GLY A 1 336 ? 20.112 5.602 -2.339 1.00 92.19 336 GLY A CA 1
ATOM 2509 C C . GLY A 1 336 ? 20.977 5.594 -3.591 1.00 92.19 336 GLY A C 1
ATOM 2510 O O . GLY A 1 336 ? 21.328 4.533 -4.116 1.00 92.19 336 GLY A O 1
ATOM 2511 N N . THR A 1 337 ? 21.342 6.792 -4.033 1.00 96.12 337 THR A N 1
ATOM 2512 C CA . THR A 1 337 ? 22.185 7.008 -5.210 1.00 96.12 337 THR A CA 1
ATOM 2513 C C . THR A 1 337 ? 23.409 7.819 -4.816 1.00 96.12 337 THR A C 1
ATOM 2515 O O . THR A 1 337 ? 23.290 8.896 -4.235 1.00 96.12 337 THR A O 1
ATOM 2518 N N . ALA A 1 338 ? 24.594 7.296 -5.126 1.00 96.50 338 ALA A N 1
ATOM 2519 C CA . ALA A 1 338 ? 25.839 8.049 -5.077 1.00 96.50 338 ALA A CA 1
ATOM 2520 C C . ALA A 1 338 ? 25.954 8.843 -6.384 1.00 96.50 338 ALA A C 1
ATOM 2522 O O . ALA A 1 338 ? 26.499 8.345 -7.370 1.00 96.50 338 ALA A O 1
ATOM 2523 N N . SER A 1 339 ? 25.354 10.035 -6.403 1.00 95.81 339 SER A N 1
ATOM 2524 C CA . SER A 1 339 ? 25.225 10.886 -7.591 1.00 95.81 339 SER A CA 1
ATOM 2525 C C . SER A 1 339 ? 26.484 11.720 -7.846 1.00 95.81 339 SER A C 1
ATOM 2527 O O . SER A 1 339 ? 26.500 12.926 -7.603 1.00 95.81 339 SER A O 1
ATOM 2529 N N . PHE A 1 340 ? 27.552 11.058 -8.289 1.00 95.38 340 PHE A N 1
ATOM 2530 C CA . PHE A 1 340 ? 28.832 11.684 -8.615 1.00 95.38 340 PHE A CA 1
ATOM 2531 C C . PHE A 1 340 ? 29.205 11.387 -10.070 1.00 95.38 340 PHE A C 1
ATOM 2533 O O . PHE A 1 340 ? 29.161 10.232 -10.508 1.00 95.38 340 PHE A O 1
ATOM 2540 N N . GLU A 1 341 ? 29.582 12.427 -10.815 1.00 95.56 341 GLU A N 1
ATOM 2541 C CA . GLU A 1 341 ? 29.992 12.307 -12.216 1.00 95.56 341 GLU A CA 1
ATOM 2542 C C . GLU A 1 341 ? 31.185 11.349 -12.353 1.00 95.56 341 GLU A C 1
ATOM 2544 O O . GLU A 1 341 ? 32.113 11.370 -11.549 1.00 95.56 341 GLU A O 1
ATOM 2549 N N . GLY A 1 342 ? 31.144 10.464 -13.351 1.00 96.44 342 GLY A N 1
ATOM 2550 C CA . GLY A 1 342 ? 32.202 9.478 -13.596 1.00 96.44 342 GLY A CA 1
ATOM 2551 C C . GLY A 1 342 ? 32.171 8.242 -12.684 1.00 96.44 342 GLY A C 1
ATOM 2552 O O . GLY A 1 342 ? 32.760 7.215 -13.034 1.00 96.44 342 GLY A O 1
ATOM 2553 N N . LEU A 1 343 ? 31.419 8.256 -11.575 1.00 97.31 343 LEU A N 1
ATOM 2554 C CA . LEU A 1 343 ? 31.366 7.111 -10.658 1.00 97.31 343 LEU A CA 1
ATOM 2555 C C . LEU A 1 343 ? 30.699 5.884 -11.299 1.00 97.31 343 LEU A C 1
ATOM 2557 O O . LEU A 1 343 ? 31.159 4.755 -11.112 1.00 97.31 343 LEU A O 1
ATOM 2561 N N . GLY A 1 344 ? 29.651 6.099 -12.103 1.00 97.12 344 GLY A N 1
ATOM 2562 C CA . GLY A 1 344 ? 29.010 5.037 -12.881 1.00 97.12 344 GLY A CA 1
ATOM 2563 C C . GLY A 1 344 ? 29.983 4.369 -13.855 1.00 97.12 344 GLY A C 1
ATOM 2564 O O . GLY A 1 344 ? 30.047 3.140 -13.915 1.00 97.12 344 GLY A O 1
ATOM 2565 N N . THR A 1 345 ? 30.803 5.159 -14.562 1.00 97.19 345 THR A N 1
ATOM 2566 C CA . THR A 1 345 ? 31.824 4.625 -15.478 1.00 97.19 345 THR A CA 1
ATOM 2567 C C . THR A 1 345 ? 32.933 3.898 -14.724 1.00 97.19 345 THR A C 1
ATOM 2569 O O . THR A 1 345 ? 33.319 2.808 -15.133 1.00 97.19 345 THR A O 1
ATOM 2572 N N . ALA A 1 346 ? 33.382 4.428 -13.583 1.00 97.94 346 ALA A N 1
ATOM 2573 C CA . ALA A 1 346 ? 34.402 3.787 -12.758 1.00 97.94 346 ALA A CA 1
ATOM 2574 C C . ALA A 1 346 ? 33.944 2.412 -12.242 1.00 97.94 346 ALA A C 1
ATOM 2576 O O . ALA A 1 346 ? 34.738 1.472 -12.185 1.00 97.94 346 ALA A O 1
ATOM 2577 N N . LEU A 1 347 ? 32.659 2.257 -11.898 1.00 97.56 347 LEU A N 1
ATOM 2578 C CA . LEU A 1 347 ? 32.120 0.965 -11.470 1.00 97.56 347 LEU A CA 1
ATOM 2579 C C . LEU A 1 347 ? 31.974 -0.028 -12.631 1.00 97.56 347 LEU A C 1
ATOM 2581 O O . LEU A 1 347 ? 32.214 -1.219 -12.435 1.00 97.56 347 LEU A O 1
ATOM 2585 N N . VAL A 1 348 ? 31.646 0.439 -13.840 1.00 97.62 348 VAL A N 1
ATOM 2586 C CA . VAL A 1 348 ? 31.715 -0.399 -15.050 1.00 97.62 348 VAL A CA 1
ATOM 2587 C C . VAL A 1 348 ? 33.149 -0.899 -15.267 1.00 97.62 348 VAL A C 1
ATOM 2589 O O . VAL A 1 348 ? 33.350 -2.093 -15.497 1.00 97.62 348 VAL A O 1
ATOM 2592 N N . ASP A 1 349 ? 34.151 -0.036 -15.090 1.00 97.50 349 ASP A N 1
ATOM 2593 C CA . ASP A 1 349 ? 35.568 -0.387 -15.250 1.00 97.50 349 ASP A CA 1
ATOM 2594 C C . ASP A 1 349 ? 36.018 -1.462 -14.259 1.00 97.50 349 ASP A C 1
ATOM 2596 O O . ASP A 1 349 ? 36.736 -2.385 -14.641 1.00 97.50 349 ASP A O 1
ATOM 2600 N N . VAL A 1 350 ? 35.539 -1.419 -13.009 1.00 97.31 350 VAL A N 1
ATOM 2601 C CA . VAL A 1 350 ? 35.824 -2.459 -11.999 1.00 97.31 350 VAL A CA 1
ATOM 2602 C C . VAL A 1 350 ? 35.477 -3.860 -12.512 1.00 97.31 350 VAL A C 1
ATOM 2604 O O . VAL A 1 350 ? 36.172 -4.826 -12.175 1.00 97.31 350 VAL A O 1
ATOM 2607 N N . PHE A 1 351 ? 34.424 -3.984 -13.322 1.00 97.44 351 PHE A N 1
ATOM 2608 C CA . PHE A 1 351 ? 33.940 -5.266 -13.829 1.00 97.44 351 PHE A CA 1
ATOM 2609 C C . PHE A 1 351 ? 34.337 -5.565 -15.274 1.00 97.44 351 PHE A C 1
ATOM 2611 O O . PHE A 1 351 ? 34.389 -6.746 -15.627 1.00 97.44 351 PHE A O 1
ATOM 2618 N N . LEU A 1 352 ? 34.657 -4.563 -16.095 1.00 96.88 352 LEU A N 1
ATOM 2619 C CA . LEU A 1 352 ? 34.880 -4.757 -17.530 1.00 96.88 352 LEU A CA 1
ATOM 2620 C C . LEU A 1 352 ? 36.271 -4.340 -18.040 1.00 96.88 352 LEU A C 1
ATOM 2622 O O . LEU A 1 352 ? 36.632 -4.682 -19.167 1.00 96.88 352 LEU A O 1
ATOM 2626 N N . ASP A 1 353 ? 37.096 -3.647 -17.261 1.00 95.56 353 ASP A N 1
ATOM 2627 C CA . ASP A 1 353 ? 38.424 -3.253 -17.739 1.00 95.56 353 ASP A CA 1
ATOM 2628 C C . ASP A 1 353 ? 39.427 -4.426 -17.757 1.00 95.56 353 ASP A C 1
ATOM 2630 O O . ASP A 1 353 ? 39.110 -5.570 -17.411 1.00 95.56 353 ASP A O 1
ATOM 2634 N N . ALA A 1 354 ? 40.666 -4.162 -18.185 1.00 94.31 354 ALA A N 1
ATOM 2635 C CA . ALA A 1 354 ? 41.744 -5.156 -18.217 1.00 94.31 354 ALA A CA 1
ATOM 2636 C C . ALA A 1 354 ? 42.065 -5.755 -16.830 1.00 94.31 354 ALA A C 1
ATOM 2638 O O . ALA A 1 354 ? 42.391 -6.940 -16.737 1.00 94.31 354 ALA A O 1
ATOM 2639 N N . GLY A 1 355 ? 41.936 -4.955 -15.769 1.00 93.62 355 GLY A N 1
ATOM 2640 C CA . GLY A 1 355 ? 42.162 -5.315 -14.369 1.00 93.62 355 GLY A CA 1
ATOM 2641 C C . GLY A 1 355 ? 40.892 -5.732 -13.622 1.00 93.62 355 GLY A C 1
ATOM 2642 O O . GLY A 1 355 ? 40.845 -5.590 -12.395 1.00 93.62 355 GLY A O 1
ATOM 2643 N N . THR A 1 356 ? 39.868 -6.195 -14.347 1.00 95.06 356 THR A N 1
ATOM 2644 C CA . THR A 1 356 ? 38.553 -6.529 -13.796 1.00 95.06 356 THR A CA 1
ATOM 2645 C C . THR A 1 356 ? 38.635 -7.488 -12.613 1.00 95.06 356 THR A C 1
ATOM 2647 O O . THR A 1 356 ? 39.402 -8.459 -12.592 1.00 95.06 356 THR A O 1
ATOM 2650 N N . VAL A 1 357 ? 37.767 -7.267 -11.626 1.00 94.88 357 VAL A N 1
ATOM 2651 C CA . VAL A 1 357 ? 37.612 -8.194 -10.505 1.00 94.88 357 VAL A CA 1
ATOM 2652 C C . VAL A 1 357 ? 36.911 -9.498 -10.914 1.00 94.88 357 VAL A C 1
ATOM 2654 O O . VAL A 1 357 ? 37.002 -10.487 -10.188 1.00 94.88 357 VAL A O 1
ATOM 2657 N N . CYS A 1 358 ? 36.255 -9.576 -12.070 1.00 95.56 358 CYS A N 1
ATOM 2658 C CA . CYS A 1 358 ? 35.581 -10.795 -12.519 1.00 95.56 358 CYS A CA 1
ATOM 2659 C C . CYS A 1 358 ? 35.848 -11.091 -14.005 1.00 95.56 358 CYS A C 1
ATOM 2661 O O . CYS A 1 358 ? 34.977 -10.870 -14.841 1.00 95.56 358 CYS A O 1
ATOM 2663 N N . PRO A 1 359 ? 37.022 -11.655 -14.352 1.00 96.00 359 PRO A N 1
ATOM 2664 C CA . PRO A 1 359 ? 37.341 -11.993 -15.741 1.00 96.00 359 PRO A CA 1
ATOM 2665 C C . PRO A 1 359 ? 36.312 -12.921 -16.398 1.00 96.00 359 PRO A C 1
ATOM 2667 O O . PRO A 1 359 ? 35.977 -12.727 -17.558 1.00 96.00 359 PRO A O 1
ATOM 2670 N N . SER A 1 360 ? 35.749 -13.880 -15.652 1.00 97.00 360 SER A N 1
ATOM 2671 C CA . SER A 1 360 ? 34.733 -14.798 -16.187 1.00 97.00 360 SER A CA 1
ATOM 2672 C C . SER A 1 360 ? 33.461 -14.090 -16.653 1.00 97.00 360 SER A C 1
ATOM 2674 O O . SER A 1 360 ? 32.834 -14.574 -17.583 1.00 97.00 360 SER A O 1
ATOM 2676 N N . LEU A 1 361 ? 33.091 -12.961 -16.028 1.00 97.06 361 LEU A N 1
ATOM 2677 C CA . LEU A 1 361 ? 31.932 -12.175 -16.459 1.00 97.06 361 LEU A CA 1
ATOM 2678 C C . LEU A 1 361 ? 32.165 -11.602 -17.857 1.00 97.06 361 LEU A C 1
ATOM 2680 O O . LEU A 1 361 ? 31.303 -11.712 -18.718 1.00 97.06 361 LEU A O 1
ATOM 2684 N N . MET A 1 362 ? 33.347 -11.026 -18.086 1.00 96.25 362 MET A N 1
ATOM 2685 C CA . MET A 1 362 ? 33.717 -10.464 -19.384 1.00 96.25 362 MET A CA 1
ATOM 2686 C C . MET A 1 362 ? 33.695 -11.525 -20.488 1.00 96.25 362 MET A C 1
ATOM 2688 O O . MET A 1 362 ? 33.108 -11.299 -21.543 1.00 96.25 362 MET A O 1
ATOM 2692 N N . GLU A 1 363 ? 34.314 -12.681 -20.244 1.00 96.31 363 GLU A N 1
ATOM 2693 C CA . GLU A 1 363 ? 34.361 -13.757 -21.240 1.00 96.31 363 GLU A CA 1
ATOM 2694 C C . GLU A 1 363 ? 32.961 -14.289 -21.577 1.00 96.31 363 GLU A C 1
ATOM 2696 O O . GLU A 1 363 ? 32.656 -14.511 -22.749 1.00 96.31 363 GLU A O 1
ATOM 2701 N N . ASP A 1 364 ? 32.084 -14.437 -20.577 1.00 97.75 364 ASP A N 1
ATOM 2702 C CA . ASP A 1 364 ? 30.704 -14.878 -20.802 1.00 97.75 364 ASP A CA 1
ATOM 2703 C C . ASP A 1 364 ? 29.885 -13.833 -21.573 1.00 97.75 364 ASP A C 1
ATOM 2705 O O . ASP A 1 364 ? 29.151 -14.197 -22.492 1.00 97.75 364 ASP A O 1
ATOM 2709 N N . CYS A 1 365 ? 30.052 -12.538 -21.272 1.00 97.25 365 CYS A N 1
ATOM 2710 C CA . CYS A 1 365 ? 29.408 -11.469 -22.038 1.00 97.25 365 CYS A CA 1
ATOM 2711 C C . CYS A 1 365 ? 29.803 -11.527 -23.522 1.00 97.25 365 CYS A C 1
ATOM 2713 O O . CYS A 1 365 ? 28.931 -11.516 -24.386 1.00 97.25 365 CYS A O 1
ATOM 2715 N N . ILE A 1 366 ? 31.101 -11.634 -23.837 1.00 97.12 366 ILE A N 1
ATOM 2716 C CA . ILE A 1 366 ? 31.573 -11.698 -25.231 1.00 97.12 366 ILE A CA 1
ATOM 2717 C C . ILE A 1 366 ? 31.081 -12.960 -25.933 1.00 97.12 366 ILE A C 1
ATOM 2719 O O . ILE A 1 366 ? 30.611 -12.882 -27.069 1.00 97.12 366 ILE A O 1
ATOM 2723 N N . LYS A 1 367 ? 31.145 -14.111 -25.257 1.00 96.81 367 LYS A N 1
ATOM 2724 C CA . LYS A 1 367 ? 30.636 -15.376 -25.789 1.00 96.81 367 LYS A CA 1
ATOM 2725 C C . LYS A 1 367 ? 29.155 -15.263 -26.162 1.00 96.81 367 LYS A C 1
ATOM 2727 O O . LYS A 1 367 ? 28.791 -15.569 -27.291 1.00 96.81 367 LYS A O 1
ATOM 2732 N N . ARG A 1 368 ? 28.318 -14.750 -25.257 1.00 95.56 368 ARG A N 1
ATOM 2733 C CA . ARG A 1 368 ? 26.877 -14.577 -25.502 1.00 95.56 368 ARG A CA 1
ATOM 2734 C C . ARG A 1 368 ? 26.586 -13.569 -26.607 1.00 95.56 368 ARG A C 1
ATOM 2736 O O . ARG A 1 368 ? 25.676 -13.802 -27.398 1.00 95.56 368 ARG A O 1
ATOM 2743 N N . SER A 1 369 ? 27.343 -12.475 -26.690 1.00 93.56 369 SER A N 1
ATOM 2744 C CA . SER A 1 369 ? 27.219 -11.523 -27.799 1.00 93.56 369 SER A CA 1
ATOM 2745 C C . SER A 1 369 ? 27.519 -12.186 -29.146 1.00 93.56 369 SER A C 1
ATOM 2747 O O . SER A 1 369 ? 26.784 -11.981 -30.109 1.00 93.56 369 SER A O 1
ATOM 2749 N N . LEU A 1 370 ? 28.568 -13.013 -29.222 1.00 94.56 370 LEU A N 1
ATOM 2750 C CA . LEU A 1 370 ? 28.909 -13.764 -30.435 1.00 94.56 370 LEU A CA 1
ATOM 2751 C C . LEU A 1 370 ? 27.819 -14.777 -30.807 1.00 94.56 370 LEU A C 1
ATOM 2753 O O . LEU A 1 370 ? 27.428 -14.831 -31.972 1.00 94.56 370 LEU A O 1
ATOM 2757 N N . ASP A 1 371 ? 27.285 -15.512 -29.829 1.00 94.31 371 ASP A N 1
ATOM 2758 C CA . ASP A 1 371 ? 26.196 -16.473 -30.049 1.00 94.31 371 ASP A CA 1
ATOM 2759 C C . ASP A 1 371 ? 24.932 -15.779 -30.593 1.00 94.31 371 ASP A C 1
ATOM 2761 O O . ASP A 1 371 ? 24.305 -16.274 -31.529 1.00 94.31 371 ASP A O 1
ATOM 2765 N N . ARG A 1 372 ? 24.588 -14.589 -30.076 1.00 92.56 372 ARG A N 1
ATOM 2766 C CA . ARG A 1 372 ? 23.461 -13.776 -30.577 1.00 92.56 372 ARG A CA 1
ATOM 2767 C C . ARG A 1 372 ? 23.681 -13.305 -32.014 1.00 92.56 372 ARG A C 1
ATOM 2769 O O . ARG A 1 372 ? 22.756 -13.339 -32.821 1.00 92.56 372 ARG A O 1
ATOM 2776 N N . VAL A 1 373 ? 24.895 -12.863 -32.346 1.00 91.56 373 VAL A N 1
ATOM 2777 C CA . VAL A 1 373 ? 25.235 -12.446 -33.717 1.00 91.56 373 VAL A CA 1
ATOM 2778 C C . VAL A 1 373 ? 25.164 -13.631 -34.680 1.00 91.56 373 VAL A C 1
ATOM 2780 O O . VAL A 1 373 ? 24.659 -13.468 -35.788 1.00 91.56 373 VAL A O 1
ATOM 2783 N N . ALA A 1 374 ? 25.606 -14.818 -34.258 1.00 91.81 374 ALA A N 1
ATOM 2784 C CA . ALA A 1 374 ? 25.495 -16.034 -35.059 1.00 91.81 374 ALA A CA 1
ATOM 2785 C C . ALA A 1 374 ? 24.027 -16.419 -35.317 1.00 91.81 374 ALA A C 1
ATOM 2787 O O . ALA A 1 374 ? 23.664 -16.671 -36.462 1.00 91.81 374 ALA A O 1
ATOM 2788 N N . GLN A 1 375 ? 23.173 -16.379 -34.287 1.00 90.69 375 GLN A N 1
ATOM 2789 C CA . GLN A 1 375 ? 21.736 -16.674 -34.408 1.00 90.69 375 GLN A CA 1
ATOM 2790 C C . GLN A 1 375 ? 21.008 -15.687 -35.328 1.00 90.69 375 GLN A C 1
ATOM 2792 O O . GLN A 1 375 ? 20.216 -16.095 -36.170 1.00 90.69 375 GLN A O 1
ATOM 2797 N N . ASN A 1 376 ? 21.321 -14.394 -35.229 1.00 87.06 376 ASN A N 1
ATOM 2798 C CA . ASN A 1 376 ? 20.710 -13.375 -36.085 1.00 87.06 376 ASN A CA 1
ATOM 2799 C C . ASN A 1 376 ? 21.221 -13.420 -37.538 1.00 87.06 376 ASN A C 1
ATOM 2801 O O . ASN A 1 376 ? 20.599 -12.837 -38.421 1.00 87.06 376 ASN A O 1
ATOM 2805 N N . GLY A 1 377 ? 22.360 -14.072 -37.796 1.00 78.81 377 GLY A N 1
ATOM 2806 C CA . GLY A 1 377 ? 22.949 -14.188 -39.130 1.00 78.81 377 GLY A CA 1
ATOM 2807 C C . GLY A 1 377 ? 22.299 -15.253 -40.019 1.00 78.81 377 GLY A C 1
ATOM 2808 O O . GLY A 1 377 ? 22.368 -15.129 -41.242 1.00 78.81 377 GLY A O 1
ATOM 2809 N N . GLU A 1 378 ? 21.653 -16.271 -39.444 1.00 61.25 378 GLU A N 1
ATOM 2810 C CA . GLU A 1 378 ? 21.022 -17.351 -40.222 1.00 61.25 378 GLU A CA 1
ATOM 2811 C C . GLU A 1 378 ? 19.649 -16.955 -40.800 1.00 61.25 378 GLU A C 1
ATOM 2813 O O . GLU A 1 378 ? 19.301 -17.402 -41.895 1.00 61.25 378 GLU A O 1
ATOM 2818 N N . ASP A 1 379 ? 18.924 -16.030 -40.162 1.00 53.31 379 ASP A N 1
ATOM 2819 C CA . ASP A 1 379 ? 17.575 -15.616 -40.593 1.00 53.31 379 ASP A CA 1
ATOM 2820 C C . ASP A 1 379 ? 17.545 -14.477 -41.638 1.00 53.31 379 ASP A C 1
ATOM 2822 O O . ASP A 1 379 ? 16.491 -14.160 -42.188 1.00 53.31 379 ASP A O 1
ATOM 2826 N N . VAL A 1 380 ? 18.687 -13.862 -41.977 1.00 49.16 380 VAL A N 1
ATOM 2827 C CA . VAL A 1 380 ? 18.739 -12.678 -42.873 1.00 49.16 380 VAL A CA 1
ATOM 2828 C C . VAL A 1 380 ? 19.065 -13.036 -44.337 1.00 49.16 380 VAL A C 1
ATOM 2830 O O . VAL A 1 380 ? 19.111 -12.167 -45.205 1.00 49.16 380 VAL A O 1
ATOM 2833 N N . SER A 1 381 ? 19.202 -14.321 -44.685 1.00 48.91 381 SER A N 1
ATOM 2834 C CA . SER A 1 381 ? 19.481 -14.731 -46.077 1.00 48.91 381 SER A CA 1
ATOM 2835 C C . SER A 1 381 ? 18.300 -14.582 -47.060 1.00 48.91 381 SER A C 1
ATOM 2837 O O . SER A 1 381 ? 18.463 -14.861 -48.248 1.00 48.91 381 SER A O 1
ATOM 2839 N N . SER A 1 382 ? 17.133 -14.089 -46.621 1.00 48.47 382 SER A N 1
ATOM 2840 C CA . SER A 1 382 ? 15.943 -13.919 -47.474 1.00 48.47 382 SER A CA 1
ATOM 2841 C C . SER A 1 382 ? 15.393 -12.493 -47.603 1.00 48.47 382 SER A C 1
ATOM 2843 O O . SER A 1 382 ? 14.305 -12.331 -48.156 1.00 48.47 382 SER A O 1
ATOM 2845 N N . GLN A 1 383 ? 16.095 -11.445 -47.153 1.00 42.94 383 GLN A N 1
ATOM 2846 C CA . GLN A 1 383 ? 15.586 -10.073 -47.287 1.00 42.94 383 GLN A CA 1
ATOM 2847 C C . GLN A 1 383 ? 16.634 -9.126 -47.882 1.00 42.94 383 GLN A C 1
ATOM 2849 O O . GLN A 1 383 ? 17.677 -8.862 -47.295 1.00 42.94 383 GLN A O 1
ATOM 2854 N N . GLY A 1 384 ? 16.350 -8.694 -49.113 1.00 44.31 384 GLY A N 1
ATOM 2855 C CA . GLY A 1 384 ? 17.279 -8.026 -50.015 1.00 44.31 384 GLY A CA 1
ATOM 2856 C C . GLY A 1 384 ? 17.762 -6.639 -49.589 1.00 44.31 384 GLY A C 1
ATOM 2857 O O . GLY A 1 384 ? 17.155 -5.950 -48.772 1.00 44.31 384 GLY A O 1
ATOM 2858 N N . ASP A 1 385 ? 18.874 -6.276 -50.228 1.00 45.09 385 ASP A N 1
ATOM 2859 C CA . ASP A 1 385 ? 19.577 -4.995 -50.261 1.00 45.09 385 ASP A CA 1
ATOM 2860 C C . ASP A 1 385 ? 18.788 -3.774 -49.758 1.00 45.09 385 ASP A C 1
ATOM 2862 O O . ASP A 1 385 ? 18.001 -3.163 -50.484 1.00 45.09 385 ASP A O 1
ATOM 2866 N N . SER A 1 386 ? 19.109 -3.317 -48.546 1.00 43.84 386 SER A N 1
ATOM 2867 C CA . SER A 1 386 ? 18.939 -1.907 -48.190 1.00 43.84 386 SER A CA 1
ATOM 2868 C C . SER A 1 386 ? 20.063 -1.430 -47.267 1.00 43.84 386 SER A C 1
ATOM 2870 O O . SER A 1 386 ? 20.477 -2.109 -46.332 1.00 43.84 386 SER A O 1
ATOM 2872 N N . GLN A 1 387 ? 20.607 -0.272 -47.633 1.00 41.03 387 GLN A N 1
ATOM 2873 C CA . GLN A 1 387 ? 21.834 0.354 -47.148 1.00 41.03 387 GLN A CA 1
ATOM 2874 C C . GLN A 1 387 ? 21.812 0.694 -45.647 1.00 41.03 387 GLN A C 1
ATOM 2876 O O . GLN A 1 387 ? 20.877 1.323 -45.158 1.00 41.03 387 GLN A O 1
ATOM 2881 N N . LEU A 1 388 ? 22.910 0.387 -44.947 1.00 32.31 388 LEU A N 1
ATOM 2882 C CA . LEU A 1 388 ? 23.205 0.920 -43.612 1.00 32.31 388 LEU A CA 1
ATOM 2883 C C . LEU A 1 388 ? 23.689 2.384 -43.694 1.00 32.31 388 LEU A C 1
ATOM 2885 O O . LEU A 1 388 ? 24.522 2.699 -44.552 1.00 32.31 388 LEU A O 1
ATOM 2889 N N . PRO A 1 389 ? 23.244 3.281 -42.793 1.00 37.72 389 PRO A N 1
ATOM 2890 C CA . PRO A 1 389 ? 23.702 4.662 -42.766 1.00 37.72 389 PRO A CA 1
ATOM 2891 C C . PRO A 1 389 ? 25.083 4.786 -42.106 1.00 37.72 389 PRO A C 1
ATOM 2893 O O . PRO A 1 389 ? 25.350 4.277 -41.019 1.00 37.72 389 PRO A O 1
ATOM 2896 N N . ARG A 1 390 ? 25.970 5.510 -42.793 1.00 32.72 390 ARG A N 1
ATOM 2897 C CA . ARG A 1 390 ? 27.300 5.925 -42.330 1.00 32.72 390 ARG A CA 1
ATOM 2898 C C . ARG A 1 390 ? 27.148 7.042 -41.290 1.00 32.72 390 ARG A C 1
ATOM 2900 O O . ARG A 1 390 ? 26.596 8.091 -41.604 1.00 32.72 390 ARG A O 1
ATOM 2907 N N . VAL A 1 391 ? 27.674 6.840 -40.084 1.00 32.59 391 VAL A N 1
ATOM 2908 C CA . VAL A 1 391 ? 27.757 7.874 -39.039 1.00 32.59 391 VAL A CA 1
ATOM 2909 C C . VAL A 1 391 ? 28.912 8.824 -39.373 1.00 32.59 391 VAL A C 1
ATOM 2911 O O . VAL A 1 391 ? 30.067 8.403 -39.413 1.00 32.59 391 VAL A O 1
ATOM 2914 N N . SER A 1 392 ? 28.609 10.096 -39.644 1.00 34.31 392 SER A N 1
ATOM 2915 C CA . SER A 1 392 ? 29.598 11.171 -39.789 1.00 34.31 392 SER A CA 1
ATOM 2916 C C . SER A 1 392 ? 29.820 11.882 -38.454 1.00 34.31 392 SER A C 1
ATOM 2918 O O . SER A 1 392 ? 28.856 12.262 -37.791 1.00 34.31 392 SER A O 1
ATOM 2920 N N . SER A 1 393 ? 31.087 12.088 -38.093 1.00 32.06 393 SER A N 1
ATOM 2921 C CA . SER A 1 393 ? 31.525 12.871 -36.936 1.00 32.06 393 SER A CA 1
ATOM 2922 C C . SER A 1 393 ? 31.036 14.319 -37.012 1.00 32.06 393 SER A C 1
ATOM 2924 O O . SER A 1 393 ? 31.207 14.969 -38.044 1.00 32.06 393 SER A O 1
ATOM 2926 N N . MET A 1 394 ? 30.480 14.841 -35.919 1.00 34.25 394 MET A N 1
ATOM 2927 C CA . MET A 1 394 ? 30.285 16.280 -35.737 1.00 34.25 394 MET A CA 1
ATOM 2928 C C . MET A 1 394 ? 31.405 16.839 -34.859 1.00 34.25 394 MET A C 1
ATOM 2930 O O . MET A 1 394 ? 31.601 16.384 -33.734 1.00 34.25 394 MET A O 1
ATOM 2934 N N . ASP A 1 395 ? 32.117 17.825 -35.402 1.00 30.23 395 ASP A N 1
ATOM 2935 C CA . ASP A 1 395 ? 33.084 18.660 -34.696 1.00 30.23 395 ASP A CA 1
ATOM 2936 C C . ASP A 1 395 ? 32.367 19.714 -33.840 1.00 30.23 395 ASP A C 1
ATOM 2938 O O . ASP A 1 395 ? 31.378 20.323 -34.253 1.00 30.23 395 ASP A O 1
ATOM 2942 N N . PHE A 1 396 ? 32.896 19.941 -32.639 1.00 31.89 396 PHE A N 1
ATOM 2943 C CA . PHE A 1 396 ? 32.423 20.939 -31.685 1.00 31.89 396 PHE A CA 1
ATOM 2944 C C . PHE A 1 396 ? 33.254 22.218 -31.849 1.00 31.89 396 PHE A C 1
ATOM 2946 O O . PHE A 1 396 ? 34.481 22.178 -31.752 1.00 31.89 396 PHE A O 1
ATOM 2953 N N . THR A 1 397 ? 32.619 23.371 -32.075 1.00 32.56 397 THR A N 1
ATOM 2954 C CA . THR A 1 397 ? 33.295 24.674 -31.963 1.00 32.56 397 THR A CA 1
ATOM 2955 C C . THR A 1 397 ? 32.474 25.640 -31.116 1.00 32.56 397 THR A C 1
ATOM 2957 O O . THR A 1 397 ? 31.343 25.994 -31.432 1.00 32.56 397 THR A O 1
ATOM 2960 N N . THR A 1 398 ? 33.101 26.037 -30.014 1.00 34.94 398 THR A N 1
ATOM 2961 C CA . THR A 1 398 ? 32.786 27.108 -29.065 1.00 34.94 398 THR A CA 1
ATOM 2962 C C . THR A 1 398 ? 32.625 28.476 -29.746 1.00 34.94 398 THR A C 1
ATOM 2964 O O . THR A 1 398 ? 33.356 28.732 -30.698 1.00 34.94 398 THR A O 1
ATOM 2967 N N . MET A 1 399 ? 31.763 29.369 -29.218 1.00 29.27 399 MET A N 1
ATOM 2968 C CA . MET A 1 399 ? 32.061 30.792 -28.892 1.00 29.27 399 MET A CA 1
ATOM 2969 C C . MET A 1 399 ? 30.818 31.612 -28.447 1.00 29.27 399 MET A C 1
ATOM 2971 O O . MET A 1 399 ? 29.810 31.676 -29.138 1.00 29.27 399 MET A O 1
ATOM 2975 N N . HIS A 1 400 ? 31.015 32.296 -27.311 1.00 32.16 400 HIS A N 1
ATOM 2976 C CA . HIS A 1 400 ? 30.561 33.630 -26.868 1.00 32.16 400 HIS A CA 1
ATOM 2977 C C . HIS A 1 400 ? 29.099 34.007 -26.527 1.00 32.16 400 HIS A C 1
ATOM 2979 O O . HIS A 1 400 ? 28.286 34.362 -27.370 1.00 32.16 400 HIS A O 1
ATOM 2985 N N . SER A 1 401 ? 28.879 34.091 -25.205 1.00 37.03 401 SER A N 1
ATOM 2986 C CA . SER A 1 401 ? 28.442 35.251 -24.392 1.00 37.03 401 SER A CA 1
ATOM 2987 C C . SER A 1 401 ? 27.856 36.501 -25.073 1.00 37.03 401 SER A C 1
ATOM 2989 O O . SER A 1 401 ? 28.548 37.186 -25.826 1.00 37.03 401 SER A O 1
ATOM 2991 N N . GLY A 1 402 ? 26.671 36.907 -24.605 1.00 30.97 402 GLY A N 1
ATOM 2992 C CA . GLY A 1 402 ? 26.105 38.248 -24.759 1.00 30.97 402 GLY A CA 1
ATOM 2993 C C . GLY A 1 402 ? 25.093 38.543 -23.647 1.00 30.97 402 GLY A C 1
ATOM 2994 O O . GLY A 1 402 ? 24.233 37.725 -23.351 1.00 30.97 402 GLY A O 1
ATOM 2995 N N . THR A 1 403 ? 25.285 39.684 -23.000 1.00 33.91 403 THR A N 1
ATOM 2996 C CA . THR A 1 403 ? 24.696 40.202 -21.759 1.00 33.91 403 THR A CA 1
ATOM 2997 C C . THR A 1 403 ? 23.230 40.633 -21.916 1.00 33.91 403 THR A C 1
ATOM 2999 O O . THR A 1 403 ? 22.911 41.325 -22.879 1.00 33.91 403 THR A O 1
ATOM 3002 N N . GLU A 1 404 ? 22.366 40.323 -20.942 1.00 30.89 404 GLU A N 1
ATOM 3003 C CA . GLU A 1 404 ? 21.016 40.898 -20.832 1.00 30.89 404 GLU A CA 1
ATOM 3004 C C . GLU A 1 404 ? 20.924 41.855 -19.633 1.00 30.89 404 GLU A C 1
ATOM 3006 O O . GLU A 1 404 ? 21.032 41.449 -18.478 1.00 30.89 404 GLU A O 1
ATOM 3011 N N . ASP A 1 405 ? 20.682 43.131 -19.933 1.00 34.06 405 ASP A N 1
ATOM 3012 C CA . ASP A 1 405 ? 20.074 44.109 -19.034 1.00 34.06 405 ASP A CA 1
ATOM 3013 C C . ASP A 1 405 ? 18.641 44.344 -19.519 1.00 34.06 405 ASP A C 1
ATOM 3015 O O . ASP A 1 405 ? 18.464 44.651 -20.697 1.00 34.06 405 ASP A O 1
ATOM 3019 N N . SER A 1 406 ? 17.639 44.276 -18.630 1.00 36.25 406 SER A N 1
ATOM 3020 C CA . SER A 1 406 ? 16.453 45.160 -18.633 1.00 36.25 406 SER A CA 1
ATOM 3021 C C . SER A 1 406 ? 15.503 44.872 -17.463 1.00 36.25 406 SER A C 1
ATOM 3023 O O . SER A 1 406 ? 14.836 43.844 -17.392 1.00 36.25 406 SER A O 1
ATOM 3025 N N . LYS A 1 407 ? 15.399 45.853 -16.561 1.00 35.66 407 LYS A N 1
ATOM 3026 C CA . LYS A 1 407 ? 14.298 46.054 -15.603 1.00 35.66 407 LYS A CA 1
ATOM 3027 C C . LYS A 1 407 ? 13.012 46.454 -16.337 1.00 35.66 407 LYS A C 1
ATOM 3029 O O . LYS A 1 407 ? 13.110 47.284 -17.231 1.00 35.66 407 LYS A O 1
ATOM 3034 N N . SER A 1 408 ? 11.833 46.063 -15.835 1.00 30.14 408 SER A N 1
ATOM 3035 C CA . SER A 1 408 ? 10.664 46.966 -15.712 1.00 30.14 408 SER A CA 1
ATOM 3036 C C . SER A 1 408 ? 9.490 46.330 -14.940 1.00 30.14 408 SER A C 1
ATOM 3038 O O . SER A 1 408 ? 9.180 45.167 -15.150 1.00 30.14 408 SER A O 1
ATOM 3040 N N . SER A 1 409 ? 8.893 47.143 -14.052 1.00 31.20 409 SER A N 1
ATOM 3041 C CA . SER A 1 409 ? 7.527 47.178 -13.456 1.00 31.20 409 SER A CA 1
ATOM 3042 C C . SER A 1 409 ? 6.539 46.013 -13.706 1.00 31.20 409 SER A C 1
ATOM 3044 O O . SER A 1 409 ? 6.395 45.530 -14.813 1.00 31.20 409 SER A O 1
ATOM 3046 N N . GLY A 1 410 ? 5.728 45.525 -12.760 1.00 29.44 410 GLY A N 1
ATOM 3047 C CA . GLY A 1 410 ? 5.014 46.193 -11.669 1.00 29.44 410 GLY A CA 1
ATOM 3048 C C . GLY A 1 410 ? 3.566 46.505 -12.083 1.00 29.44 410 GLY A C 1
ATOM 3049 O O . GLY A 1 410 ? 3.385 47.480 -12.802 1.00 29.44 410 GLY A O 1
ATOM 3050 N N . SER A 1 411 ? 2.563 45.728 -11.626 1.00 31.02 411 SER A N 1
ATOM 3051 C CA . SER A 1 411 ? 1.185 46.171 -11.272 1.00 31.02 411 SER A CA 1
ATOM 3052 C C . SER A 1 411 ? 0.265 45.017 -10.827 1.00 31.02 411 SER A C 1
ATOM 3054 O O . SER A 1 411 ? 0.414 43.879 -11.258 1.00 31.02 411 SER A O 1
ATOM 3056 N N . LYS A 1 412 ? -0.657 45.344 -9.912 1.00 35.38 412 LYS A N 1
ATOM 3057 C CA . LYS A 1 412 ? -1.651 44.496 -9.222 1.00 35.38 412 LYS A CA 1
ATOM 3058 C C . LYS A 1 412 ? -3.052 44.629 -9.850 1.00 35.38 412 LYS A C 1
ATOM 3060 O O . LYS A 1 412 ? -3.318 45.641 -10.489 1.00 35.38 412 LYS A O 1
ATOM 3065 N N . SER A 1 413 ? -3.952 43.726 -9.421 1.00 31.34 413 SER A N 1
ATOM 3066 C CA . SER A 1 413 ? -5.440 43.779 -9.432 1.00 31.34 413 SER A CA 1
ATOM 3067 C C . SER A 1 413 ? -6.107 43.493 -10.781 1.00 31.34 413 SER A C 1
ATOM 3069 O O . SER A 1 413 ? -5.540 43.836 -11.803 1.00 31.34 413 SER A O 1
ATOM 3071 N N . SER A 1 414 ? -7.300 42.909 -10.904 1.00 38.78 414 SER A N 1
ATOM 3072 C CA . SER A 1 414 ? -8.252 42.188 -10.038 1.00 38.78 414 SER A CA 1
ATOM 3073 C C . SER A 1 414 ? -9.362 41.729 -10.995 1.00 38.78 414 SER A C 1
ATOM 3075 O O . SER A 1 414 ? -9.869 42.580 -11.721 1.00 38.78 414 SER A O 1
ATOM 3077 N N . GLU A 1 415 ? -9.755 40.454 -11.019 1.00 33.00 415 GLU A N 1
ATOM 3078 C CA . GLU A 1 415 ? -10.732 39.977 -12.012 1.00 33.00 415 GLU A CA 1
ATOM 3079 C C . GLU A 1 415 ? -11.695 38.948 -11.396 1.00 33.00 415 GLU A C 1
ATOM 3081 O O . GLU A 1 415 ? -11.369 37.778 -11.226 1.00 33.00 415 GLU A O 1
ATOM 3086 N N . TYR A 1 416 ? -12.869 39.434 -10.990 1.00 34.62 416 TYR A N 1
ATOM 3087 C CA . TYR A 1 416 ? -14.079 38.672 -10.671 1.00 34.62 416 TYR A CA 1
ATOM 3088 C C . TYR A 1 416 ? -15.256 39.614 -10.936 1.00 34.62 416 TYR A C 1
ATOM 3090 O O . TYR A 1 416 ? -15.594 40.372 -10.039 1.00 34.62 416 TYR A O 1
ATOM 3098 N N . ASP A 1 417 ? -15.813 39.621 -12.156 1.00 32.50 417 ASP A N 1
ATOM 3099 C CA . ASP A 1 417 ? -17.144 40.202 -12.446 1.00 32.50 417 ASP A CA 1
ATOM 3100 C C . ASP A 1 417 ? -17.657 39.902 -13.879 1.00 32.50 417 ASP A C 1
ATOM 3102 O O . ASP A 1 417 ? -18.207 40.762 -14.562 1.00 32.50 417 ASP A O 1
ATOM 3106 N N . GLU A 1 418 ? -17.543 38.654 -14.356 1.00 35.84 418 GLU A N 1
ATOM 3107 C CA . GLU A 1 418 ? -18.136 38.251 -15.649 1.00 35.84 418 GLU A CA 1
ATOM 3108 C C . GLU A 1 418 ? -18.806 36.864 -15.593 1.00 35.84 418 GLU A C 1
ATOM 3110 O O . GLU A 1 418 ? -18.459 35.941 -16.322 1.00 35.84 418 GLU A O 1
ATOM 3115 N N . PHE A 1 419 ? -19.774 36.677 -14.685 1.00 34.72 419 PHE A N 1
ATOM 3116 C CA . PHE A 1 419 ? -20.570 35.434 -14.662 1.00 34.72 419 PHE A CA 1
ATOM 3117 C C . PHE A 1 419 ? -22.058 35.600 -14.301 1.00 34.72 419 PHE A C 1
ATOM 3119 O O . PHE A 1 419 ? -22.784 34.617 -14.172 1.00 34.72 419 PHE A O 1
ATOM 3126 N N . LEU A 1 420 ? -22.565 36.830 -14.159 1.00 34.44 420 LEU A N 1
ATOM 3127 C CA . LEU A 1 420 ? -23.941 37.072 -13.689 1.00 34.44 420 LEU A CA 1
ATOM 3128 C C . LEU A 1 420 ? -24.918 37.622 -14.742 1.00 34.44 420 LEU A C 1
ATOM 3130 O O . LEU A 1 420 ? -26.046 37.963 -14.397 1.00 34.44 420 LEU A O 1
ATOM 3134 N N . SER A 1 421 ? -24.558 37.656 -16.027 1.00 33.03 421 SER A N 1
ATOM 3135 C CA . SER A 1 421 ? -25.432 38.208 -17.078 1.00 33.03 421 SER A CA 1
ATOM 3136 C C . SER A 1 421 ? -26.240 37.177 -17.884 1.00 33.03 421 SER A C 1
ATOM 3138 O O . SER A 1 421 ? -27.040 37.581 -18.724 1.00 33.03 421 SER A O 1
ATOM 3140 N N . PHE A 1 422 ? -26.113 35.865 -17.631 1.00 33.31 422 PHE A N 1
ATOM 3141 C CA . PHE A 1 422 ? -26.684 34.848 -18.535 1.00 33.31 422 PHE A CA 1
ATOM 3142 C C . PHE A 1 422 ? -28.015 34.199 -18.109 1.00 33.31 422 PHE A C 1
ATOM 3144 O O . PHE A 1 422 ? -28.550 33.385 -18.854 1.00 33.31 422 PHE A O 1
ATOM 3151 N N . LEU A 1 423 ? -28.615 34.527 -16.958 1.00 33.03 423 LEU A N 1
ATOM 3152 C CA . LEU A 1 423 ? -29.865 33.863 -16.545 1.00 33.03 423 LEU A CA 1
ATOM 3153 C C . LEU A 1 423 ? -30.955 34.842 -16.111 1.00 33.03 423 LEU A C 1
ATOM 3155 O O . LEU A 1 423 ? -31.106 35.178 -14.938 1.00 33.03 423 LEU A O 1
ATOM 3159 N N . GLY A 1 424 ? -31.786 35.223 -17.082 1.00 29.78 424 GLY A N 1
ATOM 3160 C CA . GLY A 1 424 ? -33.068 35.869 -16.846 1.00 29.78 424 GLY A CA 1
ATOM 3161 C C . GLY A 1 424 ? -34.123 35.468 -17.880 1.00 29.78 424 GLY A C 1
ATOM 3162 O O . GLY A 1 424 ? -34.035 35.912 -19.017 1.00 29.78 424 GLY A O 1
ATOM 3163 N N . LYS A 1 425 ? -35.165 34.764 -17.393 1.00 35.03 425 LYS A N 1
ATOM 3164 C CA . LYS A 1 425 ? -36.514 34.544 -17.984 1.00 35.03 425 LYS A CA 1
ATOM 3165 C C . LYS A 1 425 ? -36.561 33.492 -19.119 1.00 35.03 425 LYS A C 1
ATOM 3167 O O . LYS A 1 425 ? -35.686 33.463 -19.961 1.00 35.03 425 LYS A O 1
ATOM 3172 N N . ASP A 1 426 ? -37.497 32.539 -19.187 1.00 30.88 426 ASP A N 1
ATOM 3173 C CA . ASP A 1 426 ? -38.930 32.614 -18.889 1.00 30.88 426 ASP A CA 1
ATOM 3174 C C . ASP A 1 426 ? -39.603 31.254 -18.566 1.00 30.88 426 ASP A C 1
ATOM 3176 O O . ASP A 1 426 ? -39.015 30.177 -18.647 1.00 30.88 426 ASP A O 1
ATOM 3180 N N . LYS A 1 427 ? -40.874 31.362 -18.162 1.00 37.44 427 LYS A N 1
ATOM 3181 C CA . LYS A 1 427 ? -41.837 30.345 -17.707 1.00 37.44 427 LYS A CA 1
ATOM 3182 C C . LYS A 1 427 ? -42.472 29.474 -18.821 1.00 37.44 427 LYS A C 1
ATOM 3184 O O . LYS A 1 427 ? -42.656 29.923 -19.942 1.00 37.44 427 LYS A O 1
ATOM 3189 N N . THR A 1 428 ? -42.971 28.303 -18.382 1.00 36.62 428 THR A N 1
ATOM 3190 C CA . THR A 1 428 ? -44.108 27.478 -18.889 1.00 36.62 428 THR A CA 1
ATOM 3191 C C . THR A 1 428 ? -44.043 26.846 -20.289 1.00 36.62 428 THR A C 1
ATOM 3193 O O . THR A 1 428 ? -44.221 27.539 -21.280 1.00 36.62 428 THR A O 1
ATOM 3196 N N . ASN A 1 429 ? -43.999 25.505 -20.371 1.00 30.86 429 ASN A N 1
ATOM 3197 C CA . ASN A 1 429 ? -45.157 24.661 -20.737 1.00 30.86 429 ASN A CA 1
ATOM 3198 C C . ASN A 1 429 ? -44.808 23.167 -20.885 1.00 30.86 429 ASN A C 1
ATOM 3200 O O . ASN A 1 429 ? -43.737 22.778 -21.335 1.00 30.86 429 ASN A O 1
ATOM 3204 N N . THR A 1 430 ? -45.788 22.353 -20.500 1.00 42.75 430 THR A N 1
ATOM 3205 C CA . THR A 1 430 ? -45.909 20.900 -20.645 1.00 42.75 430 THR A CA 1
ATOM 3206 C C . THR A 1 430 ? -46.038 20.476 -22.111 1.00 42.75 430 THR A C 1
ATOM 3208 O O . THR A 1 430 ? -46.960 20.933 -22.777 1.00 42.75 430 THR A O 1
ATOM 3211 N N . ALA A 1 431 ? -45.213 19.531 -22.572 1.00 29.33 431 ALA A N 1
ATOM 3212 C CA . ALA A 1 431 ? -45.580 18.517 -23.571 1.00 29.33 431 ALA A CA 1
ATOM 3213 C C . ALA A 1 431 ? -44.495 17.430 -23.628 1.00 29.33 431 ALA A C 1
ATOM 3215 O O . ALA A 1 431 ? -43.305 17.731 -23.695 1.00 29.33 431 ALA A O 1
ATOM 3216 N N . GLY A 1 432 ? -44.914 16.164 -23.575 1.00 41.34 432 GLY A N 1
ATOM 3217 C CA . GLY A 1 432 ? -44.029 15.014 -23.711 1.00 41.34 432 GLY A CA 1
ATOM 3218 C C . GLY A 1 432 ? -43.394 14.963 -25.098 1.00 41.34 432 GLY A C 1
ATOM 3219 O O . GLY A 1 432 ? -44.091 15.058 -26.105 1.00 41.34 432 GLY A O 1
ATOM 3220 N N . SER A 1 433 ? -42.078 14.775 -25.131 1.00 29.91 433 SER A N 1
ATOM 3221 C CA . SER A 1 433 ? -41.351 14.410 -26.341 1.00 29.91 433 SER A CA 1
ATOM 3222 C C . SER A 1 433 ? -40.817 12.995 -26.160 1.00 29.91 433 SER A C 1
ATOM 3224 O O . SER A 1 433 ? -39.922 12.740 -25.355 1.00 29.91 433 SER A O 1
ATOM 3226 N N . SER A 1 434 ? -41.452 12.064 -26.868 1.00 36.12 434 SER A N 1
ATOM 3227 C CA . SER A 1 434 ? -40.949 10.719 -27.108 1.00 36.12 434 SER A CA 1
ATOM 3228 C C . SER A 1 434 ? -39.723 10.849 -28.010 1.00 36.12 434 SER A C 1
ATOM 3230 O O . SER A 1 434 ? -39.842 11.202 -29.180 1.00 36.12 434 SER A O 1
ATOM 3232 N N . LEU A 1 435 ? -38.539 10.610 -27.447 1.00 33.16 435 LEU A N 1
ATOM 3233 C CA . LEU A 1 435 ? -37.303 10.514 -28.214 1.00 33.16 435 LEU A CA 1
ATOM 3234 C C . LEU A 1 435 ? -37.288 9.165 -28.936 1.00 33.16 435 LEU A C 1
ATOM 3236 O O . LEU A 1 435 ? -36.967 8.127 -28.360 1.00 33.16 435 LEU A O 1
ATOM 3240 N N . THR A 1 436 ? -37.665 9.183 -30.210 1.00 32.84 436 THR A N 1
ATOM 3241 C CA . THR A 1 436 ? -37.368 8.102 -31.148 1.00 32.84 436 THR A CA 1
ATOM 3242 C C . THR A 1 436 ? -35.865 8.053 -31.402 1.00 32.84 436 THR A C 1
ATOM 3244 O O . THR A 1 436 ? -35.270 9.045 -31.820 1.00 32.84 436 THR A O 1
ATOM 3247 N N . ALA A 1 437 ? -35.275 6.884 -31.153 1.00 39.69 437 ALA A N 1
ATOM 3248 C CA . ALA A 1 437 ? -33.867 6.582 -31.357 1.00 39.69 437 ALA A CA 1
ATOM 3249 C C . ALA A 1 437 ? -33.447 6.796 -32.822 1.00 39.69 437 ALA A C 1
ATOM 3251 O O . ALA A 1 437 ? -33.828 6.032 -33.710 1.00 39.69 437 ALA A O 1
ATOM 3252 N N . GLN A 1 438 ? -32.627 7.818 -33.065 1.00 33.38 438 GLN A N 1
ATOM 3253 C CA . GLN A 1 438 ? -31.777 7.877 -34.248 1.00 33.38 438 GLN A CA 1
ATOM 3254 C C . GLN A 1 438 ? -30.462 7.168 -33.921 1.00 33.38 438 GLN A C 1
ATOM 3256 O O . GLN A 1 438 ? -29.735 7.558 -33.010 1.00 33.38 438 GLN A O 1
ATOM 3261 N N . LYS A 1 439 ? -30.196 6.090 -34.659 1.00 42.88 439 LYS A N 1
ATOM 3262 C CA . LYS A 1 439 ? -28.973 5.290 -34.604 1.00 42.88 439 LYS A CA 1
ATOM 3263 C C . LYS A 1 439 ? -27.830 6.110 -35.218 1.00 42.88 439 LYS A C 1
ATOM 3265 O O . LYS A 1 439 ? -27.601 6.040 -36.420 1.00 42.88 439 LYS A O 1
ATOM 3270 N N . ALA A 1 440 ? -27.200 6.956 -34.408 1.00 41.47 440 ALA A N 1
ATOM 3271 C CA . ALA A 1 440 ? -25.918 7.574 -34.732 1.00 41.47 440 ALA A CA 1
ATOM 3272 C C . ALA A 1 440 ? -24.811 6.512 -34.637 1.00 41.47 440 ALA A C 1
ATOM 3274 O O . ALA A 1 440 ? -24.941 5.584 -33.836 1.00 41.47 440 ALA A O 1
ATOM 3275 N N . ASP A 1 441 ? -23.764 6.637 -35.458 1.00 48.34 441 ASP A N 1
ATOM 3276 C CA . ASP A 1 441 ? -22.540 5.827 -35.378 1.00 48.34 441 ASP A CA 1
ATOM 3277 C C . ASP A 1 441 ? -22.076 5.747 -33.918 1.00 48.34 441 ASP A C 1
ATOM 3279 O O . ASP A 1 441 ? -21.671 6.746 -33.321 1.00 48.34 441 ASP A O 1
ATOM 3283 N N . GLY A 1 442 ? -22.262 4.572 -33.316 1.00 57.31 442 GLY A N 1
ATOM 3284 C CA . GLY A 1 442 ? -22.118 4.375 -31.881 1.00 57.31 442 GLY A CA 1
ATOM 3285 C C . GLY A 1 442 ? -20.654 4.413 -31.480 1.00 57.31 442 GLY A C 1
ATOM 3286 O O . GLY A 1 442 ? -19.839 3.709 -32.072 1.00 57.31 442 GLY A O 1
ATOM 3287 N N . ASP A 1 443 ? -20.334 5.206 -30.456 1.00 76.75 443 ASP A N 1
ATOM 3288 C CA . ASP A 1 443 ? -19.051 5.128 -29.761 1.00 76.75 443 ASP A CA 1
ATOM 3289 C C . ASP A 1 443 ? -18.784 3.650 -29.394 1.00 76.75 443 ASP A C 1
ATOM 3291 O O . ASP A 1 443 ? -19.567 3.068 -28.629 1.00 76.75 443 ASP A O 1
ATOM 3295 N N . PRO A 1 444 ? -17.721 3.019 -29.935 1.00 80.19 444 PRO A N 1
ATOM 3296 C CA . PRO A 1 444 ? -17.403 1.616 -29.673 1.00 80.19 444 PRO A CA 1
ATOM 3297 C C . PRO A 1 444 ? -17.301 1.302 -28.178 1.00 80.19 444 PRO A C 1
ATOM 3299 O O . PRO A 1 444 ? -17.632 0.196 -27.751 1.00 80.19 444 PRO A O 1
ATOM 3302 N N . PHE A 1 445 ? -16.901 2.289 -27.370 1.00 81.56 445 PHE A N 1
ATOM 3303 C CA . PHE A 1 445 ? -16.837 2.156 -25.923 1.00 81.56 445 PHE A CA 1
ATOM 3304 C C . PHE A 1 445 ? -18.228 2.014 -25.295 1.00 81.56 445 PHE A C 1
ATOM 3306 O O . PHE A 1 445 ? -18.411 1.176 -24.417 1.00 81.56 445 PHE A O 1
ATOM 3313 N N . LEU A 1 446 ? -19.225 2.774 -25.758 1.00 81.88 446 LEU A N 1
ATOM 3314 C CA . LEU A 1 446 ? -20.594 2.687 -25.237 1.00 81.88 446 LEU A CA 1
ATOM 3315 C C . LEU A 1 446 ? -21.234 1.334 -25.549 1.00 81.88 446 LEU A C 1
ATOM 3317 O O . LEU A 1 446 ? -21.847 0.743 -24.664 1.00 81.88 446 LEU A O 1
ATOM 3321 N N . SER A 1 447 ? -21.025 0.814 -26.763 1.00 83.88 447 SER A N 1
ATOM 3322 C CA . SER A 1 447 ? -21.487 -0.532 -27.123 1.00 83.88 447 SER A CA 1
ATOM 3323 C C . SER A 1 447 ? -20.827 -1.598 -26.246 1.00 83.88 447 SER A C 1
ATOM 3325 O O . SER A 1 447 ? -21.511 -2.467 -25.714 1.00 83.88 447 SER A O 1
ATOM 3327 N N . ALA A 1 448 ? -19.510 -1.503 -26.037 1.00 82.69 448 ALA A N 1
ATOM 3328 C CA . ALA A 1 448 ? -18.783 -2.444 -25.188 1.00 82.69 448 ALA A CA 1
ATOM 3329 C C . ALA A 1 448 ? -19.258 -2.402 -23.726 1.00 82.69 448 ALA A C 1
ATOM 3331 O O . ALA A 1 448 ? -19.358 -3.449 -23.083 1.00 82.69 448 ALA A O 1
ATOM 3332 N N . VAL A 1 449 ? -19.572 -1.208 -23.207 1.00 85.62 449 VAL A N 1
ATOM 3333 C CA . VAL A 1 449 ? -20.139 -1.020 -21.864 1.00 85.62 449 VAL A CA 1
ATOM 3334 C C . VAL A 1 449 ? -21.538 -1.637 -21.776 1.00 85.62 449 VAL A C 1
ATOM 3336 O O . VAL A 1 449 ? -21.783 -2.406 -20.848 1.00 85.62 449 VAL A O 1
ATOM 3339 N N . ASP A 1 450 ? -22.433 -1.374 -22.734 1.00 86.69 450 ASP A N 1
ATOM 3340 C CA . ASP A 1 450 ? -23.783 -1.962 -22.755 1.00 86.69 450 ASP A CA 1
ATOM 3341 C C . ASP A 1 450 ? -23.747 -3.505 -22.780 1.00 86.69 450 ASP A C 1
ATOM 3343 O O . ASP A 1 450 ? -24.518 -4.145 -22.063 1.00 86.69 450 ASP A O 1
ATOM 3347 N N . ASP A 1 451 ? -22.812 -4.110 -23.519 1.00 84.12 451 ASP A N 1
ATOM 3348 C CA . ASP A 1 451 ? -22.676 -5.572 -23.615 1.00 84.12 451 ASP A CA 1
ATOM 3349 C C . ASP A 1 451 ? -22.113 -6.227 -22.334 1.00 84.12 451 ASP A C 1
ATOM 3351 O O . ASP A 1 451 ? -22.337 -7.417 -22.076 1.00 84.12 451 ASP A O 1
ATOM 3355 N N . HIS A 1 452 ? -21.380 -5.470 -21.509 1.00 82.88 452 HIS A N 1
ATOM 3356 C CA . HIS A 1 452 ? -20.658 -6.005 -20.346 1.00 82.88 452 HIS A CA 1
ATOM 3357 C C . HIS A 1 452 ? -21.294 -5.690 -19.000 1.00 82.88 452 HIS A C 1
ATOM 3359 O O . HIS A 1 452 ? -21.064 -6.422 -18.029 1.00 82.88 452 HIS A O 1
ATOM 3365 N N . VAL A 1 453 ? -22.075 -4.616 -18.911 1.00 87.31 453 VAL A N 1
ATOM 3366 C CA . VAL A 1 453 ? -22.696 -4.191 -17.659 1.00 87.31 453 VAL A CA 1
ATOM 3367 C C . VAL A 1 453 ? -23.754 -5.207 -17.244 1.00 87.31 453 VAL A C 1
ATOM 3369 O O . VAL A 1 453 ? -24.780 -5.408 -17.886 1.00 87.31 453 VAL A O 1
ATOM 3372 N N . LYS A 1 454 ? -23.468 -5.886 -16.131 1.00 93.25 454 LYS A N 1
ATOM 3373 C CA . LYS A 1 454 ? -24.322 -6.904 -15.514 1.00 93.25 454 LYS A CA 1
ATOM 3374 C C . LYS A 1 454 ? -24.711 -6.458 -14.117 1.00 93.25 454 LYS A C 1
ATOM 3376 O O . LYS A 1 454 ? -23.981 -5.723 -13.456 1.00 93.25 454 LYS A O 1
ATOM 3381 N N . SER A 1 455 ? -25.850 -6.954 -13.643 1.00 95.75 455 SER A N 1
ATOM 3382 C CA . SER A 1 455 ? -26.241 -6.782 -12.247 1.00 95.75 455 SER A CA 1
ATOM 3383 C C . SER A 1 455 ? -25.163 -7.355 -11.326 1.00 95.75 455 SER A C 1
ATOM 3385 O O . SER A 1 455 ? -24.709 -8.483 -11.548 1.00 95.75 455 SER A O 1
ATOM 3387 N N . LEU A 1 456 ? -24.797 -6.634 -10.268 1.00 95.75 456 LEU A N 1
ATOM 3388 C CA . LEU A 1 456 ? -23.834 -7.114 -9.275 1.00 95.75 456 LEU A CA 1
ATOM 3389 C C . LEU A 1 456 ? -24.523 -7.391 -7.944 1.00 95.75 456 LEU A C 1
ATOM 3391 O O . LEU A 1 456 ? -25.420 -6.666 -7.513 1.00 95.75 456 LEU A O 1
ATOM 3395 N N . LYS A 1 457 ? -24.066 -8.443 -7.265 1.00 97.12 457 LYS A N 1
ATOM 3396 C CA . LYS A 1 457 ? -24.529 -8.821 -5.931 1.00 97.12 457 LYS A CA 1
ATOM 3397 C C . LYS A 1 457 ? -23.430 -8.548 -4.918 1.00 97.12 457 LYS A C 1
ATOM 3399 O O . LYS A 1 457 ? -22.358 -9.138 -5.014 1.00 97.12 457 LYS A O 1
ATOM 3404 N N . ASP A 1 458 ? -23.703 -7.700 -3.928 1.00 96.62 458 ASP A N 1
ATOM 3405 C CA . ASP A 1 458 ? -22.768 -7.498 -2.821 1.00 96.62 458 ASP A CA 1
ATOM 3406 C C . ASP A 1 458 ? -22.646 -8.815 -2.027 1.00 96.62 458 ASP A C 1
ATOM 3408 O O . ASP A 1 458 ? -23.639 -9.283 -1.450 1.00 96.62 458 ASP A O 1
ATOM 3412 N N . PRO A 1 459 ? -21.454 -9.436 -1.965 1.00 93.94 459 PRO A N 1
ATOM 3413 C CA . PRO A 1 459 ? -21.288 -10.765 -1.376 1.00 93.94 459 PRO A CA 1
ATOM 3414 C C . PRO A 1 459 ? -21.532 -10.764 0.136 1.00 93.94 459 PRO A C 1
ATOM 3416 O O . PRO A 1 459 ? -21.875 -11.791 0.720 1.00 93.94 459 PRO A O 1
ATOM 3419 N N . SER A 1 460 ? -21.378 -9.610 0.790 1.00 93.50 460 SER A N 1
ATOM 3420 C CA . SER A 1 460 ? -21.544 -9.482 2.235 1.00 93.50 460 SER A CA 1
ATOM 3421 C C . SER A 1 460 ? -23.016 -9.461 2.649 1.00 93.50 460 SER A C 1
ATOM 3423 O O . SER A 1 460 ? -23.380 -10.057 3.665 1.00 93.50 460 SER A O 1
ATOM 3425 N N . THR A 1 461 ? -23.871 -8.755 1.919 1.00 96.62 461 THR A N 1
ATOM 3426 C CA . THR A 1 461 ? -25.282 -8.541 2.280 1.00 96.62 461 THR A CA 1
ATOM 3427 C C . THR A 1 461 ? -26.244 -9.395 1.462 1.00 96.62 461 THR A C 1
ATOM 3429 O O . THR A 1 461 ? -27.377 -9.606 1.891 1.00 96.62 461 THR A O 1
ATOM 3432 N N . GLY A 1 462 ? -25.803 -9.892 0.304 1.00 96.81 462 GLY A N 1
ATOM 3433 C CA . GLY A 1 462 ? -26.630 -10.616 -0.655 1.00 96.81 462 GLY A CA 1
ATOM 3434 C C . GLY A 1 462 ? -27.573 -9.724 -1.467 1.00 96.81 462 GLY A C 1
ATOM 3435 O O . GLY A 1 462 ? -28.378 -10.253 -2.233 1.00 96.81 462 GLY A O 1
ATOM 3436 N N . VAL A 1 463 ? -27.493 -8.400 -1.320 1.00 97.62 463 VAL A N 1
ATOM 3437 C CA . VAL A 1 463 ? -28.275 -7.450 -2.118 1.00 97.62 463 VAL A CA 1
ATOM 3438 C C . VAL A 1 463 ? -27.755 -7.437 -3.552 1.00 97.62 463 VAL A C 1
ATOM 3440 O O . VAL A 1 463 ? -26.551 -7.335 -3.765 1.00 97.62 463 VAL A O 1
ATOM 3443 N N . THR A 1 464 ? -28.667 -7.523 -4.521 1.00 98.00 464 THR A N 1
ATOM 3444 C CA . THR A 1 464 ? -28.363 -7.386 -5.954 1.00 98.00 464 THR A CA 1
ATOM 3445 C C . THR A 1 464 ? -28.780 -6.001 -6.432 1.00 98.00 464 THR A C 1
ATOM 3447 O O . THR A 1 464 ? -29.831 -5.504 -6.025 1.00 98.00 464 THR A O 1
ATOM 3450 N N . PHE A 1 465 ? -27.939 -5.388 -7.256 1.00 97.88 465 PHE A N 1
ATOM 3451 C CA . PHE A 1 465 ? -28.156 -4.096 -7.889 1.00 97.88 465 PHE A CA 1
ATOM 3452 C C . PHE A 1 465 ? -28.202 -4.283 -9.401 1.00 97.88 465 PHE A C 1
ATOM 3454 O O . PHE A 1 465 ? -27.407 -5.050 -9.948 1.00 97.88 465 PHE A O 1
ATOM 3461 N N . ASP A 1 466 ? -29.147 -3.606 -10.049 1.00 97.31 466 ASP A N 1
ATOM 3462 C CA . ASP A 1 466 ? -29.344 -3.697 -11.491 1.00 97.31 466 ASP A CA 1
ATOM 3463 C C . ASP A 1 466 ? -28.159 -3.102 -12.246 1.00 97.31 466 ASP A C 1
ATOM 3465 O O . ASP A 1 466 ? -27.446 -2.234 -11.750 1.00 97.31 466 ASP A O 1
ATOM 3469 N N . ALA A 1 467 ? -27.943 -3.590 -13.461 1.00 95.25 467 ALA A N 1
ATOM 3470 C CA . ALA A 1 467 ? -26.810 -3.191 -14.284 1.00 95.25 467 ALA A CA 1
ATOM 3471 C C . ALA A 1 467 ? -26.872 -1.695 -14.661 1.00 95.25 467 ALA A C 1
ATOM 3473 O O . ALA A 1 467 ? -25.853 -1.010 -14.727 1.00 95.25 467 ALA A O 1
ATOM 3474 N N . LYS A 1 468 ? -28.083 -1.169 -14.862 1.00 95.31 468 LYS A N 1
ATOM 3475 C CA . LYS A 1 468 ? -28.331 0.206 -15.288 1.00 95.31 468 LYS A CA 1
ATOM 3476 C C . LYS A 1 468 ? -29.413 0.848 -14.436 1.00 95.31 468 LYS A C 1
ATOM 3478 O O . LYS A 1 468 ? -30.340 0.192 -13.962 1.00 95.31 468 LYS A O 1
ATOM 3483 N N . LEU A 1 469 ? -29.290 2.153 -14.252 1.00 93.88 469 LEU A N 1
ATOM 3484 C CA . LEU A 1 469 ? -30.255 2.971 -13.548 1.00 93.88 469 LEU A CA 1
ATOM 3485 C C . LEU A 1 469 ? -31.172 3.655 -14.564 1.00 93.88 469 LEU A C 1
ATOM 3487 O O . LEU A 1 469 ? -30.862 4.721 -15.085 1.00 93.88 469 LEU A O 1
ATOM 3491 N N . GLU A 1 470 ? -32.325 3.046 -14.836 1.00 90.00 470 GLU A N 1
ATOM 3492 C CA . GLU A 1 470 ? -33.230 3.456 -15.928 1.00 90.00 470 GLU A CA 1
ATOM 3493 C C . GLU A 1 470 ? -33.620 4.943 -15.915 1.00 90.00 470 GLU A C 1
ATOM 3495 O O . GLU A 1 470 ? -33.788 5.557 -16.963 1.00 90.00 470 GLU A O 1
ATOM 3500 N N . ARG A 1 471 ? -33.736 5.561 -14.730 1.00 88.94 471 ARG A N 1
ATOM 3501 C CA . ARG A 1 471 ? -34.202 6.955 -14.605 1.00 88.94 471 ARG A CA 1
ATOM 3502 C C . ARG A 1 471 ? -33.250 7.998 -15.201 1.00 88.94 471 ARG A C 1
ATOM 3504 O O . ARG A 1 471 ? -33.703 9.088 -15.531 1.00 88.94 471 ARG A O 1
ATOM 3511 N N . ASN A 1 472 ? -31.957 7.697 -15.264 1.00 85.50 472 ASN A N 1
ATOM 3512 C CA . ASN A 1 472 ? -30.907 8.619 -15.707 1.00 85.50 472 ASN A CA 1
ATOM 3513 C C . ASN A 1 472 ? -29.861 7.942 -16.608 1.00 85.50 472 ASN A C 1
ATOM 3515 O O . ASN A 1 472 ? -28.850 8.545 -16.941 1.00 85.50 472 ASN A O 1
ATOM 3519 N N . GLY A 1 473 ? -30.095 6.691 -17.012 1.00 90.06 473 GLY A N 1
ATOM 3520 C CA . GLY A 1 473 ? -29.226 5.964 -17.932 1.00 90.06 473 GLY A CA 1
ATOM 3521 C C . GLY A 1 473 ? -27.824 5.666 -17.395 1.00 90.06 473 GLY A C 1
ATOM 3522 O O . GLY A 1 473 ? -26.955 5.322 -18.191 1.00 90.06 473 GLY A O 1
ATOM 3523 N N . LEU A 1 474 ? -27.590 5.783 -16.083 1.00 94.38 474 LEU A N 1
ATOM 3524 C CA . LEU A 1 474 ? -26.272 5.552 -15.485 1.00 94.38 474 LEU A CA 1
ATOM 3525 C C . LEU A 1 474 ? -25.960 4.060 -15.353 1.00 94.38 474 LEU A C 1
ATOM 3527 O O . LEU A 1 474 ? -26.840 3.251 -15.059 1.00 94.38 474 LEU A O 1
ATOM 3531 N N . TYR A 1 475 ? -24.688 3.711 -15.503 1.00 95.19 475 TYR A N 1
ATOM 3532 C CA . TYR A 1 475 ? -24.194 2.337 -15.462 1.00 95.19 475 TYR A CA 1
ATOM 3533 C C . TYR A 1 475 ? -23.655 1.988 -14.083 1.00 95.19 475 TYR A C 1
ATOM 3535 O O . TYR A 1 475 ? -23.042 2.828 -13.423 1.00 95.19 475 TYR A O 1
ATOM 3543 N N . LEU A 1 476 ? -23.875 0.750 -13.644 1.00 96.12 476 LEU A N 1
ATOM 3544 C CA . LEU A 1 476 ? -23.367 0.245 -12.375 1.00 96.12 476 LEU A CA 1
ATOM 3545 C C . LEU A 1 476 ? -21.835 0.164 -12.411 1.00 96.12 476 LEU A C 1
ATOM 3547 O O . LEU A 1 476 ? -21.266 -0.670 -13.109 1.00 96.12 476 LEU A O 1
ATOM 3551 N N . ALA A 1 477 ? -21.180 1.007 -11.617 1.00 95.56 477 ALA A N 1
ATOM 3552 C CA . ALA A 1 477 ? -19.726 1.046 -11.495 1.00 95.56 477 ALA A CA 1
ATOM 3553 C C . ALA A 1 477 ? -19.200 -0.002 -10.511 1.00 95.56 477 ALA A C 1
ATOM 3555 O O . ALA A 1 477 ? -18.163 -0.620 -10.732 1.00 95.56 477 ALA A O 1
ATOM 3556 N N . GLY A 1 478 ? -19.914 -0.209 -9.405 1.00 96.81 478 GLY A N 1
ATOM 3557 C CA . GLY A 1 478 ? -19.493 -1.134 -8.363 1.00 96.81 478 GLY A CA 1
ATOM 3558 C C . GLY A 1 478 ? -20.469 -1.209 -7.199 1.00 96.81 478 GLY A C 1
ATOM 3559 O O . GLY A 1 478 ? -21.367 -0.373 -7.050 1.00 96.81 478 GLY A O 1
ATOM 3560 N N . VAL A 1 479 ? -20.283 -2.231 -6.362 1.00 98.38 479 VAL A N 1
ATOM 3561 C CA . VAL A 1 479 ? -21.107 -2.507 -5.180 1.00 98.38 479 VAL A CA 1
ATOM 3562 C C . VAL A 1 479 ? -20.250 -2.723 -3.936 1.00 98.38 479 VAL A C 1
ATOM 3564 O O . VAL A 1 479 ? -19.113 -3.179 -4.003 1.00 98.38 479 VAL A O 1
ATOM 3567 N N . GLY A 1 480 ? -20.803 -2.422 -2.767 1.00 98.19 480 GLY A N 1
ATOM 3568 C CA . GLY A 1 480 ? -20.130 -2.630 -1.495 1.00 98.19 480 GLY A CA 1
ATOM 3569 C C . GLY A 1 480 ? -21.076 -2.630 -0.303 1.00 98.19 480 GLY A C 1
ATOM 3570 O O . GLY A 1 480 ? -22.300 -2.674 -0.432 1.00 98.19 480 GLY A O 1
ATOM 3571 N N . VAL A 1 481 ? -20.495 -2.555 0.893 1.00 97.94 481 VAL A N 1
ATOM 3572 C CA . VAL A 1 481 ? -21.229 -2.553 2.161 1.00 97.94 481 VAL A CA 1
ATOM 3573 C C . VAL A 1 481 ? -20.639 -1.521 3.117 1.00 97.94 481 VAL A C 1
ATOM 3575 O O . VAL A 1 481 ? -19.419 -1.440 3.288 1.00 97.94 481 VAL A O 1
ATOM 3578 N N . ARG A 1 482 ? -21.495 -0.748 3.793 1.00 96.25 482 ARG A N 1
ATOM 3579 C CA . ARG A 1 482 ? -21.096 0.021 4.981 1.00 96.25 482 ARG A CA 1
ATOM 3580 C C . ARG A 1 482 ? -21.246 -0.859 6.207 1.00 96.25 482 ARG A C 1
ATOM 3582 O O . ARG A 1 482 ? -22.339 -1.355 6.490 1.00 96.25 482 ARG A O 1
ATOM 3589 N N . LYS A 1 483 ? -20.168 -0.993 6.973 1.00 94.06 483 LYS A N 1
ATOM 3590 C CA . LYS A 1 483 ? -20.191 -1.618 8.298 1.00 94.06 483 LYS A CA 1
ATOM 3591 C C . LYS A 1 483 ? -19.989 -0.561 9.381 1.00 94.06 483 LYS A C 1
ATOM 3593 O O . LYS A 1 483 ? -19.307 0.441 9.163 1.00 94.06 483 LYS A O 1
ATOM 3598 N N . LYS A 1 484 ? -20.592 -0.787 10.544 1.00 88.50 484 LYS A N 1
ATOM 3599 C CA . LYS A 1 484 ? -20.292 -0.070 11.785 1.00 88.50 484 LYS A CA 1
ATOM 3600 C C . LYS A 1 484 ? -20.042 -1.132 12.853 1.00 88.50 484 LYS A C 1
ATOM 3602 O O . LYS A 1 484 ? -20.980 -1.819 13.252 1.00 88.50 484 LYS A O 1
ATOM 3607 N N . SER A 1 485 ? -18.776 -1.301 13.247 1.00 87.88 485 SER A N 1
ATOM 3608 C CA . SER A 1 485 ? -18.314 -2.497 13.971 1.00 87.88 485 SER A CA 1
ATOM 3609 C C . SER A 1 485 ? -18.715 -3.775 13.197 1.00 87.88 485 SER A C 1
ATOM 3611 O O . SER A 1 485 ? -18.548 -3.829 11.976 1.00 87.88 485 SER A O 1
ATOM 3613 N N . LEU A 1 486 ? -19.284 -4.782 13.858 1.00 86.19 486 LEU A N 1
ATOM 3614 C CA . LEU A 1 486 ? -19.714 -6.052 13.260 1.00 86.19 486 LEU A CA 1
ATOM 3615 C C . LEU A 1 486 ? -21.049 -5.962 12.496 1.00 86.19 486 LEU A C 1
ATOM 3617 O O . LEU A 1 486 ? -21.455 -6.921 11.835 1.00 86.19 486 LEU A O 1
ATOM 3621 N N . VAL A 1 487 ? -21.742 -4.820 12.552 1.00 90.94 487 VAL A N 1
ATOM 3622 C CA . VAL A 1 487 ? -23.073 -4.655 11.957 1.00 90.94 487 VAL A CA 1
ATOM 3623 C C . VAL A 1 487 ? -22.965 -4.124 10.528 1.00 90.94 487 VAL A C 1
ATOM 3625 O O . VAL A 1 487 ? -22.412 -3.051 10.279 1.00 90.94 487 VAL A O 1
ATOM 3628 N N . LYS A 1 488 ? -23.543 -4.862 9.576 1.00 94.00 488 LYS A N 1
ATOM 3629 C CA . LYS A 1 488 ? -23.756 -4.413 8.191 1.00 94.00 488 LYS A CA 1
ATOM 3630 C C . LYS A 1 488 ? -24.930 -3.437 8.202 1.00 94.00 488 LYS A C 1
ATOM 3632 O O . LYS A 1 488 ? -26.003 -3.805 8.660 1.00 94.00 488 LYS A O 1
ATOM 3637 N N . VAL A 1 489 ? -24.726 -2.198 7.763 1.00 95.56 489 VAL A N 1
ATOM 3638 C CA . VAL A 1 489 ? -25.754 -1.146 7.820 1.00 95.56 489 VAL A CA 1
ATOM 3639 C C . VAL A 1 489 ? -26.573 -1.118 6.546 1.00 95.56 489 VAL A C 1
ATOM 3641 O O . VAL A 1 489 ? -27.788 -1.346 6.563 1.00 95.56 489 VAL A O 1
ATOM 3644 N N . TYR A 1 490 ? -25.896 -0.942 5.424 1.00 97.81 490 TYR A N 1
ATOM 3645 C CA . TYR A 1 490 ? -26.501 -0.971 4.105 1.00 97.81 490 TYR A CA 1
ATOM 3646 C C . TYR A 1 490 ? -25.516 -1.551 3.097 1.00 97.81 490 TYR A C 1
ATOM 3648 O O . TYR A 1 490 ? -24.299 -1.412 3.255 1.00 97.81 490 TYR A O 1
ATOM 3656 N N . ALA A 1 491 ? -26.059 -2.183 2.064 1.00 98.38 491 ALA A N 1
ATOM 3657 C CA . ALA A 1 491 ? -25.337 -2.363 0.815 1.00 98.38 491 ALA A CA 1
ATOM 3658 C C . ALA A 1 491 ? -25.371 -1.034 0.050 1.00 98.38 491 ALA A C 1
ATOM 3660 O O . ALA A 1 491 ? -26.335 -0.279 0.185 1.00 98.38 491 ALA A O 1
ATOM 3661 N N . VAL A 1 492 ? -24.342 -0.730 -0.725 1.00 98.56 492 VAL A N 1
ATOM 3662 C CA . VAL A 1 492 ? -24.260 0.495 -1.525 1.00 98.56 492 VAL A CA 1
ATOM 3663 C C . VAL A 1 492 ? -23.832 0.151 -2.943 1.00 98.56 492 VAL A C 1
ATOM 3665 O O . VAL A 1 492 ? -22.975 -0.706 -3.127 1.00 98.56 492 VAL A O 1
ATOM 3668 N N . ALA A 1 493 ? -24.425 0.822 -3.921 1.00 98.44 493 ALA A N 1
ATOM 3669 C CA . ALA A 1 493 ? -24.011 0.796 -5.313 1.00 98.44 493 ALA A CA 1
ATOM 3670 C C . ALA A 1 493 ? -23.698 2.211 -5.790 1.00 98.44 493 ALA A C 1
ATOM 3672 O O . ALA A 1 493 ? -24.389 3.161 -5.407 1.00 98.44 493 ALA A O 1
ATOM 3673 N N . MET A 1 494 ? -22.676 2.329 -6.630 1.00 98.00 494 MET A N 1
ATOM 3674 C CA . MET A 1 494 ? -22.358 3.545 -7.370 1.00 98.00 494 MET A CA 1
ATOM 3675 C C . MET A 1 494 ? -22.764 3.344 -8.826 1.00 98.00 494 MET A C 1
ATOM 3677 O O . MET A 1 494 ? -22.385 2.346 -9.436 1.00 98.00 494 MET A O 1
ATOM 3681 N N . TYR A 1 495 ? -23.510 4.298 -9.370 1.00 97.56 495 TYR A N 1
ATOM 3682 C CA . TYR A 1 495 ? -23.831 4.384 -10.787 1.00 97.56 495 TYR A CA 1
ATOM 3683 C C . TYR A 1 495 ? -23.232 5.664 -11.353 1.00 97.56 495 TYR A C 1
ATOM 3685 O O . TYR A 1 495 ? -23.297 6.702 -10.694 1.00 97.56 495 TYR A O 1
ATOM 3693 N N . CYS A 1 496 ? -22.670 5.617 -12.554 1.00 95.81 496 CYS A N 1
ATOM 3694 C CA . CYS A 1 496 ? -22.111 6.804 -13.194 1.00 95.81 496 CYS A CA 1
ATOM 3695 C C . CYS A 1 496 ? -22.168 6.737 -14.722 1.00 95.81 496 CYS A C 1
ATOM 3697 O O . CYS A 1 496 ? -22.601 5.743 -15.315 1.00 95.81 496 CYS A O 1
ATOM 3699 N N . THR A 1 497 ? -21.771 7.834 -15.360 1.00 93.50 497 THR A N 1
ATOM 3700 C CA . THR A 1 497 ? -21.598 7.892 -16.810 1.00 93.50 497 THR A CA 1
ATOM 3701 C C . THR A 1 497 ? -20.402 7.037 -17.257 1.00 93.50 497 THR A C 1
ATOM 3703 O O . THR A 1 497 ? -19.448 6.830 -16.497 1.00 93.50 497 THR A O 1
ATOM 3706 N N . PRO A 1 498 ? -20.384 6.584 -18.521 1.00 90.25 498 PRO A N 1
ATOM 3707 C CA . PRO A 1 498 ? -19.242 5.868 -19.093 1.00 90.25 498 PRO A CA 1
ATOM 3708 C C . PRO A 1 498 ? -17.921 6.653 -19.022 1.00 90.25 498 PRO A C 1
ATOM 3710 O O . PRO A 1 498 ? -16.861 6.056 -18.837 1.00 90.25 498 PRO A O 1
ATOM 3713 N N . ALA A 1 499 ? -17.972 7.988 -19.092 1.00 89.88 499 ALA A N 1
ATOM 3714 C CA . ALA A 1 499 ? -16.791 8.839 -18.947 1.00 89.88 499 ALA A CA 1
ATOM 3715 C C . ALA A 1 499 ? -16.128 8.691 -17.565 1.00 89.88 499 ALA A C 1
ATOM 3717 O O . ALA A 1 499 ? -14.911 8.555 -17.482 1.00 89.88 499 ALA A O 1
ATOM 3718 N N . VAL A 1 500 ? -16.915 8.619 -16.484 1.00 92.25 500 VAL A N 1
ATOM 3719 C CA . VAL A 1 500 ? -16.383 8.382 -15.130 1.00 92.25 500 VAL A CA 1
ATOM 3720 C C . VAL A 1 500 ? -15.813 6.964 -15.002 1.00 92.25 500 VAL A C 1
ATOM 3722 O O . VAL A 1 500 ? -14.750 6.775 -14.406 1.00 92.25 500 VAL A O 1
ATOM 3725 N N . LEU A 1 501 ? -16.475 5.959 -15.592 1.00 88.69 501 LEU A N 1
ATOM 3726 C CA . LEU A 1 501 ? -15.981 4.573 -15.587 1.00 88.69 501 LEU A CA 1
ATOM 3727 C C . LEU A 1 501 ? -14.599 4.450 -16.236 1.00 88.69 501 LEU A C 1
ATOM 3729 O O . LEU A 1 501 ? -13.734 3.757 -15.704 1.00 88.69 501 LEU A O 1
ATOM 3733 N N . LYS A 1 502 ? -14.369 5.155 -17.348 1.00 88.19 502 LYS A N 1
ATOM 3734 C CA . LYS A 1 502 ? -13.103 5.122 -18.096 1.00 88.19 502 LYS A CA 1
ATOM 3735 C C . LYS A 1 502 ? -11.894 5.589 -17.272 1.00 88.19 502 LYS A C 1
ATOM 3737 O O . LYS A 1 502 ? -10.787 5.087 -17.458 1.00 88.19 502 LYS A O 1
ATOM 3742 N N . GLU A 1 503 ? -12.114 6.504 -16.333 1.00 88.31 503 GLU A N 1
ATOM 3743 C CA . GLU A 1 503 ? -11.071 7.095 -15.485 1.00 88.31 503 GLU A CA 1
ATOM 3744 C C . GLU A 1 503 ? -10.845 6.330 -14.163 1.00 88.31 503 GLU A C 1
ATOM 3746 O O . GLU A 1 503 ? -10.001 6.699 -13.339 1.00 88.31 503 GLU A O 1
ATOM 3751 N N . SER A 1 504 ? -11.567 5.228 -13.936 1.00 87.38 504 SER A N 1
ATOM 3752 C CA . SER A 1 504 ? -11.598 4.484 -12.667 1.00 87.38 504 SER A CA 1
ATOM 3753 C C . SER A 1 504 ? -10.402 3.535 -12.455 1.00 87.38 504 SER A C 1
ATOM 3755 O O . SER A 1 504 ? -10.579 2.398 -12.029 1.00 87.38 504 SER A O 1
ATOM 3757 N N . ARG A 1 505 ? -9.173 4.004 -12.725 1.00 88.44 505 ARG A N 1
ATOM 3758 C CA . ARG A 1 505 ? -7.923 3.211 -12.626 1.00 88.44 505 ARG A CA 1
ATOM 3759 C C . ARG A 1 505 ? -7.326 3.116 -11.226 1.00 88.44 505 ARG A C 1
ATOM 3761 O O . ARG A 1 505 ? -6.569 2.215 -10.878 1.00 88.44 505 ARG A O 1
ATOM 3768 N N . SER A 1 506 ? -7.632 4.107 -10.405 1.00 92.75 506 SER A N 1
ATOM 3769 C CA . SER A 1 506 ? -7.191 4.216 -9.021 1.00 92.75 506 SER A CA 1
ATOM 3770 C C . SER A 1 506 ? -8.291 4.882 -8.209 1.00 92.75 506 SER A C 1
ATOM 3772 O O . SER A 1 506 ? -9.163 5.549 -8.764 1.00 92.75 506 SER A O 1
ATOM 3774 N N . GLN A 1 507 ? -8.250 4.758 -6.883 1.00 94.25 507 GLN A N 1
ATOM 3775 C CA . GLN A 1 507 ? -9.219 5.457 -6.039 1.00 94.25 507 GLN A CA 1
ATOM 3776 C C . GLN A 1 507 ? -9.168 6.980 -6.249 1.00 94.25 507 GLN A C 1
ATOM 3778 O O . GLN A 1 507 ? -10.210 7.628 -6.291 1.00 94.25 507 GLN A O 1
ATOM 3783 N N . SER A 1 508 ? -7.968 7.546 -6.416 1.00 94.56 508 SER A N 1
ATOM 3784 C CA . SER A 1 508 ? -7.796 8.984 -6.638 1.00 94.56 508 SER A CA 1
ATOM 3785 C C . SER A 1 508 ? -8.381 9.430 -7.980 1.00 94.56 508 SER A C 1
ATOM 3787 O O . SER A 1 508 ? -9.092 10.430 -8.019 1.00 94.56 508 SER A O 1
ATOM 3789 N N . SER A 1 509 ? -8.145 8.678 -9.062 1.00 94.69 509 SER A N 1
ATOM 3790 C CA . SER A 1 509 ? -8.688 9.010 -10.385 1.00 94.69 509 SER A CA 1
ATOM 3791 C C . SER A 1 509 ? -10.203 8.788 -10.467 1.00 94.69 509 SER A C 1
ATOM 3793 O O . SER A 1 509 ? -10.899 9.653 -10.990 1.00 94.69 509 SER A O 1
ATOM 3795 N N . LEU A 1 510 ? -10.725 7.716 -9.853 1.00 95.06 510 LEU A N 1
ATOM 3796 C CA . LEU A 1 510 ? -12.166 7.478 -9.691 1.00 95.06 510 LEU A CA 1
ATOM 3797 C C . LEU A 1 510 ? -12.835 8.638 -8.947 1.00 95.06 510 LEU A C 1
ATOM 3799 O O . LEU A 1 510 ? -13.828 9.175 -9.427 1.00 95.06 510 LEU A O 1
ATOM 3803 N N . ASN A 1 511 ? -12.298 9.036 -7.788 1.00 96.38 511 ASN A N 1
ATOM 3804 C CA . ASN A 1 511 ? -12.843 10.151 -7.016 1.00 96.38 511 ASN A CA 1
ATOM 3805 C C . ASN A 1 511 ? -12.774 11.456 -7.816 1.00 96.38 511 ASN A C 1
ATOM 3807 O O . ASN A 1 511 ? -13.778 12.150 -7.919 1.00 96.38 511 ASN A O 1
ATOM 3811 N N . LYS A 1 512 ? -11.631 11.764 -8.439 1.00 95.38 512 LYS A N 1
ATOM 3812 C CA . LYS A 1 512 ? -11.466 12.972 -9.258 1.00 95.38 512 LYS A CA 1
ATOM 3813 C C . LYS A 1 512 ? -12.487 13.034 -10.399 1.00 95.38 512 LYS A C 1
ATOM 3815 O O . LYS A 1 512 ? -13.111 14.073 -10.581 1.00 95.38 512 LYS A O 1
ATOM 3820 N N . ALA A 1 513 ? -12.685 11.934 -11.124 1.00 94.31 513 ALA A N 1
ATOM 3821 C CA . ALA A 1 513 ? -13.655 11.863 -12.213 1.00 94.31 513 ALA A CA 1
ATOM 3822 C C . ALA A 1 513 ? -15.099 11.960 -11.701 1.00 94.31 513 ALA A C 1
ATOM 3824 O O . ALA A 1 513 ? -15.876 12.757 -12.210 1.00 94.31 513 ALA A O 1
ATOM 3825 N N . ALA A 1 514 ? -15.441 11.222 -10.641 1.00 95.12 514 ALA A N 1
ATOM 3826 C CA . ALA A 1 514 ? -16.771 11.251 -10.034 1.00 95.12 514 ALA A CA 1
ATOM 3827 C C . ALA A 1 514 ? -17.130 12.617 -9.419 1.00 95.12 514 ALA A C 1
ATOM 3829 O O . ALA A 1 514 ? -18.306 12.939 -9.275 1.00 95.12 514 ALA A O 1
ATOM 3830 N N . ARG A 1 515 ? -16.127 13.410 -9.025 1.00 94.81 515 ARG A N 1
ATOM 3831 C CA . ARG A 1 515 ? -16.293 14.783 -8.529 1.00 94.81 515 ARG A CA 1
ATOM 3832 C C . ARG A 1 515 ? -16.442 15.817 -9.637 1.00 94.81 515 ARG A C 1
ATOM 3834 O O . ARG A 1 515 ? -16.960 16.896 -9.360 1.00 94.81 515 ARG A O 1
ATOM 3841 N N . SER A 1 516 ? -15.983 15.525 -10.852 1.00 90.81 516 SER A N 1
ATOM 3842 C CA . SER A 1 516 ? -16.180 16.396 -12.011 1.00 90.81 516 SER A CA 1
ATOM 3843 C C . SER A 1 516 ? -17.642 16.300 -12.433 1.00 90.81 516 SER A C 1
ATOM 3845 O O . SER A 1 516 ? -17.983 15.588 -13.363 1.00 90.81 516 SER A O 1
ATOM 3847 N N . LEU A 1 517 ? -18.537 16.941 -11.678 1.00 86.69 517 LEU A N 1
ATOM 3848 C CA . LEU A 1 517 ? -19.989 16.908 -11.890 1.00 86.69 517 LEU A CA 1
ATOM 3849 C C . LEU A 1 517 ? -20.424 17.899 -12.994 1.00 86.69 517 LEU A C 1
ATOM 3851 O O . LEU A 1 517 ? -21.516 18.476 -12.926 1.00 86.69 517 LEU A O 1
ATOM 3855 N N . ASP A 1 518 ? -19.559 18.151 -13.979 1.00 76.88 518 ASP A N 1
ATOM 3856 C CA . ASP A 1 518 ? -19.737 19.128 -15.049 1.00 76.88 518 ASP A CA 1
ATOM 3857 C C . ASP A 1 518 ? -20.680 18.604 -16.145 1.00 76.88 518 ASP A C 1
ATOM 3859 O O . ASP A 1 518 ? -20.292 18.035 -17.163 1.00 76.88 518 ASP A O 1
ATOM 3863 N N . GLY A 1 519 ? -21.980 18.819 -15.930 1.00 68.50 519 GLY A N 1
ATOM 3864 C CA . GLY A 1 519 ? -23.013 18.595 -16.942 1.00 68.50 519 GLY A CA 1
ATOM 3865 C C . GLY A 1 519 ? -23.092 17.145 -17.434 1.00 68.50 519 GLY A C 1
ATOM 3866 O O . GLY A 1 519 ? -23.107 16.207 -16.642 1.00 68.50 519 GLY A O 1
ATOM 3867 N N . THR A 1 520 ? -23.174 16.965 -18.757 1.00 59.97 520 THR A N 1
ATOM 3868 C CA . THR A 1 520 ? -23.425 15.669 -19.416 1.00 59.97 520 THR A CA 1
ATOM 3869 C C . THR A 1 520 ? -22.294 14.649 -19.263 1.00 59.97 520 THR A C 1
ATOM 3871 O O . THR A 1 520 ? -22.491 13.483 -19.596 1.00 59.97 520 THR A O 1
ATOM 3874 N N . ALA A 1 521 ? -21.113 15.058 -18.792 1.00 64.06 521 ALA A N 1
ATOM 3875 C CA . ALA A 1 521 ? -19.950 14.181 -18.693 1.00 64.06 521 ALA A CA 1
ATOM 3876 C C . ALA A 1 521 ? -19.872 13.417 -17.357 1.00 64.06 521 ALA A C 1
ATOM 3878 O O . ALA A 1 521 ? -19.310 12.323 -17.322 1.00 64.06 521 ALA A O 1
ATOM 3879 N N . GLY A 1 522 ? -20.470 13.932 -16.277 1.00 72.56 522 GLY A N 1
ATOM 3880 C CA . GLY A 1 522 ? -20.063 13.579 -14.912 1.00 72.56 522 GLY A CA 1
ATOM 3881 C C . GLY A 1 522 ? -21.167 13.204 -13.929 1.00 72.56 522 GLY A C 1
ATOM 3882 O O . GLY A 1 522 ? -21.014 13.428 -12.733 1.00 72.56 522 GLY A O 1
ATOM 3883 N N . GLU A 1 523 ? -22.305 12.677 -14.377 1.00 90.19 523 GLU A N 1
ATOM 3884 C CA . GLU A 1 523 ? -23.377 12.303 -13.447 1.00 90.19 523 GLU A CA 1
ATOM 3885 C C . GLU A 1 523 ? -23.027 11.059 -12.614 1.00 90.19 523 GLU A C 1
ATOM 3887 O O . GLU A 1 523 ? -22.590 10.028 -13.137 1.00 90.19 523 GLU A O 1
ATOM 3892 N N . VAL A 1 524 ? -23.270 11.144 -11.301 1.00 96.31 524 VAL A N 1
ATOM 3893 C CA . VAL A 1 524 ? -23.038 10.058 -10.340 1.00 96.31 524 VAL A CA 1
ATOM 3894 C C . VAL A 1 524 ? -24.254 9.895 -9.434 1.00 96.31 524 VAL A C 1
ATOM 3896 O O . VAL A 1 524 ? -24.805 10.866 -8.916 1.00 96.31 524 VAL A O 1
ATOM 3899 N N . SER A 1 525 ? -24.659 8.651 -9.196 1.00 98.06 525 SER A N 1
ATOM 3900 C CA . SER A 1 525 ? -25.717 8.298 -8.255 1.00 98.06 525 SER A CA 1
ATOM 3901 C C . SER A 1 525 ? -25.251 7.229 -7.276 1.00 98.06 525 SER A C 1
ATOM 3903 O O . SER A 1 525 ? -24.633 6.238 -7.666 1.00 98.06 525 SER A O 1
ATOM 3905 N N . PHE A 1 526 ? -25.598 7.395 -6.002 1.00 98.50 526 PHE A N 1
ATOM 3906 C CA . PHE A 1 526 ? -25.410 6.359 -4.987 1.00 98.50 526 PHE A CA 1
ATOM 3907 C C . PHE A 1 526 ? -26.751 5.777 -4.565 1.00 98.50 526 PHE A C 1
ATOM 3909 O O . PHE A 1 526 ? -27.663 6.513 -4.185 1.00 98.50 526 PHE A O 1
ATOM 3916 N N . VAL A 1 527 ? -26.859 4.447 -4.575 1.00 98.50 527 VAL A N 1
ATOM 3917 C CA . VAL A 1 527 ? -28.051 3.724 -4.118 1.00 98.50 527 VAL A CA 1
ATOM 3918 C C . VAL A 1 527 ? -27.698 2.879 -2.901 1.00 98.50 527 VAL A C 1
ATOM 3920 O O . VAL A 1 527 ? -26.896 1.954 -2.986 1.00 98.50 527 VAL A O 1
ATOM 3923 N N . LEU A 1 528 ? -28.310 3.181 -1.759 1.00 98.25 528 LEU A N 1
ATOM 3924 C CA . LEU A 1 528 ? -28.111 2.474 -0.497 1.00 98.25 528 LEU A CA 1
ATOM 3925 C C . LEU A 1 528 ? -29.315 1.579 -0.225 1.00 98.25 528 LEU A C 1
ATOM 3927 O O . LEU A 1 528 ? -30.444 2.061 -0.180 1.00 98.25 528 LEU A O 1
ATOM 3931 N N . HIS A 1 529 ? -29.074 0.299 0.029 1.00 98.19 529 HIS A N 1
ATOM 3932 C CA . HIS A 1 529 ? -30.095 -0.683 0.376 1.00 98.19 529 HIS A CA 1
ATOM 3933 C C . HIS A 1 529 ? -29.924 -1.108 1.837 1.00 98.19 529 HIS A C 1
ATOM 3935 O O . HIS A 1 529 ? -28.964 -1.790 2.208 1.00 98.19 529 HIS A O 1
ATOM 3941 N N . MET A 1 530 ? -30.863 -0.700 2.688 1.00 97.31 530 MET A N 1
ATOM 3942 C CA . MET A 1 530 ? -30.801 -0.944 4.128 1.00 97.31 530 MET A CA 1
ATOM 3943 C C . MET A 1 530 ? -30.937 -2.427 4.470 1.00 97.31 530 MET A C 1
ATOM 3945 O O . MET A 1 530 ? -31.864 -3.103 4.020 1.00 97.31 530 MET A O 1
ATOM 3949 N N . THR A 1 531 ? -30.056 -2.917 5.342 1.00 95.62 531 THR A N 1
ATOM 3950 C CA . THR A 1 531 ? -30.016 -4.339 5.734 1.00 95.62 531 THR A CA 1
ATOM 3951 C C . THR A 1 531 ? -30.623 -4.624 7.110 1.00 95.62 531 THR A C 1
ATOM 3953 O O . THR A 1 531 ? -30.866 -5.786 7.439 1.00 95.62 531 THR A O 1
ATOM 3956 N N . TYR A 1 532 ? -30.951 -3.579 7.876 1.00 92.00 532 TYR A N 1
ATOM 3957 C CA . TYR A 1 532 ? -31.725 -3.651 9.117 1.00 92.00 532 TYR A CA 1
ATOM 3958 C C . TYR A 1 532 ? -32.521 -2.356 9.357 1.00 92.00 532 TYR A C 1
ATOM 3960 O O . TYR A 1 532 ? -32.410 -1.392 8.597 1.00 92.00 532 TYR A O 1
ATOM 3968 N N . ASN A 1 533 ? -33.346 -2.346 10.406 1.00 92.88 533 ASN A N 1
ATOM 3969 C CA . ASN A 1 533 ? -34.248 -1.237 10.713 1.00 92.88 533 ASN A CA 1
ATOM 3970 C C . ASN A 1 533 ? -33.525 -0.087 11.437 1.00 92.88 533 ASN A C 1
ATOM 3972 O O . ASN A 1 533 ? -32.883 -0.299 12.466 1.00 92.88 533 ASN A O 1
ATOM 3976 N N . VAL A 1 534 ? -33.682 1.145 10.952 1.00 92.31 534 VAL A N 1
ATOM 3977 C CA . VAL A 1 534 ? -33.096 2.361 11.545 1.00 92.31 534 VAL A CA 1
ATOM 3978 C C . VAL A 1 534 ? -34.094 3.515 11.427 1.00 92.31 534 VAL A C 1
ATOM 3980 O O . VAL A 1 534 ? -34.826 3.608 10.447 1.00 92.31 534 VAL A O 1
ATOM 3983 N N . SER A 1 535 ? -34.158 4.418 12.407 1.00 93.25 535 SER A N 1
ATOM 3984 C CA . SER A 1 535 ? -35.004 5.614 12.283 1.00 93.25 535 SER A CA 1
ATOM 3985 C C . SER A 1 535 ? -34.466 6.576 11.219 1.00 93.25 535 SER A C 1
ATOM 3987 O O . SER A 1 535 ? -33.251 6.702 11.047 1.00 93.25 535 SER A O 1
ATOM 3989 N N . GLY A 1 536 ? -35.362 7.300 10.537 1.00 92.44 536 GLY A N 1
ATOM 3990 C CA . GLY A 1 536 ? -34.964 8.272 9.508 1.00 92.44 536 GLY A CA 1
ATOM 3991 C C . GLY A 1 536 ? -33.974 9.316 10.033 1.00 92.44 536 GLY A C 1
ATOM 3992 O O . GLY A 1 536 ? -32.972 9.590 9.382 1.00 92.44 536 GLY A O 1
ATOM 3993 N N . GLY A 1 537 ? -34.179 9.802 11.264 1.00 95.69 537 GLY A N 1
ATOM 3994 C CA . GLY A 1 537 ? -33.271 10.753 11.914 1.00 95.69 537 GLY A CA 1
ATOM 3995 C C . GLY A 1 537 ? -31.860 10.207 12.160 1.00 95.69 537 GLY A C 1
ATOM 3996 O O . GLY A 1 537 ? -30.890 10.930 11.965 1.00 95.69 537 GLY A O 1
ATOM 3997 N N . LYS A 1 538 ? -31.715 8.924 12.522 1.00 95.25 538 LYS A N 1
ATOM 3998 C CA . LYS A 1 538 ? -30.388 8.308 12.706 1.00 95.25 538 LYS A CA 1
ATOM 3999 C C . LYS A 1 538 ? -29.642 8.162 11.379 1.00 95.25 538 LYS A C 1
ATOM 4001 O O . LYS A 1 538 ? -28.438 8.391 11.345 1.00 95.25 538 LYS A O 1
ATOM 4006 N N . ILE A 1 539 ? -30.344 7.800 10.301 1.00 94.88 539 ILE A N 1
ATOM 4007 C CA . ILE A 1 539 ? -29.751 7.717 8.955 1.00 94.88 539 ILE A CA 1
ATOM 4008 C C . ILE A 1 539 ? -29.331 9.109 8.490 1.00 94.88 539 ILE A C 1
ATOM 4010 O O . ILE A 1 539 ? -28.182 9.295 8.103 1.00 94.88 539 ILE A O 1
ATOM 4014 N N . ALA A 1 540 ? -30.241 10.081 8.582 1.00 97.38 540 ALA A N 1
ATOM 4015 C CA . ALA A 1 540 ? -29.985 11.461 8.204 1.00 97.38 540 ALA A CA 1
ATOM 4016 C C . ALA A 1 540 ? -28.769 12.027 8.948 1.00 97.38 540 ALA A C 1
ATOM 4018 O O . ALA A 1 540 ? -27.827 12.461 8.297 1.00 97.38 540 ALA A O 1
ATOM 4019 N N . SER A 1 541 ? -28.730 11.918 10.283 1.00 97.44 541 SER A N 1
ATOM 4020 C CA . SER A 1 541 ? -27.597 12.395 11.091 1.00 97.44 541 SER A CA 1
ATOM 4021 C C . SER A 1 541 ? -26.282 11.731 10.690 1.00 97.44 541 SER A C 1
ATOM 4023 O O . SER A 1 541 ? -25.285 12.421 10.529 1.00 97.44 541 SER A O 1
ATOM 4025 N N . ALA A 1 542 ? -26.271 10.411 10.469 1.00 96.31 542 ALA A N 1
ATOM 4026 C CA . ALA A 1 542 ? -25.053 9.697 10.087 1.00 96.31 542 ALA A CA 1
ATOM 4027 C C . ALA A 1 542 ? -24.533 10.106 8.695 1.00 96.31 542 ALA A C 1
ATOM 4029 O O . ALA A 1 542 ? -23.321 10.223 8.499 1.00 96.31 542 ALA A O 1
ATOM 4030 N N . ILE A 1 543 ? -25.432 10.332 7.730 1.00 97.25 543 ILE A N 1
ATOM 4031 C CA . ILE A 1 543 ? -25.064 10.859 6.409 1.00 97.25 543 ILE A CA 1
ATOM 4032 C C . ILE A 1 543 ? -24.576 12.303 6.539 1.00 97.25 543 ILE A C 1
ATOM 4034 O O . ILE A 1 543 ? -23.505 12.619 6.034 1.00 97.25 543 ILE A O 1
ATOM 4038 N N . GLY A 1 544 ? -25.291 13.155 7.275 1.00 98.06 544 GLY A N 1
ATOM 4039 C CA . GLY A 1 544 ? -24.900 14.546 7.501 1.00 98.06 544 GLY A CA 1
ATOM 4040 C C . GLY A 1 544 ? -23.543 14.679 8.197 1.00 98.06 544 GLY A C 1
ATOM 4041 O O . GLY A 1 544 ? -22.711 15.475 7.777 1.00 98.06 544 GLY A O 1
ATOM 4042 N N . GLU A 1 545 ? -23.271 13.863 9.216 1.00 97.56 545 GLU A N 1
ATOM 4043 C CA . GLU A 1 545 ? -21.960 13.771 9.877 1.00 97.56 545 GLU A CA 1
ATOM 4044 C C . GLU A 1 545 ? -20.851 13.310 8.934 1.00 97.56 545 GLU A C 1
ATOM 4046 O O . GLU A 1 545 ? -19.732 13.797 9.054 1.00 97.56 545 GLU A O 1
ATOM 4051 N N . SER A 1 546 ? -21.162 12.422 7.985 1.00 97.50 546 SER A N 1
ATOM 4052 C CA . SER A 1 546 ? -20.191 11.991 6.977 1.00 97.50 546 SER A CA 1
ATOM 4053 C C . SER A 1 546 ? -19.929 13.091 5.943 1.00 97.50 546 SER A C 1
ATOM 4055 O O . SER A 1 546 ? -18.796 13.247 5.523 1.00 97.50 546 SER A O 1
ATOM 4057 N N . VAL A 1 547 ? -20.939 13.880 5.558 1.00 98.12 547 VAL A N 1
ATOM 4058 C CA . VAL A 1 547 ? -20.818 14.943 4.538 1.00 98.12 547 VAL A CA 1
ATOM 4059 C C . VAL A 1 547 ? -20.103 16.190 5.067 1.00 98.12 547 VAL A C 1
ATOM 4061 O O . VAL A 1 547 ? -19.311 16.786 4.344 1.00 98.12 547 VAL A O 1
ATOM 4064 N N . LYS A 1 548 ? -20.351 16.589 6.323 1.00 97.88 548 LYS A N 1
ATOM 4065 C CA . LYS A 1 548 ? -19.768 17.796 6.946 1.00 97.88 548 LYS A CA 1
ATOM 4066 C C . LYS A 1 548 ? -18.258 17.982 6.733 1.00 97.88 548 LYS A C 1
ATOM 4068 O O . LYS A 1 548 ? -17.892 19.076 6.319 1.00 97.88 548 LYS A O 1
ATOM 4073 N N . PRO A 1 549 ? -17.379 16.992 6.989 1.00 97.56 549 PRO A N 1
ATOM 4074 C CA . PRO A 1 549 ? -15.937 17.177 6.807 1.00 97.56 549 PRO A CA 1
ATOM 4075 C C . PRO A 1 549 ? -15.513 17.375 5.343 1.00 97.56 549 PRO A C 1
ATOM 4077 O O . PRO A 1 549 ? -14.397 17.823 5.104 1.00 97.56 549 PRO A O 1
ATOM 4080 N N . HIS A 1 550 ? -16.382 17.062 4.378 1.00 97.19 550 HIS A N 1
ATOM 4081 C CA . HIS A 1 550 ? -16.113 17.200 2.943 1.00 97.19 550 HIS A CA 1
ATOM 4082 C C . HIS A 1 550 ? -16.841 18.392 2.306 1.00 97.19 550 HIS A C 1
ATOM 4084 O O . HIS A 1 550 ? -16.672 18.653 1.118 1.00 97.19 550 HIS A O 1
ATOM 4090 N N . TYR A 1 551 ? -17.663 19.118 3.071 1.00 97.94 551 TYR A N 1
ATOM 4091 C CA . TYR A 1 551 ? -18.481 20.208 2.556 1.00 97.94 551 TYR A CA 1
ATOM 4092 C C . TYR A 1 551 ? -18.032 21.564 3.103 1.00 97.94 551 TYR A C 1
ATOM 4094 O O . TYR A 1 551 ? -18.185 21.848 4.286 1.00 97.94 551 TYR A O 1
ATOM 4102 N N . ASN A 1 552 ? -17.545 22.433 2.213 1.00 96.31 552 ASN A N 1
ATOM 4103 C CA . ASN A 1 552 ? -17.051 23.771 2.568 1.00 96.31 552 ASN A CA 1
ATOM 4104 C C . ASN A 1 552 ? -18.153 24.845 2.647 1.00 96.31 552 ASN A C 1
ATOM 4106 O O . ASN A 1 552 ? -17.865 26.004 2.939 1.00 96.31 552 ASN A O 1
ATOM 4110 N N . GLY A 1 553 ? -19.408 24.497 2.345 1.00 96.69 553 GLY A N 1
ATOM 4111 C CA . GLY A 1 553 ? -20.531 25.431 2.428 1.00 96.69 553 GLY A CA 1
ATOM 4112 C C . GLY A 1 553 ? -21.142 25.522 3.828 1.00 96.69 553 GLY A C 1
ATOM 4113 O O . GLY A 1 553 ? -20.689 24.902 4.788 1.00 96.69 553 GLY A O 1
ATOM 4114 N N . HIS A 1 554 ? -22.219 26.299 3.951 1.00 97.94 554 HIS A N 1
ATOM 4115 C CA . HIS A 1 554 ? -22.849 26.546 5.245 1.00 97.94 554 HIS A CA 1
ATOM 4116 C C . HIS A 1 554 ? -23.465 25.258 5.845 1.00 97.94 554 HIS A C 1
ATOM 4118 O O . HIS A 1 554 ? -24.163 24.527 5.133 1.00 97.94 554 HIS A O 1
ATOM 4124 N N . PRO A 1 555 ? -23.306 24.977 7.158 1.00 96.69 555 PRO A N 1
ATOM 4125 C CA . PRO A 1 555 ? -23.831 23.758 7.788 1.00 96.69 555 PRO A CA 1
ATOM 4126 C C . PRO A 1 555 ? -25.350 23.556 7.662 1.00 96.69 555 PRO A C 1
ATOM 4128 O O . PRO A 1 555 ? -25.826 22.424 7.761 1.00 96.69 555 PRO A O 1
ATOM 4131 N N . SER A 1 556 ? -26.124 24.624 7.432 1.00 97.50 556 SER A N 1
ATOM 4132 C CA . SER A 1 556 ? -27.571 24.518 7.186 1.00 97.50 556 SER A CA 1
ATOM 4133 C C . SER A 1 556 ? -27.901 23.753 5.903 1.00 97.50 556 SER A C 1
ATOM 4135 O O . SER A 1 556 ? -28.904 23.052 5.877 1.00 97.50 556 SER A O 1
ATO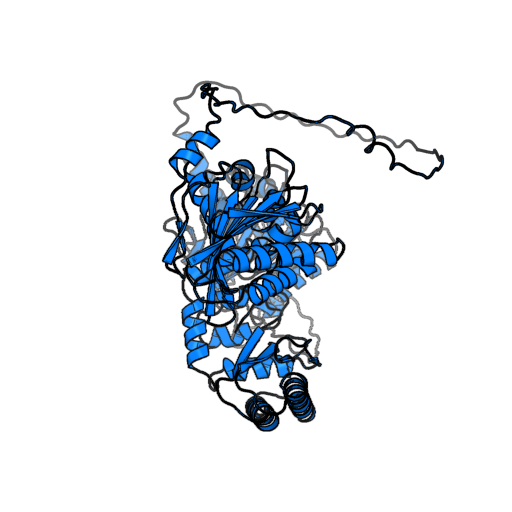M 4137 N N . HIS A 1 557 ? -27.039 23.785 4.883 1.00 98.31 557 HIS A N 1
ATOM 4138 C CA . HIS A 1 557 ? -27.257 23.039 3.638 1.00 98.31 557 HIS A CA 1
ATOM 4139 C C . HIS A 1 557 ? -27.250 21.521 3.888 1.00 98.31 557 HIS A C 1
ATOM 4141 O O . HIS A 1 557 ? -28.035 20.771 3.310 1.00 98.31 557 HIS A O 1
ATOM 4147 N N . VAL A 1 558 ? -26.400 21.059 4.816 1.00 98.31 558 VAL A N 1
ATOM 4148 C CA . VAL A 1 558 ? -26.395 19.658 5.265 1.00 98.31 558 VAL A CA 1
ATOM 4149 C C . VAL A 1 558 ? -27.665 19.342 6.062 1.00 98.31 558 VAL A C 1
ATOM 4151 O O . VAL A 1 558 ? -28.201 18.243 5.950 1.00 98.31 558 VAL A O 1
ATOM 4154 N N . LYS A 1 559 ? -28.206 20.306 6.821 1.00 98.19 559 LYS A N 1
ATOM 4155 C CA . LYS A 1 559 ? -29.500 20.145 7.505 1.00 98.19 559 LYS A CA 1
ATOM 4156 C C . LYS A 1 559 ? -30.674 20.033 6.538 1.00 98.19 559 LYS A C 1
ATOM 4158 O O . LYS A 1 559 ? -31.575 19.238 6.799 1.00 98.19 559 LYS A O 1
ATOM 4163 N N . ASP A 1 560 ? -30.637 20.731 5.409 1.00 98.44 560 ASP A N 1
ATOM 4164 C CA . ASP A 1 560 ? -31.644 20.574 4.357 1.00 98.44 560 ASP A CA 1
ATOM 4165 C C . ASP A 1 560 ? -31.589 19.169 3.737 1.00 98.44 560 ASP A C 1
ATOM 4167 O O . ASP A 1 560 ? -32.629 18.538 3.532 1.00 98.44 560 ASP A O 1
ATOM 4171 N N . LEU A 1 561 ? -30.382 18.621 3.539 1.00 98.50 561 LEU A N 1
ATOM 4172 C CA . LEU A 1 561 ? -30.187 17.233 3.099 1.00 98.50 561 LEU A CA 1
ATOM 4173 C C . LEU A 1 561 ? -30.738 16.229 4.119 1.00 98.50 561 LEU A C 1
ATOM 4175 O O . LEU A 1 561 ? -31.510 15.337 3.758 1.00 98.50 561 LEU A O 1
ATOM 4179 N N . GLU A 1 562 ? -30.389 16.397 5.397 1.00 98.50 562 GLU A N 1
ATOM 4180 C CA . GLU A 1 562 ? -30.919 15.585 6.498 1.00 98.50 562 GLU A CA 1
ATOM 4181 C C . GLU A 1 562 ? -32.458 15.621 6.529 1.00 98.50 562 GLU A C 1
ATOM 4183 O O . GLU A 1 562 ? -33.108 14.580 6.678 1.00 98.50 562 GLU A O 1
ATOM 4188 N N . LYS A 1 563 ? -33.050 16.806 6.335 1.00 98.19 563 LYS A N 1
ATOM 4189 C CA . LYS A 1 563 ? -34.501 17.005 6.324 1.00 98.19 563 LYS A CA 1
ATOM 4190 C C . LYS A 1 563 ? -35.180 16.223 5.199 1.00 98.19 563 LYS A C 1
ATOM 4192 O O . LYS A 1 563 ? -36.176 15.556 5.468 1.00 98.19 563 LYS A O 1
ATOM 4197 N N . LEU A 1 564 ? -34.643 16.232 3.974 1.00 98.19 564 LEU A N 1
ATOM 4198 C CA . LEU A 1 564 ? -35.222 15.462 2.861 1.00 98.19 564 LEU A CA 1
ATOM 4199 C C . LEU A 1 564 ? -35.217 13.948 3.123 1.00 98.19 564 LEU A C 1
ATOM 4201 O O . LEU A 1 564 ? -36.178 13.257 2.773 1.00 98.19 564 LEU A O 1
ATOM 4205 N N . ILE A 1 565 ? -34.167 13.433 3.770 1.00 97.56 565 ILE A N 1
ATOM 4206 C CA . ILE A 1 565 ? -34.080 12.021 4.170 1.00 97.56 565 ILE A CA 1
ATOM 4207 C C . ILE A 1 565 ? -35.169 11.698 5.204 1.00 97.56 565 ILE A C 1
ATOM 4209 O O . ILE A 1 565 ? -35.903 10.718 5.049 1.00 97.56 565 ILE A O 1
ATOM 4213 N N . ILE A 1 566 ? -35.304 12.530 6.243 1.00 96.56 566 ILE A N 1
ATOM 4214 C CA . ILE A 1 566 ? -36.313 12.364 7.301 1.00 96.56 566 ILE A CA 1
ATOM 4215 C C . ILE A 1 566 ? -37.725 12.413 6.712 1.00 96.56 566 ILE A C 1
ATOM 4217 O O . ILE A 1 566 ? -38.526 11.509 6.964 1.00 96.56 566 ILE A O 1
ATOM 4221 N N . ASP A 1 567 ? -38.013 13.422 5.891 1.00 95.88 567 ASP A N 1
ATOM 4222 C CA . ASP A 1 567 ? -39.312 13.601 5.245 1.00 95.88 567 ASP A CA 1
ATOM 4223 C C . ASP A 1 567 ? -39.656 12.398 4.357 1.00 95.88 567 ASP A C 1
ATOM 4225 O O . ASP A 1 567 ? -40.778 11.889 4.408 1.00 95.88 567 ASP A O 1
ATOM 4229 N N . GLY A 1 568 ? -38.686 11.880 3.597 1.00 95.50 568 GLY A N 1
ATOM 4230 C CA . GLY A 1 568 ? -38.878 10.699 2.758 1.00 95.50 568 GLY A CA 1
ATOM 4231 C C . GLY A 1 568 ? -39.208 9.428 3.536 1.00 95.50 568 GLY A C 1
ATOM 4232 O O . GLY A 1 568 ? -40.103 8.675 3.144 1.00 95.50 568 GLY A O 1
ATOM 4233 N N . VAL A 1 569 ? -38.542 9.202 4.669 1.00 94.19 569 VAL A N 1
ATOM 4234 C CA . VAL A 1 569 ? -38.833 8.059 5.551 1.00 94.19 569 VAL A CA 1
ATOM 4235 C C . VAL A 1 569 ? -40.202 8.220 6.227 1.00 94.19 569 VAL A C 1
ATOM 4237 O O . VAL A 1 569 ? -40.981 7.262 6.299 1.00 94.19 569 VAL A O 1
ATOM 4240 N N . ASN A 1 570 ? -40.534 9.434 6.673 1.00 92.44 570 ASN A N 1
ATOM 4241 C CA . ASN A 1 570 ? -41.799 9.740 7.342 1.00 92.44 570 ASN A CA 1
ATOM 4242 C C . ASN A 1 570 ? -43.010 9.566 6.415 1.00 92.44 570 ASN A C 1
ATOM 4244 O O . ASN A 1 570 ? -44.004 8.975 6.836 1.00 92.44 570 ASN A O 1
ATOM 4248 N N . LYS A 1 571 ? -42.913 10.009 5.152 1.00 88.06 571 LYS A N 1
ATOM 4249 C CA . LYS A 1 571 ? -44.010 9.931 4.169 1.00 88.06 571 LYS A CA 1
ATOM 4250 C C . LYS A 1 571 ? -44.476 8.507 3.882 1.00 88.06 571 LYS A C 1
ATOM 4252 O O . LYS A 1 571 ? -45.651 8.312 3.592 1.00 88.06 571 LYS A O 1
ATOM 4257 N N . LYS A 1 572 ? -43.578 7.515 3.926 1.00 71.06 572 LYS A N 1
ATOM 4258 C CA . LYS A 1 572 ? -43.926 6.137 3.544 1.00 71.06 572 LYS A CA 1
ATOM 4259 C C . LYS A 1 572 ? -44.177 5.192 4.719 1.00 71.06 572 LYS A C 1
ATOM 4261 O O . LYS A 1 572 ? -44.978 4.277 4.536 1.00 71.06 572 LYS A O 1
ATOM 4266 N N . ARG A 1 573 ? -43.518 5.328 5.887 1.00 63.41 573 ARG A N 1
ATOM 4267 C CA . ARG A 1 573 ? -43.556 4.269 6.933 1.00 63.41 573 ARG A CA 1
ATOM 4268 C C . ARG A 1 573 ? -43.351 4.728 8.392 1.00 63.41 573 ARG A C 1
ATOM 4270 O O . ARG A 1 573 ? -42.434 4.256 9.058 1.00 63.41 573 ARG A O 1
ATOM 4277 N N . LYS A 1 574 ? -44.228 5.589 8.934 1.00 71.94 574 LYS A N 1
ATOM 4278 C CA . LYS A 1 574 ? -44.297 5.923 10.387 1.00 71.94 574 LYS A CA 1
ATOM 4279 C C . LYS A 1 574 ? -42.930 6.267 11.039 1.00 71.94 574 LYS A C 1
ATOM 4281 O O . LYS A 1 574 ? -42.704 5.969 12.208 1.00 71.94 574 LYS A O 1
ATOM 4286 N N . GLY A 1 575 ? -42.005 6.864 10.281 1.00 77.19 575 GLY A N 1
ATOM 4287 C CA . GLY A 1 575 ? -40.712 7.363 10.771 1.00 77.19 575 GLY A CA 1
ATOM 4288 C C . GLY A 1 575 ? -39.562 6.362 10.925 1.00 77.19 575 GLY A C 1
ATOM 4289 O O . GLY A 1 575 ? -38.501 6.730 11.444 1.00 77.19 575 GLY A O 1
ATOM 4290 N N . GLN A 1 576 ? -39.703 5.125 10.436 1.00 84.44 576 GLN A N 1
ATOM 4291 C CA . GLN A 1 576 ? -38.597 4.161 10.393 1.00 84.44 576 GLN A CA 1
ATOM 4292 C C . GLN A 1 576 ? -38.291 3.671 8.977 1.00 84.44 576 GLN A C 1
ATOM 4294 O O . GLN A 1 576 ? -39.176 3.350 8.188 1.00 84.44 576 GLN A O 1
ATOM 4299 N N . SER A 1 577 ? -36.998 3.567 8.685 1.00 87.56 577 SER A N 1
ATOM 4300 C CA . SER A 1 577 ? -36.469 2.861 7.529 1.00 87.56 577 SER A CA 1
ATOM 4301 C C . SER A 1 577 ? -36.345 1.383 7.885 1.00 87.56 577 SER A C 1
ATOM 4303 O O . SER A 1 577 ? -35.559 1.020 8.758 1.00 87.56 577 SER A O 1
ATOM 4305 N N . LEU A 1 578 ? -37.117 0.528 7.219 1.00 91.69 578 LEU A N 1
ATOM 4306 C CA . LEU A 1 578 ? -37.064 -0.923 7.412 1.00 91.69 578 LEU A CA 1
ATOM 4307 C C . LEU A 1 578 ? -35.928 -1.541 6.585 1.00 91.69 578 LEU A C 1
ATOM 4309 O O . LEU A 1 578 ? -35.502 -0.951 5.586 1.00 91.69 578 LEU A O 1
ATOM 4313 N N . LYS A 1 579 ? -35.500 -2.758 6.935 1.00 92.88 579 LYS A N 1
ATOM 4314 C CA . LYS A 1 579 ? -34.737 -3.618 6.016 1.00 92.88 579 LYS A CA 1
ATOM 4315 C C . LYS A 1 579 ? -35.443 -3.654 4.654 1.00 92.88 579 LYS A C 1
ATOM 4317 O O . LYS A 1 579 ? -36.658 -3.847 4.598 1.00 92.88 579 LYS A O 1
ATOM 4322 N N . GLY A 1 580 ? -34.697 -3.432 3.578 1.00 94.00 580 GLY A N 1
ATOM 4323 C CA . GLY A 1 580 ? -35.259 -3.302 2.233 1.00 94.00 580 GLY A CA 1
ATOM 4324 C C . GLY A 1 580 ? -35.471 -1.863 1.756 1.00 94.00 580 GLY A C 1
ATOM 4325 O O . GLY A 1 580 ? -35.742 -1.643 0.583 1.00 94.00 580 GLY A O 1
ATOM 4326 N N . THR A 1 581 ? -35.381 -0.869 2.645 1.00 95.88 581 THR A N 1
ATOM 4327 C CA . THR A 1 581 ? -35.540 0.539 2.243 1.00 95.88 581 THR A CA 1
ATOM 4328 C C . THR A 1 581 ? -34.355 0.965 1.384 1.00 95.88 581 THR A C 1
ATOM 4330 O O . THR A 1 581 ? -33.206 0.702 1.745 1.00 95.88 581 THR A O 1
ATOM 4333 N N . MET A 1 582 ? -34.641 1.634 0.270 1.00 97.31 582 MET A N 1
ATOM 4334 C CA . MET A 1 582 ? -33.643 2.150 -0.660 1.00 97.31 582 MET A CA 1
ATOM 4335 C C . MET A 1 582 ? -33.550 3.672 -0.562 1.00 97.31 582 MET A C 1
ATOM 4337 O O . MET A 1 582 ? -34.573 4.356 -0.628 1.00 97.31 582 MET A O 1
ATOM 4341 N N . PHE A 1 583 ? -32.332 4.194 -0.457 1.00 98.12 583 PHE A N 1
ATOM 4342 C CA . PHE A 1 583 ? -32.033 5.621 -0.571 1.00 98.12 583 PHE A CA 1
ATOM 4343 C C . PHE A 1 583 ? -31.228 5.863 -1.843 1.00 98.12 583 PHE A C 1
ATOM 4345 O O . PHE A 1 583 ? -30.270 5.140 -2.091 1.00 98.12 583 PHE A O 1
ATOM 4352 N N . GLY A 1 584 ? -31.618 6.854 -2.637 1.00 98.06 584 GLY A N 1
ATOM 4353 C CA . GLY A 1 584 ? -30.874 7.309 -3.809 1.00 98.06 584 GLY A CA 1
ATOM 4354 C C . GLY A 1 584 ? -30.342 8.721 -3.589 1.00 98.06 584 GLY A C 1
ATOM 4355 O O . GLY A 1 584 ? -31.069 9.563 -3.060 1.00 98.06 584 GLY A O 1
ATOM 4356 N N . PHE A 1 585 ? -29.102 8.968 -3.996 1.00 98.31 585 PHE A N 1
ATOM 4357 C CA . PHE A 1 585 ? -28.465 10.282 -3.974 1.00 98.31 585 PHE A CA 1
ATOM 4358 C C . PHE A 1 585 ? -27.925 10.589 -5.366 1.00 98.31 585 PHE A C 1
ATOM 4360 O O . PHE A 1 585 ? -26.838 10.131 -5.715 1.00 98.31 585 PHE A O 1
ATOM 4367 N N . ASP A 1 586 ? -28.691 11.343 -6.150 1.00 97.62 586 ASP A N 1
ATOM 4368 C CA . ASP A 1 586 ? -28.276 11.767 -7.488 1.00 97.62 586 ASP A CA 1
ATOM 4369 C C . ASP A 1 586 ? -27.482 13.071 -7.336 1.00 97.62 586 ASP A C 1
ATOM 4371 O O . ASP A 1 586 ? -28.022 14.097 -6.902 1.00 97.62 586 ASP A O 1
ATOM 4375 N N . CYS A 1 587 ? -26.178 12.990 -7.597 1.00 97.25 587 CYS A N 1
ATOM 4376 C CA . CYS A 1 587 ? -25.206 14.054 -7.375 1.00 97.25 587 CYS A CA 1
ATOM 4377 C C . CYS A 1 587 ? -24.982 14.839 -8.671 1.00 97.25 587 CYS A C 1
ATOM 4379 O O . CYS A 1 587 ? -24.814 14.262 -9.742 1.00 97.25 587 CYS A O 1
ATOM 4381 N N . SER A 1 588 ? -24.969 16.165 -8.560 1.00 94.75 588 SER A N 1
ATOM 4382 C CA . SER A 1 588 ? -24.765 17.097 -9.674 1.00 94.75 588 SER A CA 1
ATOM 4383 C C . SER A 1 588 ? -23.994 18.332 -9.201 1.00 94.75 588 SER A C 1
ATOM 4385 O O . SER A 1 588 ? -23.935 18.594 -7.995 1.00 94.75 588 SER A O 1
ATOM 4387 N N . ALA A 1 589 ? -23.468 19.142 -10.127 1.00 92.75 589 ALA A N 1
ATOM 4388 C CA . ALA A 1 589 ? -22.792 20.398 -9.780 1.00 92.75 589 ALA A CA 1
ATOM 4389 C C . ALA A 1 589 ? -23.684 21.358 -8.972 1.00 92.75 589 ALA A C 1
ATOM 4391 O O . ALA A 1 589 ? -23.196 22.108 -8.128 1.00 92.75 589 ALA A O 1
ATOM 4392 N N . ILE A 1 590 ? -25.003 21.315 -9.191 1.00 93.06 590 ILE A N 1
ATOM 4393 C CA . ILE A 1 590 ? -25.955 22.185 -8.491 1.00 93.06 590 ILE A CA 1
ATOM 4394 C C . ILE A 1 590 ? -26.368 21.649 -7.114 1.00 93.06 590 ILE A C 1
ATOM 4396 O O . ILE A 1 590 ? -27.000 22.387 -6.361 1.00 93.06 590 ILE A O 1
ATOM 4400 N N . GLY A 1 591 ? -26.050 20.393 -6.779 1.00 95.50 591 GLY A N 1
ATOM 4401 C CA . GLY A 1 591 ? -26.355 19.783 -5.484 1.00 95.50 591 GLY A CA 1
ATOM 4402 C C . GLY A 1 591 ? -26.819 18.325 -5.564 1.00 95.50 591 GLY A C 1
ATOM 4403 O O . GLY A 1 591 ? -26.383 17.573 -6.436 1.00 95.50 591 GLY A O 1
ATOM 4404 N N . VAL A 1 592 ? -27.688 17.909 -4.633 1.00 98.19 592 VAL A N 1
ATOM 4405 C CA . VAL A 1 592 ? -28.048 16.490 -4.423 1.00 98.19 592 VAL A CA 1
ATOM 4406 C C . VAL A 1 592 ? -29.561 16.290 -4.422 1.00 98.19 592 VAL A C 1
ATOM 4408 O O . VAL A 1 592 ? -30.274 16.882 -3.605 1.00 98.19 592 VAL A O 1
ATOM 4411 N N . GLN A 1 593 ? -30.066 15.431 -5.311 1.00 98.00 593 GLN A N 1
ATOM 4412 C CA . GLN A 1 593 ? -31.445 14.943 -5.262 1.00 98.00 593 GLN A CA 1
ATOM 4413 C C . GLN A 1 593 ? -31.532 13.684 -4.396 1.00 98.00 593 GLN A C 1
ATOM 4415 O O . GLN A 1 593 ? -30.763 12.742 -4.569 1.00 98.00 593 GLN A O 1
ATOM 4420 N N . VAL A 1 594 ? -32.498 13.665 -3.476 1.00 98.38 594 VAL A N 1
ATOM 4421 C CA . VAL A 1 594 ? -32.721 12.540 -2.559 1.00 98.38 594 VAL A CA 1
ATOM 4422 C C . VAL A 1 594 ? -33.926 11.734 -3.017 1.00 98.38 594 VAL A C 1
ATOM 4424 O O . VAL A 1 594 ? -35.013 12.281 -3.207 1.00 98.38 594 VAL A O 1
ATOM 4427 N N . LEU A 1 595 ? -33.763 10.419 -3.130 1.00 97.50 595 LEU A N 1
ATOM 4428 C CA . LEU A 1 595 ? -34.830 9.473 -3.430 1.00 97.50 595 LEU A CA 1
ATOM 4429 C C . LEU A 1 595 ? -35.003 8.496 -2.268 1.00 97.50 595 LEU A C 1
ATOM 4431 O O . LEU A 1 595 ? -34.029 8.033 -1.682 1.00 97.50 595 LEU A O 1
ATOM 4435 N N . VAL A 1 596 ? -36.250 8.137 -1.960 1.00 96.62 596 VAL A N 1
ATOM 4436 C CA . VAL A 1 596 ? -36.577 7.084 -0.986 1.00 96.62 596 VAL A CA 1
ATOM 4437 C C . VAL A 1 596 ? -37.540 6.097 -1.633 1.00 96.62 596 VAL A C 1
ATOM 4439 O O . VAL A 1 596 ? -38.666 6.452 -1.996 1.00 96.62 596 VAL A O 1
ATOM 4442 N N . ASN A 1 597 ? -37.095 4.848 -1.788 1.00 94.81 597 ASN A N 1
ATOM 4443 C CA . ASN A 1 597 ? -37.793 3.788 -2.523 1.00 94.81 597 ASN A CA 1
ATOM 4444 C C . ASN A 1 597 ? -38.242 4.266 -3.915 1.00 94.81 597 ASN A C 1
ATOM 4446 O O . ASN A 1 597 ? -39.433 4.226 -4.232 1.00 94.81 597 ASN A O 1
ATOM 4450 N N . GLY A 1 598 ? -37.302 4.832 -4.679 1.00 93.06 598 GLY A N 1
ATOM 4451 C CA . GLY A 1 598 ? -37.521 5.357 -6.032 1.00 93.06 598 GLY A CA 1
ATOM 4452 C C . GLY A 1 598 ? -38.315 6.667 -6.119 1.00 93.06 598 GLY A C 1
ATOM 4453 O O . GLY A 1 598 ? -38.376 7.266 -7.185 1.00 93.06 598 GLY A O 1
ATOM 4454 N N . SER A 1 599 ? -38.910 7.155 -5.025 1.00 95.00 599 SER A N 1
ATOM 4455 C CA . SER A 1 599 ? -39.657 8.418 -5.029 1.00 95.00 599 SER A CA 1
ATOM 4456 C C . SER A 1 599 ? -38.755 9.591 -4.659 1.00 95.00 599 SER A C 1
ATOM 4458 O O . SER A 1 599 ? -38.191 9.599 -3.561 1.00 95.00 599 SER A O 1
ATOM 4460 N N . SER A 1 600 ? -38.673 10.594 -5.535 1.00 96.38 600 SER A N 1
ATOM 4461 C CA . SER A 1 600 ? -37.950 11.842 -5.267 1.00 96.38 600 SER A CA 1
ATOM 4462 C C . SER A 1 600 ? -38.552 12.587 -4.072 1.00 96.38 600 SER A C 1
ATOM 4464 O O . SER A 1 600 ? -39.772 12.710 -3.941 1.00 96.38 600 SER A O 1
ATOM 4466 N N . GLN A 1 601 ? -37.686 13.048 -3.173 1.00 97.44 601 GLN A N 1
ATOM 4467 C CA . GLN A 1 601 ? -38.043 13.822 -1.982 1.00 97.44 601 GLN A CA 1
ATOM 4468 C C . GLN A 1 601 ? -37.759 15.312 -2.142 1.00 97.44 601 GLN A C 1
ATOM 4470 O O . GLN A 1 601 ? -38.251 16.105 -1.343 1.00 97.44 601 GLN A O 1
ATOM 4475 N N . GLY A 1 602 ? -37.013 15.683 -3.181 1.00 97.69 602 GLY A N 1
ATOM 4476 C CA . GLY A 1 602 ? -36.542 17.035 -3.434 1.00 97.69 602 GLY A CA 1
ATOM 4477 C C . GLY A 1 602 ? -35.057 17.048 -3.779 1.00 97.69 602 GLY A C 1
ATOM 4478 O O . GLY A 1 602 ? -34.383 16.015 -3.770 1.00 97.69 602 GLY A O 1
ATOM 4479 N N . THR A 1 603 ? -34.553 18.243 -4.062 1.00 98.06 603 THR A N 1
ATOM 4480 C CA . THR A 1 603 ? -33.146 18.483 -4.382 1.00 98.06 603 THR A CA 1
ATOM 4481 C C . THR A 1 603 ? -32.628 19.609 -3.510 1.00 98.06 603 THR A C 1
ATOM 4483 O O . THR A 1 603 ? -33.212 20.692 -3.492 1.00 98.06 603 THR A O 1
ATOM 4486 N N . VAL A 1 604 ? -31.526 19.360 -2.809 1.00 98.00 604 VAL A N 1
ATOM 4487 C CA . VAL A 1 604 ? -30.789 20.394 -2.083 1.00 98.00 604 VAL A CA 1
ATOM 4488 C C . VAL A 1 604 ? -29.856 21.070 -3.075 1.00 98.00 604 VAL A C 1
ATOM 4490 O O . VAL A 1 604 ? -28.914 20.439 -3.549 1.00 98.00 604 VAL A O 1
ATOM 4493 N N . ARG A 1 605 ? -30.150 22.323 -3.433 1.00 97.56 605 ARG A N 1
ATOM 4494 C CA . ARG A 1 605 ? -29.478 23.049 -4.521 1.00 97.56 605 ARG A CA 1
ATOM 4495 C C . ARG A 1 605 ? -28.345 23.938 -4.010 1.00 97.56 605 ARG A C 1
ATOM 4497 O O . ARG A 1 605 ? -28.457 25.162 -4.032 1.00 97.56 605 ARG A O 1
ATOM 4504 N N . HIS A 1 606 ? -27.272 23.317 -3.534 1.00 96.62 606 HIS A N 1
ATOM 4505 C CA . HIS A 1 606 ? -26.063 24.023 -3.120 1.00 96.62 606 HIS A CA 1
ATOM 4506 C C . HIS A 1 606 ? -24.829 23.425 -3.799 1.00 96.62 606 HIS A C 1
ATOM 4508 O O . HIS A 1 606 ? -24.580 22.222 -3.696 1.00 96.62 606 HIS A O 1
ATOM 4514 N N . GLY A 1 607 ? -24.048 24.284 -4.462 1.00 95.25 607 GLY A N 1
ATOM 4515 C CA . GLY A 1 607 ? -22.793 23.905 -5.111 1.00 95.25 607 GLY A CA 1
ATOM 4516 C C . GLY A 1 607 ? -21.815 23.253 -4.132 1.00 95.25 607 GLY A C 1
ATOM 4517 O O . GLY A 1 607 ? -21.826 23.553 -2.933 1.00 95.25 607 GLY A O 1
ATOM 4518 N N . GLY A 1 608 ? -21.023 22.306 -4.637 1.00 96.06 608 GLY A N 1
ATOM 4519 C CA . GLY A 1 608 ? -20.084 21.495 -3.853 1.00 96.06 608 GLY A CA 1
ATOM 4520 C C . GLY A 1 608 ? -20.733 20.420 -2.968 1.00 96.06 608 GLY A C 1
ATOM 4521 O O . GLY A 1 608 ? -20.031 19.551 -2.461 1.00 96.06 608 GLY A O 1
ATOM 4522 N N . LEU A 1 609 ? -22.062 20.419 -2.778 1.00 97.94 609 LEU A N 1
ATOM 4523 C CA . LEU A 1 609 ? -22.717 19.403 -1.942 1.00 97.94 609 LEU A CA 1
ATOM 4524 C C . LEU A 1 609 ? -22.723 18.028 -2.624 1.00 97.94 609 LEU A C 1
ATOM 4526 O O . LEU A 1 609 ? -22.557 17.015 -1.951 1.00 97.94 609 LEU A O 1
ATOM 4530 N N . GLY A 1 610 ? -22.882 17.998 -3.953 1.00 97.62 610 GLY A N 1
ATOM 4531 C CA . GLY A 1 610 ? -22.748 16.775 -4.750 1.00 97.62 610 GLY A CA 1
ATOM 4532 C C . GLY A 1 610 ? -21.359 16.157 -4.610 1.00 97.62 610 GLY A C 1
ATOM 4533 O O . GLY A 1 610 ? -21.243 14.975 -4.299 1.00 97.62 610 GLY A O 1
ATOM 4534 N N . GLU A 1 611 ? -20.312 16.974 -4.735 1.00 97.44 611 GLU A N 1
ATOM 4535 C CA . GLU A 1 611 ? -18.922 16.542 -4.550 1.00 97.44 611 GLU A CA 1
ATOM 4536 C C . GLU A 1 611 ? -18.666 16.008 -3.140 1.00 97.44 611 GLU A C 1
ATOM 4538 O O . GLU A 1 611 ? -18.049 14.959 -2.982 1.00 97.44 611 GLU A O 1
ATOM 4543 N N . ALA A 1 612 ? -19.193 16.678 -2.111 1.00 98.38 612 ALA A N 1
ATOM 4544 C CA . ALA A 1 612 ? -19.043 16.225 -0.732 1.00 98.38 612 ALA A CA 1
ATOM 4545 C C . ALA A 1 612 ? -19.692 14.849 -0.499 1.00 98.38 612 ALA A C 1
ATOM 4547 O O . ALA A 1 612 ? -19.148 14.026 0.235 1.00 98.38 612 ALA A O 1
ATOM 4548 N N . VAL A 1 613 ? -20.835 14.558 -1.137 1.00 98.44 613 VAL A N 1
ATOM 4549 C CA . VAL A 1 613 ? -21.442 13.215 -1.098 1.00 98.44 613 VAL A CA 1
ATOM 4550 C C . VAL A 1 613 ? -20.596 12.202 -1.871 1.00 98.44 613 VAL A C 1
ATOM 4552 O O . VAL A 1 613 ? -20.414 11.083 -1.392 1.00 98.44 613 VAL A O 1
ATOM 4555 N N . VAL A 1 614 ? -20.037 12.578 -3.024 1.00 98.19 614 VAL A N 1
ATOM 4556 C CA . VAL A 1 614 ? -19.092 11.729 -3.767 1.00 98.19 614 VAL A CA 1
ATOM 4557 C C . VAL A 1 614 ? -17.878 11.377 -2.899 1.00 98.19 614 VAL A C 1
ATOM 4559 O O . VAL A 1 614 ? -17.493 10.207 -2.845 1.00 98.19 614 VAL A O 1
ATOM 4562 N N . ASP A 1 615 ? -17.321 12.337 -2.159 1.00 98.19 615 ASP A N 1
ATOM 4563 C CA . ASP A 1 615 ? -16.179 12.130 -1.260 1.00 98.19 615 ASP A CA 1
ATOM 4564 C C . ASP A 1 615 ? -16.482 11.159 -0.117 1.00 98.19 615 ASP A C 1
ATOM 4566 O O . ASP A 1 615 ? -15.637 10.324 0.206 1.00 98.19 615 ASP A O 1
ATOM 4570 N N . VAL A 1 616 ? -17.700 11.178 0.434 1.00 98.38 616 VAL A N 1
ATOM 4571 C CA . VAL A 1 616 ? -18.120 10.208 1.463 1.00 98.38 616 VAL A CA 1
ATOM 4572 C C . VAL A 1 616 ? -17.934 8.766 0.982 1.00 98.38 616 VAL A C 1
ATOM 4574 O O . VAL A 1 616 ? -17.546 7.894 1.764 1.00 98.38 616 VAL A O 1
ATOM 4577 N N . PHE A 1 617 ? -18.211 8.492 -0.293 1.00 98.31 6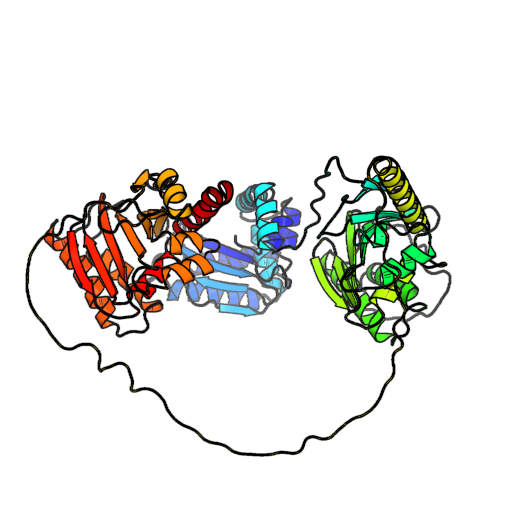17 PHE A N 1
ATOM 4578 C CA . PHE A 1 617 ? -18.166 7.137 -0.842 1.00 98.31 617 PHE A CA 1
ATOM 4579 C C . PHE A 1 617 ? -16.886 6.811 -1.603 1.00 98.31 617 PHE A C 1
ATOM 4581 O O . PHE A 1 617 ? -16.547 5.632 -1.683 1.00 98.31 617 PHE A O 1
ATOM 4588 N N . THR A 1 618 ? -16.184 7.810 -2.140 1.00 97.44 618 THR A N 1
ATOM 4589 C CA . THR A 1 618 ? -15.022 7.594 -3.017 1.00 97.44 618 THR A CA 1
ATOM 4590 C C . THR A 1 618 ? -13.724 8.244 -2.549 1.00 97.44 618 THR A C 1
ATOM 4592 O O . THR A 1 618 ? -12.646 7.812 -2.960 1.00 97.44 618 THR A O 1
ATOM 4595 N N . GLY A 1 619 ? -13.802 9.225 -1.651 1.00 95.94 619 GLY A N 1
ATOM 4596 C CA . GLY A 1 619 ? -12.656 9.968 -1.139 1.00 95.94 619 GLY A CA 1
ATOM 4597 C C . GLY A 1 619 ? -11.783 9.176 -0.163 1.00 95.94 619 GLY A C 1
ATOM 4598 O O . GLY A 1 619 ? -12.008 7.997 0.133 1.00 95.94 619 GLY A O 1
ATOM 4599 N N . THR A 1 620 ? -10.754 9.835 0.362 1.00 92.06 620 THR A N 1
ATOM 4600 C CA . THR A 1 620 ? -9.905 9.276 1.419 1.00 92.06 620 THR A CA 1
ATOM 4601 C C . THR A 1 620 ? -10.727 9.083 2.694 1.00 92.06 620 THR A C 1
ATOM 4603 O O . THR A 1 620 ? -11.381 9.998 3.181 1.00 92.06 620 THR A O 1
ATOM 4606 N N . GLY A 1 621 ? -10.738 7.858 3.228 1.00 92.62 621 GLY A N 1
ATOM 4607 C CA . GLY A 1 621 ? -11.641 7.498 4.329 1.00 92.62 621 GLY A CA 1
ATOM 4608 C C . GLY A 1 621 ? -13.063 7.135 3.886 1.00 92.62 621 GLY A C 1
ATOM 4609 O O . GLY A 1 621 ? -13.965 7.121 4.725 1.00 92.62 621 GLY A O 1
ATOM 4610 N N . ALA A 1 622 ? -13.254 6.810 2.599 1.00 96.50 622 ALA A N 1
ATOM 4611 C CA . ALA A 1 622 ? -14.506 6.314 2.042 1.00 96.50 622 ALA A CA 1
ATOM 4612 C C . ALA A 1 622 ? -15.210 5.324 2.975 1.00 96.50 622 ALA A C 1
ATOM 4614 O O . ALA A 1 622 ? -14.636 4.354 3.484 1.00 96.50 622 ALA A O 1
ATOM 4615 N N . VAL A 1 623 ? -16.508 5.537 3.144 1.00 96.88 623 VAL A N 1
ATOM 4616 C CA . VAL A 1 623 ? -17.296 4.800 4.124 1.00 96.88 623 VAL A CA 1
ATOM 4617 C C . VAL A 1 623 ? -17.500 3.324 3.773 1.00 96.88 623 VAL A C 1
ATOM 4619 O O . VAL A 1 623 ? -17.894 2.530 4.628 1.00 96.88 623 VAL A O 1
ATOM 4622 N N . SER A 1 624 ? -17.234 2.937 2.527 1.00 97.50 624 SER A N 1
ATOM 4623 C CA . SER A 1 624 ? -17.244 1.549 2.077 1.00 97.50 624 SER A CA 1
ATOM 4624 C C . SER A 1 624 ? -16.002 1.257 1.232 1.00 97.50 624 SER A C 1
ATOM 4626 O O . SER A 1 624 ? -16.029 1.429 0.016 1.00 97.50 624 SER A O 1
ATOM 4628 N N . PRO A 1 625 ? -14.911 0.761 1.841 1.00 96.69 625 PRO A N 1
ATOM 4629 C CA . PRO A 1 625 ? -13.726 0.356 1.084 1.00 96.69 625 PRO A CA 1
ATOM 4630 C C . PRO A 1 625 ? -14.020 -0.738 0.046 1.00 96.69 625 PRO A C 1
ATOM 4632 O O . PRO A 1 625 ? -13.392 -0.775 -1.008 1.00 96.69 625 PRO A O 1
ATOM 4635 N N . THR A 1 626 ? -15.007 -1.607 0.306 1.00 97.56 626 THR A N 1
ATOM 4636 C CA . THR A 1 626 ? -15.397 -2.661 -0.644 1.00 97.56 626 THR A CA 1
ATOM 4637 C C . THR A 1 626 ? -16.101 -2.110 -1.883 1.00 97.56 626 THR A C 1
ATOM 4639 O O . THR A 1 626 ? -15.939 -2.691 -2.950 1.00 97.56 626 THR A O 1
ATOM 4642 N N . LEU A 1 627 ? -16.814 -0.978 -1.774 1.00 97.81 627 LEU A N 1
ATOM 4643 C CA . LEU A 1 627 ? -17.370 -0.280 -2.937 1.00 97.81 627 LEU A CA 1
ATOM 4644 C C . LEU A 1 627 ? -16.248 0.164 -3.880 1.00 97.81 627 LEU A C 1
ATOM 4646 O O . LEU A 1 627 ? -16.312 -0.107 -5.073 1.00 97.81 627 LEU A O 1
ATOM 4650 N N . ILE A 1 628 ? -15.191 0.773 -3.335 1.00 97.19 628 ILE A N 1
ATOM 4651 C CA . ILE A 1 628 ? -14.042 1.232 -4.126 1.00 97.19 628 ILE A CA 1
ATOM 4652 C C . ILE A 1 628 ? -13.349 0.070 -4.817 1.00 97.19 628 ILE A C 1
ATOM 4654 O O . ILE A 1 628 ? -13.111 0.127 -6.019 1.00 97.19 628 ILE A O 1
ATOM 4658 N N . GLN A 1 629 ? -13.079 -1.012 -4.087 1.00 95.62 629 GLN A N 1
ATOM 4659 C CA . GLN A 1 629 ? -12.488 -2.212 -4.678 1.00 95.62 629 GLN A CA 1
ATOM 4660 C C . GLN A 1 629 ? -13.339 -2.763 -5.829 1.00 95.62 629 GLN A C 1
ATOM 4662 O O . GLN A 1 629 ? -12.782 -3.134 -6.858 1.00 95.62 629 GLN A O 1
ATOM 4667 N N . SER A 1 630 ? -14.668 -2.771 -5.683 1.00 96.25 630 SER A N 1
ATOM 4668 C CA . SER A 1 630 ? -15.573 -3.197 -6.753 1.00 96.25 630 SER A CA 1
ATOM 4669 C C . SER A 1 630 ? -15.514 -2.269 -7.968 1.00 96.25 630 SER A C 1
ATOM 4671 O O . SER A 1 630 ? -15.474 -2.781 -9.082 1.00 96.25 630 SER A O 1
ATOM 4673 N N . CYS A 1 631 ? -15.466 -0.946 -7.778 1.00 95.25 631 CYS A N 1
ATOM 4674 C CA . CYS A 1 631 ? -15.339 0.006 -8.887 1.00 95.25 631 CYS A CA 1
ATOM 4675 C C . CYS A 1 631 ? -14.013 -0.161 -9.649 1.00 95.25 631 CYS A C 1
ATOM 4677 O O . CYS A 1 631 ? -13.993 -0.069 -10.868 1.00 95.25 631 CYS A O 1
ATOM 4679 N N . LEU A 1 632 ? -12.907 -0.457 -8.957 1.00 93.19 632 LEU A N 1
ATOM 4680 C CA . LEU A 1 632 ? -11.598 -0.659 -9.601 1.00 93.19 632 LEU A CA 1
ATOM 4681 C C . LEU A 1 632 ? -11.474 -2.023 -10.301 1.00 93.19 632 LEU A C 1
ATOM 4683 O O . LEU A 1 632 ? -10.679 -2.188 -11.221 1.00 93.19 632 LEU A O 1
ATOM 4687 N N . GLN A 1 633 ? -12.250 -3.027 -9.883 1.00 90.06 633 GLN A N 1
ATOM 4688 C CA . GLN A 1 633 ? -12.310 -4.312 -10.589 1.00 90.06 633 GLN A CA 1
ATOM 4689 C C . GLN A 1 633 ? -13.019 -4.201 -11.941 1.00 90.06 633 GLN A C 1
ATOM 4691 O O . GLN A 1 633 ? -12.700 -4.971 -12.845 1.00 90.06 633 GLN A O 1
ATOM 4696 N N . TRP A 1 634 ? -13.932 -3.238 -12.090 1.00 80.06 634 TRP A N 1
ATOM 4697 C CA . TRP A 1 634 ? -14.622 -2.967 -13.347 1.00 80.06 634 TRP A CA 1
ATOM 4698 C C . TRP A 1 634 ? -13.641 -2.669 -14.490 1.00 80.06 634 TRP A C 1
ATOM 4700 O O . TRP A 1 634 ? -13.761 -3.246 -15.569 1.00 80.06 634 TRP A O 1
ATOM 4710 N N . GLU A 1 635 ? -12.616 -1.847 -14.235 1.00 72.00 635 GLU A N 1
ATOM 4711 C CA . GLU A 1 635 ? -11.587 -1.515 -15.228 1.00 72.00 635 GLU A CA 1
ATOM 4712 C C . GLU A 1 635 ? -10.874 -2.769 -15.740 1.00 72.00 635 GLU A C 1
ATOM 4714 O O . GLU A 1 635 ? -10.696 -2.918 -16.941 1.00 72.00 635 GLU A O 1
ATOM 4719 N N . LYS A 1 636 ? -10.527 -3.714 -14.859 1.00 74.69 636 LYS A N 1
ATOM 4720 C CA . LYS A 1 636 ? -9.850 -4.956 -15.268 1.00 74.69 636 LYS A CA 1
ATOM 4721 C C . LYS A 1 636 ? -10.702 -5.796 -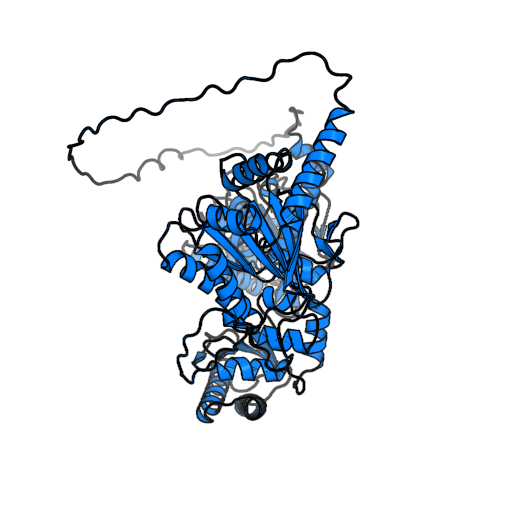16.217 1.00 74.69 636 LYS A C 1
ATOM 4723 O O . LYS A 1 636 ? -10.154 -6.453 -17.096 1.00 74.69 636 LYS A O 1
ATOM 4728 N N . CYS A 1 637 ? -12.025 -5.761 -16.058 1.00 68.38 637 CYS A N 1
ATOM 4729 C CA . CYS A 1 637 ? -12.940 -6.409 -16.991 1.00 68.38 637 CYS A CA 1
ATOM 4730 C C . CYS A 1 637 ? -12.968 -5.676 -18.338 1.00 68.38 637 CYS A C 1
ATOM 4732 O O . CYS A 1 637 ? -12.880 -6.324 -19.375 1.00 68.38 637 CYS A O 1
ATOM 4734 N N . VAL A 1 638 ? -13.032 -4.342 -18.336 1.00 67.94 638 VAL A N 1
ATOM 4735 C CA . VAL A 1 638 ? -13.119 -3.547 -19.574 1.00 67.94 638 VAL A CA 1
ATOM 4736 C C . VAL A 1 638 ? -11.792 -3.513 -20.344 1.00 67.94 638 VAL A C 1
ATOM 4738 O O . VAL A 1 638 ? -11.788 -3.661 -21.560 1.00 67.94 638 VAL A O 1
ATOM 4741 N N . ALA A 1 639 ? -10.657 -3.391 -19.654 1.00 64.31 639 ALA A N 1
ATOM 4742 C CA . ALA A 1 639 ? -9.319 -3.365 -20.246 1.00 64.31 639 ALA A CA 1
ATOM 4743 C C . ALA A 1 639 ? -8.912 -4.700 -20.891 1.00 64.31 639 ALA A C 1
ATOM 4745 O O . ALA A 1 639 ? -8.010 -4.719 -21.712 1.00 64.31 639 ALA A O 1
ATOM 4746 N N . SER A 1 640 ? -9.569 -5.811 -20.540 1.00 59.00 640 SER A N 1
ATOM 4747 C CA . SER A 1 640 ? -9.354 -7.104 -21.207 1.00 59.00 640 SER A CA 1
ATOM 4748 C C . SER A 1 640 ? -10.029 -7.219 -22.583 1.00 59.00 640 SER A C 1
ATOM 4750 O O . SER A 1 640 ? -9.842 -8.222 -23.268 1.00 59.00 640 SER A O 1
ATOM 4752 N N . LEU A 1 641 ? -10.833 -6.221 -22.967 1.00 52.38 641 LEU A N 1
ATOM 4753 C CA . LEU A 1 641 ? -11.658 -6.217 -24.181 1.00 52.38 641 LEU A CA 1
ATOM 4754 C C . LEU A 1 641 ? -11.189 -5.206 -25.236 1.00 52.38 641 LEU A C 1
ATOM 4756 O O . LEU A 1 641 ? -11.672 -5.261 -26.366 1.00 52.38 641 LEU A O 1
ATOM 4760 N N . ALA A 1 642 ? -10.309 -4.279 -24.849 1.00 48.19 642 ALA A N 1
ATOM 4761 C CA . ALA A 1 642 ? -9.618 -3.344 -25.734 1.00 48.19 642 ALA A CA 1
ATOM 4762 C C . ALA A 1 642 ? -8.230 -3.897 -26.056 1.00 48.19 642 ALA A C 1
ATOM 4764 O O . ALA A 1 642 ? -7.806 -3.745 -27.223 1.00 48.19 642 ALA A O 1
#

Secondary structure (DSSP, 8-state):
-EE-HHHHHT-SSHHHHHHHHT--SSSS--EEEEEE-SS---HHHHHHHHHHHHTTT--S-HHHHHHHHHHHHHHHHHHS-SS--TT-EEEEEEETTEEEEEETTPPPEEE--HHHHHHHHHHHHSTT-S-HHHHHHHHHHHSSHHHHHHHHHHTSS---------TTPEEETTTTEEE-SEETTEEEEEEEEEEETTEEEEEEEEEE-TTGGG--SHHHHHHHHH---TTS--EEEEEEESS----S----S-SS------------TTHHHHHHHHHHHHTTT--S-HHHHHHHHHHHHHHHHHTTSS--TT-EEEEEEETTEEEEEETTEEEEEE--TTHHHHHHHHHHSTT-S-HHHHHHHHHHHHHHHHHHHHTTTTS---PPPP-PPPPP----------------------SSSS---------------------HHHHHHHHH---EE-TTT--EE-SEETTTTEEEEEEEEEEETTEEEEEEEEEE-HHHHHTTTSHHHHHHHHH---GGG--EEEEEEESS-EEHHHHHHHHHHHHGGG--S-HHHHHHHHHHHHHHHHHHHTTEE-TT-EEEEEEETTEEEEEETTEEEEEE--TTHHHHHHHHHHSTT-S-HHHHHHHHHHHHHHHT--

Radius of gyration: 33.07 Å; chains: 1; bounding box: 95×70×87 Å

Organism: Thalassiosira oceanica (NCBI:txid159749)

pLDDT: mean 83.15, std 21.01, range [25.86, 98.56]

Sequence (642 aa):
MYCSPSVLIRASSPVSLASTARSFNTVNPKTTFILEMVYSATAHDIAAAIAESLKPRHQGSSSQLKELESLIINGINDSTSKFSTLGASLQFDCSSWGLAVSVNSSPPVSIKSEEIGSAFVDIYMDSNTVSPTLVESCVKTWSGEKAVALASSLLGQTEVIDETLDESDVFEDSTGIAFKKSFSGLELIGTGVRKRALIKVYGIAMYASPLVAQATTRRALHDAARSFNDLAPQTSFVLKFAHSIGSGENKPWSTTLSYFSSDSTRQPKILVQISGAFADSLKPRHEGPDSDIEGLKKLIGEGVNMIGGHAIKGTVFRFDCSKEGVAVTVNGLTQGTASFEGLGTALVDVFLDAGTVCPSLMEDCIKRSLDRVAQNGEDVSSQGDSQLPRVSSMDFTTMHSGTEDSKSSGSKSSEYDEFLSFLGKDKTNTAGSSLTAQKADGDPFLSAVDDHVKSLKDPSTGVTFDAKLERNGLYLAGVGVRKKSLVKVYAVAMYCTPAVLKESRSQSSLNKAARSLDGTAGEVSFVLHMTYNVSGGKIASAIGESVKPHYNGHPSHVKDLEKLIIDGVNKKRKGQSLKGTMFGFDCSAIGVQVLVNGSSQGTVRHGGLGEAVVDVFTGTGAVSPTLIQSCLQWEKCVASLA

Foldseek 3Di:
DDWALVLLLQLLDLVSNLVSQLPCDPRTFKDKDKDFAQFWDALQVVLVVLLVLLVVQFPDDPVLSVVSSVQSNCQQCVPDPPGGSHGKMWMWIAGQQGIWIHIPPDDTDGDGDSRRSSSSSCCCRPPVHPCVVSSVVSNVVRSDPVNSVVSCVVVPPLCLVPPPDDPQWDADVPLRDTDHQADPQWGWLFKFFQDDVNDTFKIKTKTWHVVLLLDQDLVSNLCLQLVCDPRIVKMKMKIFGSFWPDDDPDDDPDDDDDDDDDDDPDDPPALCPPLVVLLVLLVVQAPDDSVLSVLSSVLSSVLCVSVPRTRGGGWMWMWIAGQQATWIDISSRTSGGSRDGRNSSSSSCCCRPPVHSTPRRSVRSSVSSVVVVVVVVVPPPPDDDDDDDDDDDDDDDDDDDDDDDDDDDDDDDDDDDPDPPPDDDDDDDDDDDDDDDDDDPDDPLVVLLVVPQAWDAAPVQRDIDGQADVVLGWGWLFKFFFDDVVDTFWIKTKTWDSLLLQQLQDLVSNLVQQLPLPPPRHKMKMKTAGQAKDFLLVVLVVLLVLLVVQDPDDSVLSVVSSVLSQVLCCVPDPGMDGRGWMWMWTAHQQFTWIDIPNHTSDTSGHGSNSSSSSCCQRNDVNSTPNRSVGSNVSVVVSVVVD